Protein AF-A0AAE0G9I7-F1 (afdb_monomer)

pLDDT: mean 70.05, std 19.97, range [25.06, 97.81]

Mean predicted aligned error: 23.36 Å

Nearest PDB structures (foldseek):
  3e9t-assembly2_B  TM=9.248E-01  e=4.878E-11  Drosophila melanogaster
  3rb7-assembly2_E  TM=9.234E-01  e=4.659E-10  Drosophila melanogaster
  3rb7-assembly2_B  TM=8.519E-01  e=8.976E-11  Drosophila melanogaster
  3rb5-assembly3_B  TM=8.856E-01  e=1.029E-09  Drosophila melanogaster
  3rb7-assembly1_A  TM=9.196E-01  e=3.706E-09  Drosophila melanogaster

Secondary structure (DSSP, 8-state):
---TTSHHHHHHHHHHHHHHHHHTSHHHHHHHHSTTS-HHHHHHHHHHHHHHHHHHHHHH--GGGGTTTTTTT--SS-TTGGG---TT-S--------------------------SSSSSSSGGGSSS------------------PPPPTT----SSPPPTTT--GGGTT-EEEEEETTTEEEEEEEEEE--TT-SS-EEEEEETT-----S---PEEEEES-SEEEEETTSS-EEEEEEEES--SS-EEEEEEEEESS--TTT----EEEEEE-TT--EEEEEE-----SS----EEEEEEEE---TTEEE-S-SEEEEEEE-GGGS-TT--TT--HHHHHHHHHHHHHHHS-HHHHHHHHHHHHHHHHHHHHHHHHHHHHHHHTT---HHHHHHHHHHHHHHHHHHHHHHHH--

Radius of gyration: 38.15 Å; Cα contacts (8 Å, |Δi|>4): 434; chains: 1; bounding box: 79×88×118 Å

Structure (mmCIF, N/CA/C/O backbone):
data_AF-A0AAE0G9I7-F1
#
_entry.id   AF-A0AAE0G9I7-F1
#
loop_
_atom_site.group_PDB
_atom_site.id
_atom_site.type_symbol
_atom_site.label_atom_id
_atom_site.label_alt_id
_atom_site.label_comp_id
_atom_site.label_asym_id
_atom_site.label_entity_id
_atom_site.label_seq_id
_atom_site.pdbx_PDB_ins_code
_atom_site.Cartn_x
_atom_site.Cartn_y
_atom_site.Cartn_z
_atom_site.occupancy
_atom_site.B_iso_or_equiv
_atom_site.auth_seq_id
_atom_site.auth_comp_id
_atom_site.auth_asym_id
_atom_site.auth_atom_id
_atom_site.pdbx_PDB_model_num
ATOM 1 N N . MET A 1 1 ? 9.407 -17.536 -6.113 1.00 40.25 1 MET A N 1
ATOM 2 C CA . MET A 1 1 ? 8.188 -17.862 -6.890 1.00 40.25 1 MET A CA 1
ATOM 3 C C . MET A 1 1 ? 8.581 -18.862 -7.964 1.00 40.25 1 MET A C 1
ATOM 5 O O . MET A 1 1 ? 9.705 -18.725 -8.446 1.00 40.25 1 MET A O 1
ATOM 9 N N . PRO A 1 2 ? 7.756 -19.874 -8.293 1.00 49.81 2 PRO A N 1
ATOM 10 C CA . PRO A 1 2 ? 8.087 -20.808 -9.364 1.00 49.81 2 PRO A CA 1
ATOM 11 C C . PRO A 1 2 ? 8.438 -20.001 -10.613 1.00 49.81 2 PRO A C 1
ATOM 13 O O . PRO A 1 2 ? 7.688 -19.119 -11.026 1.00 49.81 2 PRO A O 1
ATOM 16 N N . VAL A 1 3 ? 9.647 -20.234 -11.118 1.00 51.22 3 VAL A N 1
ATOM 17 C CA . VAL A 1 3 ? 10.217 -19.511 -12.252 1.00 51.22 3 VAL A CA 1
ATOM 18 C C . VAL A 1 3 ? 9.235 -19.614 -13.418 1.00 51.22 3 VAL A C 1
ATOM 20 O O . VAL A 1 3 ? 8.723 -20.696 -13.708 1.00 51.22 3 VAL A O 1
ATOM 23 N N . ASP A 1 4 ? 8.998 -18.490 -14.088 1.00 52.22 4 ASP A N 1
ATOM 24 C CA . ASP A 1 4 ? 8.015 -18.255 -15.163 1.00 52.22 4 ASP A CA 1
ATOM 25 C C . ASP A 1 4 ? 8.166 -19.183 -16.400 1.00 52.22 4 ASP A C 1
ATOM 27 O O . ASP A 1 4 ? 7.468 -19.070 -17.404 1.00 52.22 4 ASP A O 1
ATOM 31 N N . GLN A 1 5 ? 9.088 -20.146 -16.340 1.00 51.28 5 GLN A N 1
ATOM 32 C CA . GLN A 1 5 ? 9.254 -21.229 -17.308 1.00 51.28 5 GLN A CA 1
ATOM 33 C C . GLN A 1 5 ? 8.350 -22.450 -17.040 1.00 51.28 5 GLN A C 1
ATOM 35 O O . GLN A 1 5 ? 8.377 -23.394 -17.829 1.00 51.28 5 GLN A O 1
ATOM 40 N N . GLY A 1 6 ? 7.571 -22.457 -15.951 1.00 68.56 6 GLY A N 1
ATOM 41 C CA . GLY A 1 6 ? 6.700 -23.568 -15.552 1.00 68.56 6 GLY A CA 1
ATOM 42 C C . GLY A 1 6 ? 5.212 -23.388 -15.886 1.00 68.56 6 GLY A C 1
ATOM 43 O O . GLY A 1 6 ? 4.844 -22.973 -16.984 1.00 68.56 6 GLY A O 1
ATOM 44 N N . ALA A 1 7 ? 4.350 -23.709 -14.917 1.00 71.31 7 ALA A N 1
ATOM 45 C CA . ALA A 1 7 ? 2.892 -23.755 -15.066 1.00 71.31 7 ALA A CA 1
ATOM 46 C C . ALA A 1 7 ? 2.255 -22.476 -15.645 1.00 71.31 7 ALA A C 1
ATOM 48 O O . ALA A 1 7 ? 1.300 -22.567 -16.410 1.00 71.31 7 ALA A O 1
ATOM 49 N N . GLY A 1 8 ? 2.800 -21.292 -15.339 1.00 79.19 8 GLY A N 1
ATOM 50 C CA . GLY A 1 8 ? 2.294 -20.016 -15.864 1.00 79.19 8 GLY A CA 1
ATOM 51 C C . GLY A 1 8 ? 2.344 -19.928 -17.394 1.00 79.19 8 GLY A C 1
ATOM 52 O O . GLY A 1 8 ? 1.386 -19.476 -18.021 1.00 79.19 8 GLY A O 1
ATOM 53 N N . ARG A 1 9 ? 3.412 -20.447 -18.015 1.00 83.25 9 ARG A N 1
ATOM 54 C CA . ARG A 1 9 ? 3.541 -20.514 -19.478 1.00 83.25 9 ARG A CA 1
ATOM 55 C C . ARG A 1 9 ? 2.499 -21.440 -20.102 1.00 83.25 9 ARG A C 1
ATOM 57 O O . ARG A 1 9 ? 1.962 -21.118 -21.159 1.00 83.25 9 ARG A O 1
ATOM 64 N N . GLU A 1 10 ? 2.235 -22.583 -19.471 1.00 83.94 10 GLU A N 1
ATOM 65 C CA . GLU A 1 10 ? 1.237 -23.549 -19.948 1.00 83.94 10 GLU A CA 1
ATOM 66 C C . GLU A 1 10 ? -0.176 -22.965 -19.879 1.00 83.94 10 GLU A C 1
ATOM 68 O O . GLU A 1 10 ? -0.897 -23.037 -20.872 1.00 83.94 10 GLU A O 1
ATOM 73 N N . VAL A 1 11 ? -0.523 -22.305 -18.765 1.00 88.69 11 VAL A N 1
ATOM 74 C CA . VAL A 1 11 ? -1.800 -21.588 -18.622 1.00 88.69 11 VAL A CA 1
ATOM 75 C C . VAL A 1 11 ? -1.927 -20.515 -19.695 1.00 88.69 11 VAL A C 1
ATOM 77 O O . VAL A 1 11 ? -2.933 -20.468 -20.392 1.00 88.69 11 VAL A O 1
ATOM 80 N N . LYS A 1 12 ? -0.896 -19.685 -19.887 1.00 90.12 12 LYS A N 1
ATOM 81 C CA . LYS A 1 12 ? -0.923 -18.628 -20.902 1.00 90.12 12 LYS A CA 1
ATOM 82 C C . LYS A 1 12 ? -1.139 -19.184 -22.310 1.00 90.12 12 LYS A C 1
ATOM 84 O O . LYS A 1 12 ? -1.979 -18.668 -23.034 1.00 90.12 12 LYS A O 1
ATOM 89 N N . ARG A 1 13 ? -0.439 -20.263 -22.674 1.00 90.88 13 ARG A N 1
ATOM 90 C CA . ARG A 1 13 ? -0.608 -20.907 -23.984 1.00 90.88 13 ARG A CA 1
ATOM 91 C C . ARG A 1 13 ? -2.037 -21.415 -24.189 1.00 90.88 13 ARG A C 1
ATOM 93 O O . ARG A 1 13 ? -2.576 -21.265 -25.279 1.00 90.88 13 ARG A O 1
ATOM 100 N N . ASP A 1 14 ? -2.632 -22.033 -23.172 1.00 93.19 14 ASP A N 1
ATOM 101 C CA . ASP A 1 14 ? -3.991 -22.565 -23.281 1.00 93.19 14 ASP A CA 1
ATOM 102 C C . ASP A 1 14 ? -5.035 -21.428 -23.319 1.00 93.19 14 ASP A C 1
ATOM 104 O O . ASP A 1 14 ? -6.026 -21.549 -24.029 1.00 93.19 14 ASP A O 1
ATOM 108 N N . ILE A 1 15 ? -4.795 -20.294 -22.645 1.00 94.81 15 ILE A N 1
ATOM 109 C CA . ILE A 1 15 ? -5.624 -19.080 -22.780 1.00 94.81 15 ILE A CA 1
ATOM 110 C C . ILE A 1 15 ? -5.519 -18.497 -24.194 1.00 94.81 15 ILE A C 1
ATOM 112 O O . ILE A 1 15 ? -6.542 -18.186 -24.801 1.00 94.81 15 ILE A O 1
ATOM 116 N N . ASP A 1 16 ? -4.300 -18.383 -24.730 1.00 93.25 16 ASP A N 1
ATOM 117 C CA . ASP A 1 16 ? -4.068 -17.904 -26.097 1.00 93.25 16 ASP A CA 1
ATOM 118 C C . ASP A 1 16 ? -4.783 -18.813 -27.118 1.00 93.25 16 ASP A C 1
ATOM 120 O O . ASP A 1 16 ? -5.314 -18.336 -28.119 1.00 93.25 16 ASP A O 1
ATOM 124 N N . TYR A 1 17 ? -4.849 -20.124 -26.852 1.00 94.44 17 TYR A N 1
ATOM 125 C CA . TYR A 1 17 ? -5.599 -21.076 -27.672 1.00 94.44 17 TYR A CA 1
ATOM 126 C C . TYR A 1 17 ? -7.114 -20.821 -27.638 1.00 94.44 17 TYR A C 1
ATOM 128 O O . TYR A 1 17 ? -7.722 -20.756 -28.701 1.00 94.44 17 TYR A O 1
ATOM 136 N N . GLU A 1 18 ? -7.719 -20.621 -26.460 1.00 94.31 18 GLU A N 1
ATOM 137 C CA . GLU A 1 18 ? -9.154 -20.282 -26.331 1.00 94.31 18 GLU A CA 1
ATOM 138 C C . GLU A 1 18 ? -9.514 -18.986 -27.056 1.00 94.31 18 GLU A C 1
ATOM 140 O O . GLU A 1 18 ? -10.551 -18.885 -27.714 1.00 94.31 18 GLU A O 1
ATOM 145 N N . GLN A 1 19 ? -8.646 -17.983 -26.923 1.00 94.75 19 GLN A N 1
ATOM 146 C CA . GLN A 1 19 ? -8.820 -16.707 -27.594 1.00 94.75 19 GLN A CA 1
ATOM 147 C C . GLN A 1 19 ? -8.779 -16.887 -29.114 1.00 94.75 19 GLN A C 1
ATOM 149 O O . GLN A 1 19 ? -9.659 -16.383 -29.810 1.00 94.75 19 GLN A O 1
ATOM 154 N N . ASN A 1 20 ? -7.784 -17.615 -29.628 1.00 93.94 20 ASN A N 1
ATOM 155 C CA . ASN A 1 20 ? -7.662 -17.873 -31.060 1.00 93.94 20 ASN A CA 1
ATOM 156 C C . ASN A 1 20 ? -8.845 -18.693 -31.589 1.00 93.94 20 ASN A C 1
ATOM 158 O O . ASN A 1 20 ? -9.432 -18.300 -32.588 1.00 93.94 20 ASN A O 1
ATOM 162 N N . GLU A 1 21 ? -9.256 -19.756 -30.893 1.00 94.50 21 GLU A N 1
ATOM 163 C CA . GLU A 1 21 ? -10.410 -20.591 -31.265 1.00 94.50 21 GLU A CA 1
ATOM 164 C C . GLU A 1 21 ? -11.695 -19.750 -31.387 1.00 94.50 21 GLU A C 1
ATOM 166 O O . GLU A 1 21 ? -12.480 -19.920 -32.320 1.00 94.50 21 GLU A O 1
ATOM 171 N N . TRP A 1 22 ? -11.894 -18.783 -30.485 1.00 93.88 22 TRP A N 1
ATOM 172 C CA . TRP A 1 22 ? -13.041 -17.878 -30.551 1.00 93.88 22 TRP A CA 1
ATOM 173 C C . TRP A 1 22 ? -12.933 -16.852 -31.693 1.00 93.88 22 TRP A C 1
ATOM 175 O O . TRP A 1 22 ? -13.945 -16.559 -32.337 1.00 93.88 22 TRP A O 1
ATOM 185 N N . LEU A 1 23 ? -11.729 -16.321 -31.947 1.00 92.94 23 LEU A N 1
ATOM 186 C CA . LEU A 1 23 ? -11.445 -15.326 -32.992 1.00 92.94 23 LEU A CA 1
ATOM 187 C C . LEU A 1 23 ? -11.349 -15.917 -34.408 1.00 92.94 23 LEU A C 1
ATOM 189 O O . LEU A 1 23 ? -11.460 -15.173 -35.377 1.00 92.94 23 LEU A O 1
ATOM 193 N N . GLU A 1 24 ? -11.177 -17.231 -34.558 1.00 92.94 24 GLU A N 1
ATOM 194 C CA . GLU A 1 24 ? -11.200 -17.909 -35.864 1.00 92.94 24 GLU A CA 1
ATOM 195 C C . GLU A 1 24 ? -12.584 -17.851 -36.537 1.00 92.94 24 GLU A C 1
ATOM 197 O O . GLU A 1 24 ? -12.701 -17.975 -37.759 1.00 92.94 24 GLU A O 1
ATOM 202 N N . VAL A 1 25 ? -13.646 -17.615 -35.761 1.00 93.75 25 VAL A N 1
ATOM 203 C CA . VAL A 1 25 ? -14.993 -17.383 -36.287 1.00 93.75 25 VAL A CA 1
ATOM 204 C C . VAL A 1 25 ? -15.108 -15.929 -36.757 1.00 93.75 25 VAL A C 1
ATOM 206 O O . VAL A 1 25 ? -15.097 -15.010 -35.942 1.00 93.75 25 VAL A O 1
ATOM 209 N N . LEU A 1 26 ? -15.285 -15.716 -38.066 1.00 88.75 26 LEU A N 1
ATOM 210 C CA . LEU A 1 26 ? -15.336 -14.376 -38.683 1.00 88.75 26 LEU A CA 1
ATOM 211 C C . LEU A 1 26 ? -16.320 -13.415 -37.993 1.00 88.75 26 LEU A C 1
ATOM 213 O O . LEU A 1 26 ? -15.963 -12.276 -37.712 1.00 88.75 26 LEU A O 1
ATOM 217 N N . GLU A 1 27 ? -17.523 -13.878 -37.641 1.00 90.88 27 GLU A N 1
ATOM 218 C CA . GLU A 1 27 ? -18.516 -13.050 -36.935 1.00 90.88 27 GLU A CA 1
ATOM 219 C C . GLU A 1 27 ? -18.031 -12.572 -35.556 1.00 90.88 27 GLU A C 1
ATOM 221 O O . GLU A 1 27 ? -18.397 -11.494 -35.092 1.00 90.88 27 GLU A O 1
ATOM 226 N N . ASN A 1 28 ? -17.230 -13.385 -34.869 1.00 91.44 28 ASN A N 1
ATOM 227 C CA . ASN A 1 28 ? -16.676 -13.055 -33.561 1.00 91.44 28 ASN A CA 1
ATOM 228 C C . ASN A 1 28 ? -15.491 -12.094 -33.689 1.00 91.44 28 ASN A C 1
ATOM 230 O O . ASN A 1 28 ? -15.367 -11.168 -32.887 1.00 91.44 28 ASN A O 1
ATOM 234 N N . LEU A 1 29 ? -14.659 -12.280 -34.718 1.00 90.00 29 LEU A N 1
ATOM 235 C CA . LEU A 1 29 ? -13.569 -11.365 -35.045 1.00 90.00 29 LEU A CA 1
ATOM 236 C C . LEU A 1 29 ? -14.103 -9.962 -35.354 1.00 90.00 29 LEU A C 1
ATOM 238 O O . LEU A 1 29 ? -13.634 -8.987 -34.769 1.00 90.00 29 LEU A O 1
ATOM 242 N N . GLU A 1 30 ? -15.143 -9.866 -36.185 1.00 90.00 30 GLU A N 1
ATOM 243 C CA . GLU A 1 30 ? -15.803 -8.594 -36.492 1.00 90.00 30 GLU A CA 1
ATOM 244 C C . GLU A 1 30 ? -16.364 -7.933 -35.223 1.00 90.00 30 GLU A C 1
ATOM 246 O O . GLU A 1 30 ? -16.127 -6.748 -34.990 1.00 90.00 30 GLU A O 1
ATOM 251 N N . LYS A 1 31 ? -17.027 -8.693 -34.338 1.00 88.19 31 LYS A N 1
ATOM 252 C CA . LYS A 1 31 ? -17.513 -8.184 -33.037 1.00 88.19 31 LYS A CA 1
ATOM 253 C C . LYS A 1 31 ? -16.391 -7.698 -32.117 1.00 88.19 31 LYS A C 1
ATOM 255 O O . LYS A 1 31 ? -16.615 -6.807 -31.296 1.00 88.19 31 LYS A O 1
ATOM 260 N N . TRP A 1 32 ? -15.208 -8.301 -32.204 1.00 88.31 32 TRP A N 1
ATOM 261 C CA . TRP A 1 32 ? -14.046 -7.949 -31.389 1.00 88.31 32 TRP A CA 1
ATOM 262 C C . TRP A 1 32 ? -13.354 -6.670 -31.860 1.00 88.31 32 TRP A C 1
ATOM 264 O O . TRP A 1 32 ? -12.997 -5.816 -31.037 1.00 88.31 32 TRP A O 1
ATOM 274 N N . GLU A 1 33 ? -13.190 -6.526 -33.174 1.00 86.94 33 GLU A N 1
ATOM 275 C CA . GLU A 1 33 ? -12.611 -5.336 -33.798 1.00 86.94 33 GLU A CA 1
ATOM 276 C C . GLU A 1 33 ? -13.573 -4.144 -33.741 1.00 86.94 33 GLU A C 1
ATOM 278 O O . GLU A 1 33 ? -13.152 -3.013 -33.478 1.00 86.94 33 GLU A O 1
ATOM 283 N N . ASN A 1 34 ? -14.874 -4.397 -33.886 1.00 83.25 34 ASN A N 1
ATOM 284 C CA . ASN A 1 34 ? -15.899 -3.369 -33.789 1.00 83.25 34 ASN A CA 1
ATOM 285 C C . ASN A 1 34 ? -16.196 -2.996 -32.321 1.00 83.25 34 ASN A C 1
ATOM 287 O O . ASN A 1 34 ? -15.974 -3.747 -31.368 1.00 83.25 34 ASN A O 1
ATOM 291 N N . THR A 1 35 ? -16.749 -1.801 -32.106 1.00 78.62 35 THR A N 1
ATOM 292 C CA . THR A 1 35 ? -17.177 -1.314 -30.775 1.00 78.62 35 THR A CA 1
ATOM 293 C C . THR A 1 35 ? -18.503 -1.926 -30.300 1.00 78.62 35 THR A C 1
ATOM 295 O O . THR A 1 35 ? -19.109 -1.433 -29.352 1.00 78.62 35 THR A O 1
ATOM 298 N N . GLU A 1 36 ? -18.950 -3.015 -30.931 1.00 83.94 36 GLU A N 1
ATOM 299 C CA . GLU A 1 36 ? -20.190 -3.723 -30.593 1.00 83.94 36 GLU A CA 1
ATOM 300 C C . GLU A 1 36 ? -20.107 -4.436 -29.240 1.00 83.94 36 GLU A C 1
ATOM 302 O O . GLU A 1 36 ? -21.097 -4.500 -28.514 1.00 83.94 36 GLU A O 1
ATOM 307 N N . LEU A 1 37 ? -18.921 -4.928 -28.865 1.00 87.12 37 LEU A N 1
ATOM 308 C CA . LEU A 1 37 ? -18.685 -5.462 -27.527 1.00 87.12 37 LEU A CA 1
ATOM 309 C C . LEU A 1 37 ? -18.398 -4.330 -26.542 1.00 87.12 37 LEU A C 1
ATOM 311 O O . LEU A 1 37 ? -17.359 -3.661 -26.631 1.00 87.12 37 LEU A O 1
ATOM 315 N N . SER A 1 38 ? -19.277 -4.177 -25.550 1.00 89.19 38 SER A N 1
ATOM 316 C CA . SER A 1 38 ? -19.051 -3.249 -24.446 1.00 89.19 38 SER A CA 1
ATOM 317 C C . SER A 1 38 ? -17.805 -3.642 -23.642 1.00 89.19 38 SER A C 1
ATOM 319 O O . SER A 1 38 ? -17.351 -4.791 -23.650 1.00 89.19 38 SER A O 1
ATOM 321 N N . ALA A 1 39 ? -17.253 -2.700 -22.874 1.00 85.50 39 ALA A N 1
ATOM 322 C CA . ALA A 1 39 ? -16.126 -2.990 -21.985 1.00 85.50 39 ALA A CA 1
ATOM 323 C C . ALA A 1 39 ? -16.452 -4.090 -20.952 1.00 85.50 39 ALA A C 1
ATOM 325 O O . ALA A 1 39 ? -15.549 -4.803 -20.518 1.00 85.50 39 ALA A O 1
ATOM 326 N N . SER A 1 40 ? -17.727 -4.234 -20.571 1.00 89.62 40 SER A N 1
ATOM 327 C CA . SER A 1 40 ? -18.179 -5.284 -19.655 1.00 89.62 40 SER A CA 1
ATOM 328 C C . SER A 1 40 ? -18.163 -6.654 -20.333 1.00 89.62 40 SER A C 1
ATOM 330 O O . SER A 1 40 ? -17.579 -7.595 -19.801 1.00 89.62 40 SER A O 1
ATOM 332 N N . ASP A 1 41 ? -18.701 -6.743 -21.552 1.00 89.50 41 ASP A N 1
ATOM 333 C CA . ASP A 1 41 ? -18.750 -7.995 -22.316 1.00 89.50 41 ASP A CA 1
ATOM 334 C C . ASP A 1 41 ? -17.345 -8.507 -22.633 1.00 89.50 41 ASP A C 1
ATOM 336 O O . ASP A 1 41 ? -17.060 -9.692 -22.464 1.00 89.50 41 ASP A O 1
ATOM 340 N N . ARG A 1 42 ? -16.423 -7.599 -22.985 1.00 91.56 42 ARG A N 1
ATOM 341 C CA . ARG A 1 42 ? -15.007 -7.939 -23.189 1.00 91.56 42 ARG A CA 1
ATOM 342 C C . ARG A 1 42 ? -14.383 -8.538 -21.926 1.00 91.56 42 ARG A C 1
ATOM 344 O O . ARG A 1 42 ? -13.672 -9.530 -22.016 1.00 91.56 42 ARG A O 1
ATOM 351 N N . ARG A 1 43 ? -14.662 -7.988 -20.737 1.00 92.75 43 ARG A N 1
ATOM 352 C CA . ARG A 1 43 ? -14.147 -8.536 -19.464 1.00 92.75 43 ARG A CA 1
ATOM 353 C C . ARG A 1 43 ? -14.718 -9.918 -19.158 1.00 92.75 43 ARG A C 1
ATOM 355 O O . ARG A 1 43 ? -13.964 -10.783 -18.716 1.00 92.75 43 ARG A O 1
ATOM 362 N N . ILE A 1 44 ? -16.011 -10.130 -19.408 1.00 92.50 44 ILE A N 1
ATOM 363 C CA . ILE A 1 44 ? -16.662 -11.435 -19.227 1.00 92.50 44 ILE A CA 1
ATOM 364 C C . ILE A 1 44 ? -16.020 -12.462 -20.165 1.00 92.50 44 ILE A C 1
ATOM 366 O O . ILE A 1 44 ? -15.639 -13.541 -19.718 1.00 92.50 44 ILE A O 1
ATOM 370 N N . LEU A 1 45 ? -15.823 -12.102 -21.434 1.00 92.94 45 LEU A N 1
ATOM 371 C CA . LEU A 1 45 ? -15.223 -12.970 -22.444 1.00 92.94 45 LEU A CA 1
ATOM 372 C C . LEU A 1 45 ? -13.762 -13.326 -22.122 1.00 92.94 45 LEU A C 1
ATOM 374 O O . LEU A 1 45 ? -13.411 -14.502 -22.117 1.00 92.94 45 LEU A O 1
ATOM 378 N N . MET A 1 46 ? -12.934 -12.344 -21.750 1.00 92.44 46 MET A N 1
ATOM 379 C CA . MET A 1 46 ? -11.549 -12.590 -21.315 1.00 92.44 46 MET A CA 1
ATOM 380 C C . MET A 1 46 ? -11.492 -13.496 -20.077 1.00 92.44 46 MET A C 1
ATOM 382 O O . MET A 1 46 ? -10.645 -14.381 -19.991 1.00 92.44 46 MET A O 1
ATOM 386 N N . THR A 1 47 ? -12.406 -13.296 -19.121 1.00 93.88 47 THR A N 1
ATOM 387 C CA . THR A 1 47 ? -12.520 -14.160 -17.933 1.00 93.88 47 THR A CA 1
ATOM 388 C C . THR A 1 47 ? -12.900 -15.585 -18.321 1.00 93.88 47 THR A C 1
ATOM 390 O O . THR A 1 47 ? -12.396 -16.542 -17.737 1.00 93.88 47 THR A O 1
ATOM 393 N N . TRP A 1 48 ? -13.762 -15.738 -19.326 1.00 94.19 48 TRP A N 1
ATOM 394 C CA . TRP A 1 48 ? -14.166 -17.039 -19.842 1.00 94.19 48 TRP A CA 1
ATOM 395 C C . TRP A 1 48 ? -12.999 -17.772 -20.524 1.00 94.19 48 TRP A C 1
ATOM 397 O O . TRP A 1 48 ? -12.754 -18.935 -20.201 1.00 94.19 48 TRP A O 1
ATOM 407 N N . TRP A 1 49 ? -12.211 -17.086 -21.364 1.00 95.44 49 TRP A N 1
ATOM 408 C CA . TRP A 1 49 ? -10.975 -17.641 -21.941 1.00 95.44 49 TRP A CA 1
ATOM 409 C C . TRP A 1 49 ? -9.965 -18.031 -20.862 1.00 95.44 49 TRP A C 1
ATOM 411 O O . TRP A 1 49 ? -9.413 -19.129 -20.901 1.00 95.44 49 TRP A O 1
ATOM 421 N N . ALA A 1 50 ? -9.777 -17.177 -19.852 1.00 94.25 50 ALA A N 1
ATOM 422 C CA . ALA A 1 50 ? -8.908 -17.470 -18.717 1.00 94.25 50 ALA A CA 1
ATOM 423 C C . ALA A 1 50 ? -9.350 -18.733 -17.959 1.00 94.25 50 ALA A C 1
ATOM 425 O O . ALA A 1 50 ? -8.533 -19.612 -17.683 1.00 94.25 50 ALA A O 1
ATOM 426 N N . GLY A 1 51 ? -10.647 -18.847 -17.655 1.00 93.88 51 GLY A N 1
ATOM 427 C CA . GLY A 1 51 ? -11.212 -19.983 -16.931 1.00 93.88 51 GLY A CA 1
ATOM 428 C C . GLY A 1 51 ? -11.118 -21.299 -17.704 1.00 93.88 51 GLY A C 1
ATOM 429 O O . GLY A 1 51 ? -10.719 -22.319 -17.137 1.00 93.88 51 GLY A O 1
ATOM 430 N N . ASN A 1 52 ? -11.436 -21.288 -19.000 1.00 93.94 52 ASN A N 1
ATOM 431 C CA . ASN A 1 52 ? -11.348 -22.493 -19.824 1.00 93.94 52 ASN A CA 1
ATOM 432 C C . ASN A 1 52 ? -9.899 -22.908 -20.091 1.00 93.94 52 ASN A C 1
ATOM 434 O O . ASN A 1 52 ? -9.581 -24.091 -19.946 1.00 93.94 52 ASN A O 1
ATOM 438 N N . GLY A 1 53 ? -9.014 -21.947 -20.379 1.00 93.50 53 GLY A N 1
ATOM 439 C CA . GLY A 1 53 ? -7.582 -22.197 -20.532 1.00 93.50 53 GLY A CA 1
ATOM 440 C C . GLY A 1 53 ? -7.002 -22.838 -19.272 1.00 93.50 53 GLY A C 1
ATOM 441 O O . GLY A 1 53 ? -6.391 -23.903 -19.343 1.00 93.50 53 GLY A O 1
ATOM 442 N N . TYR A 1 54 ? -7.313 -22.280 -18.097 1.00 91.06 54 TYR A N 1
ATOM 443 C CA . TYR A 1 54 ? -6.906 -22.852 -16.812 1.00 91.06 54 TYR A CA 1
ATOM 444 C C . TYR A 1 54 ? -7.439 -24.279 -16.611 1.00 91.06 54 TYR A C 1
ATOM 446 O O . TYR A 1 54 ? -6.675 -25.179 -16.264 1.00 91.06 54 TYR A O 1
ATOM 454 N N . LYS A 1 55 ? -8.723 -24.529 -16.904 1.00 92.19 55 LYS A N 1
ATOM 455 C CA . LYS A 1 55 ? -9.327 -25.869 -16.813 1.00 92.19 55 LYS A CA 1
ATOM 456 C C . LYS A 1 55 ? -8.632 -26.885 -17.728 1.00 92.19 55 LYS A C 1
ATOM 458 O O . LYS A 1 55 ? -8.400 -28.018 -17.300 1.00 92.19 55 LYS A O 1
ATOM 463 N N . ARG A 1 56 ? -8.280 -26.505 -18.964 1.00 89.81 56 ARG A N 1
ATOM 464 C CA . ARG A 1 56 ? -7.513 -27.369 -19.883 1.00 89.81 56 ARG A CA 1
ATOM 465 C C . ARG A 1 56 ? -6.112 -27.647 -19.351 1.00 89.81 56 ARG A C 1
ATOM 467 O O . ARG A 1 56 ? -5.652 -28.787 -19.438 1.00 89.81 56 ARG A O 1
ATOM 474 N N . THR A 1 57 ? -5.461 -26.653 -18.751 1.00 89.62 57 THR A N 1
ATOM 475 C CA . THR A 1 57 ? -4.147 -26.844 -18.132 1.00 89.62 57 THR A CA 1
ATOM 476 C C . THR A 1 57 ? -4.227 -27.793 -16.936 1.00 89.62 57 THR A C 1
ATOM 478 O O . THR A 1 57 ? -3.443 -28.736 -16.880 1.00 89.62 57 THR A O 1
ATOM 481 N N . CYS A 1 58 ? -5.209 -27.639 -16.039 1.00 86.69 58 CYS A N 1
ATOM 482 C CA . CYS A 1 58 ? -5.416 -28.539 -14.894 1.00 86.69 58 CYS A CA 1
ATOM 483 C C . CYS A 1 58 ? -5.655 -30.000 -15.299 1.00 86.69 58 CYS A C 1
ATOM 485 O O . CYS A 1 58 ? -5.303 -30.905 -14.552 1.00 86.69 58 CYS A O 1
ATOM 487 N N . GLY A 1 59 ? -6.232 -30.252 -16.479 1.00 86.00 59 GLY A N 1
ATOM 488 C CA . GLY A 1 59 ? -6.416 -31.613 -16.991 1.00 86.00 59 GLY A CA 1
ATOM 489 C C . GLY A 1 59 ? -5.123 -32.296 -17.459 1.00 86.00 59 GLY A C 1
ATOM 490 O O . GLY A 1 59 ? -5.101 -33.516 -17.595 1.00 86.00 59 GLY A O 1
ATOM 491 N N . ARG A 1 60 ? -4.054 -31.532 -17.727 1.00 84.94 60 ARG A N 1
ATOM 492 C CA . ARG A 1 60 ? -2.776 -32.043 -18.263 1.00 84.94 60 ARG A CA 1
ATOM 493 C C . ARG A 1 60 ? -1.608 -31.890 -17.294 1.00 84.94 60 ARG A C 1
ATOM 495 O O . ARG A 1 60 ? -0.643 -32.646 -17.381 1.00 84.94 60 ARG A O 1
ATOM 502 N N . VAL A 1 61 ? -1.658 -30.880 -16.432 1.00 81.81 61 VAL A N 1
ATOM 503 C CA . VAL A 1 61 ? -0.544 -30.442 -15.597 1.00 81.81 61 VAL A CA 1
ATOM 504 C C . VAL A 1 61 ? -0.942 -30.538 -14.134 1.00 81.81 61 VAL A C 1
ATOM 506 O O . VAL A 1 61 ? -1.903 -29.910 -13.697 1.00 81.81 61 VAL A O 1
ATOM 509 N N . ASP A 1 62 ? -0.147 -31.281 -13.370 1.00 82.44 62 ASP A N 1
ATOM 510 C CA . ASP A 1 62 ? -0.209 -31.239 -11.917 1.00 82.44 62 ASP A CA 1
ATOM 511 C C . ASP A 1 62 ? 0.546 -30.003 -11.412 1.00 82.44 62 ASP A C 1
ATOM 513 O O . ASP A 1 62 ? 1.779 -29.935 -11.455 1.00 82.44 62 ASP A O 1
ATOM 517 N N . PHE A 1 63 ? -0.211 -29.002 -10.964 1.00 79.88 63 PHE A N 1
ATOM 518 C CA . PHE A 1 63 ? 0.344 -27.753 -10.452 1.00 79.88 63 PHE A CA 1
ATOM 519 C C . PHE A 1 63 ? 1.180 -27.969 -9.188 1.00 79.88 63 PHE A C 1
ATOM 521 O O . PHE A 1 63 ? 2.171 -27.258 -9.014 1.00 79.88 63 PHE A O 1
ATOM 528 N N . ASN A 1 64 ? 0.850 -28.963 -8.354 1.00 78.81 64 ASN A N 1
ATOM 529 C CA . ASN A 1 64 ? 1.541 -29.207 -7.084 1.00 78.81 64 ASN A CA 1
ATOM 530 C C . ASN A 1 64 ? 3.026 -29.502 -7.304 1.00 78.81 64 ASN A C 1
ATOM 532 O O . ASN A 1 64 ? 3.877 -29.013 -6.561 1.00 78.81 64 ASN A O 1
ATOM 536 N N . ARG A 1 65 ? 3.359 -30.180 -8.407 1.00 76.94 65 ARG A N 1
ATOM 537 C CA . ARG A 1 65 ? 4.736 -30.505 -8.795 1.00 76.94 65 ARG A CA 1
ATOM 538 C C . ARG A 1 65 ? 5.660 -29.284 -8.905 1.00 76.94 65 ARG A C 1
ATOM 540 O O . ARG A 1 65 ? 6.860 -29.397 -8.668 1.00 76.94 65 ARG A O 1
ATOM 547 N N . TYR A 1 66 ? 5.133 -28.108 -9.257 1.00 76.44 66 TYR A N 1
ATOM 548 C CA . TYR A 1 66 ? 5.939 -26.881 -9.352 1.00 76.44 66 TYR A CA 1
ATOM 549 C C . TYR A 1 66 ? 6.275 -26.266 -7.988 1.00 76.44 66 TYR A C 1
ATOM 551 O O . TYR A 1 66 ? 7.182 -25.436 -7.909 1.00 76.44 66 TYR A O 1
ATOM 559 N N . PHE A 1 67 ? 5.573 -26.676 -6.932 1.00 78.12 67 PHE A N 1
ATOM 560 C CA . PHE A 1 67 ? 5.717 -26.156 -5.574 1.00 78.12 67 PHE A CA 1
ATOM 561 C C . PHE A 1 67 ? 6.461 -27.116 -4.633 1.00 78.12 67 PHE A C 1
ATOM 563 O O . PHE A 1 67 ? 6.960 -26.674 -3.599 1.00 78.12 67 PHE A O 1
ATOM 570 N N . GLU A 1 68 ? 6.610 -28.396 -5.007 1.00 78.00 68 GLU A N 1
ATOM 571 C CA . GLU A 1 68 ? 7.303 -29.424 -4.204 1.00 78.00 68 GLU A CA 1
ATOM 572 C C . GLU A 1 68 ? 8.722 -29.003 -3.788 1.00 78.00 68 GLU A C 1
ATOM 574 O O . GLU A 1 68 ? 9.143 -29.253 -2.665 1.00 78.00 68 GLU A O 1
ATOM 579 N N . LYS A 1 69 ? 9.460 -28.316 -4.669 1.00 75.50 69 LYS A N 1
ATOM 580 C CA . LYS A 1 69 ? 10.857 -27.929 -4.406 1.00 75.50 69 LYS A CA 1
ATOM 581 C C . LYS A 1 69 ? 11.025 -26.585 -3.703 1.00 75.50 69 LYS A C 1
ATOM 583 O O . LYS A 1 69 ? 12.132 -26.264 -3.281 1.00 75.50 69 LYS A O 1
ATOM 588 N N . THR A 1 70 ? 9.967 -25.776 -3.620 1.00 74.88 70 THR A N 1
ATOM 589 C CA . THR A 1 70 ? 10.047 -24.387 -3.137 1.00 74.88 70 THR A CA 1
ATOM 590 C C . THR A 1 70 ? 9.692 -24.240 -1.660 1.00 74.88 70 THR A C 1
ATOM 592 O O . THR A 1 70 ? 9.763 -23.131 -1.140 1.00 74.88 70 THR A O 1
ATOM 595 N N . GLY A 1 71 ? 9.273 -25.324 -0.997 1.00 74.69 71 GLY A N 1
ATOM 596 C CA . GLY A 1 71 ? 8.775 -25.294 0.382 1.00 74.69 71 GLY A CA 1
ATOM 597 C C . GLY A 1 71 ? 7.374 -24.695 0.532 1.00 74.69 71 GLY A C 1
ATOM 598 O O . GLY A 1 71 ? 6.904 -24.503 1.645 1.00 74.69 71 GLY A O 1
ATOM 599 N N . CYS A 1 72 ? 6.672 -24.419 -0.572 1.00 79.00 72 CYS A N 1
ATOM 600 C CA . CYS A 1 72 ? 5.303 -23.891 -0.528 1.00 79.00 72 CYS A CA 1
ATOM 601 C C . CYS A 1 72 ? 4.257 -24.950 -0.133 1.00 79.00 72 CYS A C 1
ATOM 603 O O . CYS A 1 72 ? 3.105 -24.590 0.082 1.00 79.00 72 CYS A O 1
ATOM 605 N N . LEU A 1 73 ? 4.651 -26.226 -0.061 1.00 77.62 73 LEU A N 1
ATOM 606 C CA . LEU A 1 73 ? 3.814 -27.361 0.347 1.00 77.62 73 LEU A CA 1
ATOM 607 C C . LEU A 1 73 ? 4.187 -27.909 1.738 1.00 77.62 73 LEU A C 1
ATOM 609 O O . LEU A 1 73 ? 3.839 -29.039 2.050 1.00 77.62 73 LEU A O 1
ATOM 613 N N . LEU A 1 74 ? 4.916 -27.139 2.556 1.00 80.94 74 LEU A N 1
ATOM 614 C CA . LEU A 1 74 ? 5.267 -27.544 3.920 1.00 80.94 74 LEU A CA 1
ATOM 615 C C . LEU A 1 74 ? 4.007 -27.755 4.770 1.00 80.94 74 LEU A C 1
ATOM 617 O O . LEU A 1 74 ? 3.171 -26.856 4.876 1.00 80.94 74 LEU A O 1
ATOM 621 N N . ASP A 1 75 ? 3.910 -28.912 5.422 1.00 77.44 75 ASP A N 1
ATOM 622 C CA . ASP A 1 75 ? 2.827 -29.249 6.343 1.00 77.44 75 ASP A CA 1
ATOM 623 C C . ASP A 1 75 ? 3.345 -29.572 7.759 1.00 77.44 75 ASP A C 1
ATOM 625 O O . ASP A 1 75 ? 4.550 -29.642 8.016 1.00 77.44 75 ASP A O 1
ATOM 629 N N . VAL A 1 76 ? 2.436 -29.761 8.720 1.00 75.19 76 VAL A N 1
ATOM 630 C CA . VAL A 1 76 ? 2.790 -30.096 10.117 1.00 75.19 76 VAL A CA 1
ATOM 631 C C . VAL A 1 76 ? 3.293 -31.542 10.256 1.00 75.19 76 VAL A C 1
ATOM 633 O O . VAL A 1 76 ? 4.021 -31.847 11.201 1.00 75.19 76 VAL A O 1
ATOM 636 N N . ASN A 1 77 ? 2.999 -32.414 9.289 1.00 76.19 77 ASN A N 1
ATOM 637 C CA . ASN A 1 77 ? 3.312 -33.842 9.352 1.00 76.19 77 ASN A CA 1
ATOM 638 C C . ASN A 1 77 ? 4.708 -34.196 8.811 1.00 76.19 77 ASN A C 1
ATOM 640 O O . ASN A 1 77 ? 5.251 -35.234 9.181 1.00 76.19 77 ASN A O 1
ATOM 644 N N . GLY A 1 78 ? 5.313 -33.344 7.985 1.00 72.88 78 GLY A N 1
ATOM 645 C CA . GLY A 1 78 ? 6.611 -33.604 7.353 1.00 72.88 78 GLY A CA 1
ATOM 646 C C . GLY A 1 78 ? 6.512 -34.248 5.991 1.00 72.88 78 GLY A C 1
ATOM 647 O O . GLY A 1 78 ? 7.524 -34.723 5.477 1.00 72.88 78 GLY A O 1
ATOM 648 N N . GLU A 1 79 ? 5.320 -34.290 5.405 1.00 77.62 79 GLU A N 1
ATOM 649 C CA . GLU A 1 79 ? 5.131 -34.945 4.125 1.00 77.62 79 GLU A CA 1
ATOM 650 C C . GLU A 1 79 ? 5.714 -34.082 2.998 1.00 77.62 79 GLU A C 1
ATOM 652 O O . GLU A 1 79 ? 5.300 -32.950 2.766 1.00 77.62 79 GLU A O 1
ATOM 657 N N . GLY A 1 80 ? 6.701 -34.624 2.279 1.00 73.75 80 GLY A N 1
ATOM 658 C CA . GLY A 1 80 ? 7.330 -33.944 1.145 1.00 73.75 80 GLY A CA 1
ATOM 659 C C . GLY A 1 80 ? 8.460 -32.975 1.503 1.00 73.75 80 GLY A C 1
ATOM 660 O O . GLY A 1 80 ? 9.017 -32.357 0.593 1.00 73.75 80 GLY A O 1
ATOM 661 N N . ASP A 1 81 ? 8.852 -32.873 2.779 1.00 80.31 81 ASP A N 1
ATOM 662 C CA . ASP A 1 81 ? 10.017 -32.089 3.222 1.00 80.31 81 ASP A CA 1
ATOM 663 C C . ASP A 1 81 ? 11.314 -32.516 2.507 1.00 80.31 81 ASP A C 1
ATOM 665 O O . ASP A 1 81 ? 12.176 -31.687 2.212 1.00 80.31 81 ASP A O 1
ATOM 669 N N . ASP A 1 82 ? 11.436 -33.808 2.188 1.00 78.75 82 ASP A N 1
ATOM 670 C CA . ASP A 1 82 ? 12.562 -34.425 1.477 1.00 78.75 82 ASP A CA 1
ATOM 671 C C . ASP A 1 82 ? 12.721 -33.923 0.033 1.00 78.75 82 ASP A C 1
ATOM 673 O O . ASP A 1 82 ? 13.811 -33.986 -0.542 1.00 78.75 82 ASP A O 1
ATOM 677 N N . LYS A 1 83 ? 11.642 -33.401 -0.560 1.00 77.31 83 LYS A N 1
ATOM 678 C CA . LYS A 1 83 ? 11.633 -32.878 -1.932 1.00 77.31 83 LYS A CA 1
ATOM 679 C C . LYS A 1 83 ? 12.108 -31.428 -2.017 1.00 77.31 83 LYS A C 1
ATOM 681 O O . LYS A 1 83 ? 12.358 -30.941 -3.124 1.00 77.31 83 LYS A O 1
ATOM 686 N N . ILE A 1 84 ? 12.237 -30.733 -0.887 1.00 81.31 84 ILE A N 1
ATOM 687 C CA . ILE A 1 84 ? 12.626 -29.324 -0.844 1.00 81.31 84 ILE A CA 1
ATOM 688 C C . ILE A 1 84 ? 14.135 -29.218 -1.066 1.00 81.31 84 ILE A C 1
ATOM 690 O O . ILE A 1 84 ? 14.942 -29.697 -0.275 1.00 81.31 84 ILE A O 1
ATOM 694 N N . THR A 1 85 ? 14.529 -28.555 -2.154 1.00 75.00 85 THR A N 1
ATOM 695 C CA . THR A 1 85 ? 15.939 -28.414 -2.542 1.00 75.00 85 THR A CA 1
ATOM 696 C C . THR A 1 85 ? 16.298 -26.937 -2.694 1.00 75.00 85 THR A C 1
ATOM 698 O O . THR A 1 85 ? 16.175 -26.399 -3.801 1.00 75.00 85 THR A O 1
ATOM 701 N N . PRO A 1 86 ? 16.725 -26.254 -1.615 1.00 73.31 86 PRO A N 1
ATOM 702 C CA . PRO A 1 86 ? 17.219 -24.886 -1.702 1.00 73.31 86 PRO A CA 1
ATOM 703 C C . PRO A 1 86 ? 18.471 -24.830 -2.587 1.00 73.31 86 PRO A C 1
ATOM 705 O O . PRO A 1 86 ? 19.390 -25.637 -2.443 1.00 73.31 86 PRO A O 1
ATOM 708 N N . GLU A 1 87 ? 18.520 -23.877 -3.515 1.00 73.38 87 GLU A N 1
ATOM 709 C CA . GLU A 1 87 ? 19.663 -23.721 -4.415 1.00 73.38 87 GLU A CA 1
ATOM 710 C C . GLU A 1 87 ? 20.939 -23.388 -3.617 1.00 73.38 87 GLU A C 1
ATOM 712 O O . GLU A 1 87 ? 20.946 -22.488 -2.779 1.00 73.38 87 GLU A O 1
ATOM 717 N N . GLY A 1 88 ? 22.022 -24.135 -3.858 1.00 72.62 88 GLY A N 1
ATOM 718 C CA . GLY A 1 88 ? 23.308 -23.946 -3.173 1.00 72.62 88 GLY A CA 1
ATOM 719 C C . GLY A 1 88 ? 23.510 -24.759 -1.887 1.00 72.62 88 GLY A C 1
ATOM 720 O O . GLY A 1 88 ? 24.581 -24.661 -1.290 1.00 72.62 88 GLY A O 1
ATOM 721 N N . LEU A 1 89 ? 22.545 -25.593 -1.477 1.00 72.94 89 LEU A N 1
ATOM 722 C CA . LEU A 1 89 ? 22.667 -26.491 -0.320 1.00 72.94 89 LEU A CA 1
ATOM 723 C C . LEU A 1 89 ? 22.451 -27.952 -0.747 1.00 72.94 89 LEU A C 1
ATOM 725 O O . LEU A 1 89 ? 21.387 -28.319 -1.232 1.00 72.94 89 LEU A O 1
ATOM 729 N N . SER A 1 90 ? 23.466 -28.804 -0.572 1.00 63.75 90 SER A N 1
ATOM 730 C CA . SER A 1 90 ? 23.437 -30.213 -1.010 1.00 63.75 90 SER A CA 1
ATOM 731 C C . SER A 1 90 ? 22.717 -31.167 -0.049 1.00 63.75 90 SER A C 1
ATOM 733 O O . SER A 1 90 ? 22.507 -32.329 -0.383 1.00 63.75 90 SER A O 1
ATOM 735 N N . SER A 1 91 ? 22.385 -30.704 1.155 1.00 64.69 91 SER A N 1
ATOM 736 C CA . SER A 1 91 ? 21.832 -31.526 2.234 1.00 64.69 91 SER A CA 1
ATOM 737 C C . SER A 1 91 ? 21.191 -30.611 3.275 1.00 64.69 91 SER A C 1
ATOM 739 O O . SER A 1 91 ? 21.845 -30.190 4.229 1.00 64.69 91 SER A O 1
ATOM 741 N N . PHE A 1 92 ? 19.937 -30.240 3.028 1.00 69.44 92 PHE A N 1
ATOM 742 C CA . PHE A 1 92 ? 19.111 -29.456 3.941 1.00 69.44 92 PHE A CA 1
ATOM 743 C C . PHE A 1 92 ? 18.045 -30.377 4.544 1.00 69.44 92 PHE A C 1
ATOM 745 O O . PHE A 1 92 ? 17.378 -31.100 3.810 1.00 69.44 92 PHE A O 1
ATOM 752 N N . THR A 1 93 ? 17.909 -30.372 5.867 1.00 68.38 93 THR A N 1
ATOM 753 C CA . THR A 1 93 ? 16.912 -31.156 6.608 1.00 68.38 93 THR A CA 1
ATOM 754 C C . THR A 1 93 ? 16.202 -30.241 7.592 1.00 68.38 93 THR A C 1
ATOM 756 O O . THR A 1 93 ? 16.845 -29.408 8.230 1.00 68.38 93 THR A O 1
ATOM 759 N N . PHE A 1 94 ? 14.885 -30.384 7.718 1.00 71.06 94 PHE A N 1
ATOM 760 C CA . PHE A 1 94 ? 14.101 -29.612 8.676 1.00 71.06 94 PHE A CA 1
ATOM 761 C C . PHE A 1 94 ? 14.213 -30.240 10.069 1.00 71.06 94 PHE A C 1
ATOM 763 O O . PHE A 1 94 ? 13.821 -31.390 10.268 1.00 71.06 94 PHE A O 1
ATOM 770 N N . ASP A 1 95 ? 14.713 -29.477 11.042 1.00 66.50 95 ASP A N 1
ATOM 771 C CA . ASP A 1 95 ? 14.654 -29.863 12.452 1.00 66.50 95 ASP A CA 1
ATOM 772 C C . ASP A 1 95 ? 13.223 -29.656 12.959 1.00 66.50 95 ASP A C 1
ATOM 774 O O . ASP A 1 95 ? 12.808 -28.539 13.277 1.00 66.50 95 ASP A O 1
ATOM 778 N N . ARG A 1 96 ? 12.437 -30.735 13.006 1.00 62.31 96 ARG A N 1
ATOM 779 C CA . ARG A 1 96 ? 11.092 -30.701 13.589 1.00 62.31 96 ARG A CA 1
ATOM 780 C C . ARG A 1 96 ? 11.174 -30.995 15.090 1.00 62.31 96 ARG A C 1
ATOM 782 O O . ARG A 1 96 ? 11.764 -32.009 15.471 1.00 62.31 96 ARG A O 1
ATOM 789 N N . PRO A 1 97 ? 10.586 -30.159 15.965 1.00 55.19 97 PRO A N 1
ATOM 790 C CA . PRO A 1 97 ? 10.471 -30.499 17.374 1.00 55.19 97 PRO A CA 1
ATOM 791 C C . PRO A 1 97 ? 9.597 -31.748 17.509 1.00 55.19 97 PRO A C 1
ATOM 793 O O . PRO A 1 97 ? 8.488 -31.805 16.978 1.00 55.19 97 PRO A O 1
ATOM 796 N N . ILE A 1 98 ? 10.103 -32.761 18.215 1.00 50.78 98 ILE A N 1
ATOM 797 C CA . ILE A 1 98 ? 9.341 -33.965 18.543 1.00 50.78 98 ILE A CA 1
ATOM 798 C C . ILE A 1 98 ? 8.175 -33.524 19.429 1.00 50.78 98 ILE A C 1
ATOM 800 O O . ILE A 1 98 ? 8.360 -33.259 20.616 1.00 50.78 98 ILE A O 1
ATOM 804 N N . ILE A 1 99 ? 6.966 -33.451 18.875 1.00 48.88 99 ILE A N 1
ATOM 805 C CA . ILE A 1 99 ? 5.761 -33.458 19.699 1.00 48.88 99 ILE A CA 1
ATOM 806 C C . ILE A 1 99 ? 5.663 -34.889 20.218 1.00 48.88 99 ILE A C 1
ATOM 808 O O . ILE A 1 99 ? 5.163 -35.780 19.534 1.00 48.88 99 ILE A O 1
ATOM 812 N N . SER A 1 100 ? 6.213 -35.138 21.408 1.00 43.25 100 SER A N 1
ATOM 813 C CA . SER A 1 100 ? 5.953 -36.375 22.130 1.00 43.25 100 SER A CA 1
ATOM 814 C C . SER A 1 100 ? 4.477 -36.359 22.504 1.00 43.25 100 SER A C 1
ATOM 816 O O . SER A 1 100 ? 4.087 -35.850 23.555 1.00 43.25 100 SER A O 1
ATOM 818 N N . ALA A 1 101 ? 3.637 -36.867 21.610 1.00 40.72 101 ALA A N 1
ATOM 819 C CA . ALA A 1 101 ? 2.296 -37.259 21.963 1.00 40.72 101 ALA A CA 1
ATOM 820 C C . ALA A 1 101 ? 2.432 -38.333 23.048 1.00 40.72 101 ALA A C 1
ATOM 822 O O . ALA A 1 101 ? 2.711 -39.498 22.768 1.00 40.72 101 ALA A O 1
ATOM 823 N N . VAL A 1 102 ? 2.271 -37.924 24.306 1.00 37.34 102 VAL A N 1
ATOM 824 C CA . VAL A 1 102 ? 1.901 -38.820 25.398 1.00 37.34 102 VAL A CA 1
ATOM 825 C C . VAL A 1 102 ? 0.459 -39.234 25.117 1.00 37.34 102 VAL A C 1
ATOM 827 O O . VAL A 1 102 ? -0.489 -38.716 25.691 1.00 37.34 102 VAL A O 1
ATOM 830 N N . LEU A 1 103 ? 0.293 -40.130 24.151 1.00 36.47 103 LEU A N 1
ATOM 831 C CA . LEU A 1 103 ? -0.877 -40.981 24.038 1.00 36.47 103 LEU A CA 1
ATOM 832 C C . LEU A 1 103 ? -0.445 -42.320 24.624 1.00 36.47 103 LEU A C 1
ATOM 834 O O . LEU A 1 103 ? 0.178 -43.149 23.964 1.00 36.47 103 LEU A O 1
ATOM 838 N N . SER A 1 104 ? -0.714 -42.488 25.916 1.00 33.06 104 SER A N 1
ATOM 839 C CA . SER A 1 104 ? -0.644 -43.772 26.600 1.00 33.06 104 SER A CA 1
ATOM 840 C C . SER A 1 104 ? -1.667 -44.722 25.975 1.00 33.06 104 SER A C 1
ATOM 842 O O . SER A 1 104 ? -2.822 -44.787 26.379 1.00 33.06 104 SER A O 1
ATOM 844 N N . THR A 1 105 ? -1.243 -45.475 24.964 1.00 32.94 105 THR A N 1
ATOM 845 C CA . THR A 1 105 ? -1.995 -46.618 24.449 1.00 32.94 105 THR A CA 1
ATOM 846 C C . THR A 1 105 ? -1.732 -47.827 25.344 1.00 32.94 105 THR A C 1
ATOM 848 O O . THR A 1 105 ? -0.695 -48.483 25.225 1.00 32.94 105 THR A O 1
ATOM 851 N N . THR A 1 106 ? -2.664 -48.157 26.235 1.00 31.22 106 THR A N 1
ATOM 852 C CA . THR A 1 106 ? -2.838 -49.550 26.669 1.00 31.22 106 THR A CA 1
ATOM 853 C C . THR A 1 106 ? -3.518 -50.327 25.532 1.00 31.22 106 THR A C 1
ATOM 855 O O . THR A 1 106 ? -4.475 -49.825 24.942 1.00 31.22 106 THR A O 1
ATOM 858 N N . PRO A 1 107 ? -3.031 -51.526 25.166 1.00 33.84 107 PRO A N 1
ATOM 859 C CA . PRO A 1 107 ? -3.490 -52.221 23.971 1.00 33.84 107 PRO A CA 1
ATOM 860 C C . PRO A 1 107 ? -4.757 -53.026 24.270 1.00 33.84 107 PRO A C 1
ATOM 862 O O . PRO A 1 107 ? -4.750 -53.900 25.136 1.00 33.84 107 PRO A O 1
ATOM 865 N N . VAL A 1 108 ? -5.826 -52.787 23.513 1.00 27.84 108 VAL A N 1
ATOM 866 C CA . VAL A 1 108 ? -6.940 -53.735 23.404 1.00 27.84 108 VAL A CA 1
ATOM 867 C C . VAL A 1 108 ? -6.734 -54.520 22.114 1.00 27.84 108 VAL A C 1
ATOM 869 O O . VAL A 1 108 ? -6.740 -53.956 21.023 1.00 27.84 108 VAL A O 1
ATOM 872 N N . GLN A 1 109 ? -6.494 -55.825 22.251 1.00 32.12 109 GLN A N 1
ATOM 873 C CA . GLN A 1 109 ? -6.533 -56.764 21.135 1.00 32.12 109 GLN A CA 1
ATOM 874 C C . GLN A 1 109 ? -7.946 -56.778 20.545 1.00 32.12 109 GLN A C 1
ATOM 876 O O . GLN A 1 109 ? -8.903 -57.133 21.233 1.00 32.12 109 GLN A O 1
ATOM 881 N N . GLU A 1 110 ? -8.061 -56.449 19.260 1.00 30.20 110 GLU A N 1
ATOM 882 C CA . GLU A 1 110 ? -9.220 -56.823 18.457 1.00 30.20 110 GLU A CA 1
ATOM 883 C C . GLU A 1 110 ? -9.336 -58.349 18.435 1.00 30.20 110 GLU A C 1
ATOM 885 O O . GLU A 1 110 ? -8.484 -59.052 17.888 1.00 30.20 110 GLU A O 1
ATOM 890 N N . ASN A 1 111 ? -10.423 -58.863 19.002 1.00 28.09 111 ASN A N 1
ATOM 891 C CA . ASN A 1 111 ? -10.971 -60.140 18.586 1.00 28.09 111 ASN A CA 1
ATOM 892 C C . ASN A 1 111 ? -12.376 -59.869 18.048 1.00 28.09 111 ASN A C 1
ATOM 894 O O . ASN A 1 111 ? -13.261 -59.442 18.789 1.00 28.09 111 ASN A O 1
ATOM 898 N N . LEU A 1 112 ? -12.550 -60.057 16.739 1.00 37.00 112 LEU A N 1
ATOM 899 C CA . LEU A 1 112 ? -13.827 -59.900 16.054 1.00 37.00 112 LEU A CA 1
ATOM 900 C C . LEU A 1 112 ? -14.881 -60.827 16.672 1.00 37.00 112 LEU A C 1
ATOM 902 O O . LEU A 1 112 ? -14.742 -62.047 16.592 1.00 37.00 112 LEU A O 1
ATOM 906 N N . GLN A 1 113 ? -15.995 -60.259 17.135 1.00 31.30 113 GLN A N 1
ATOM 907 C CA . GLN A 1 113 ? -17.309 -60.882 16.984 1.00 31.30 113 GLN A CA 1
ATOM 908 C C . GLN A 1 113 ? -18.415 -59.819 16.965 1.00 31.30 113 GLN A C 1
ATOM 910 O O . GLN A 1 113 ? -18.494 -58.926 17.799 1.00 31.30 113 GLN A O 1
ATOM 915 N N . SER A 1 114 ? -19.226 -59.915 15.918 1.00 41.69 114 SER A N 1
ATOM 916 C CA . SER A 1 114 ? -20.318 -59.036 15.514 1.00 41.69 114 SER A CA 1
ATOM 917 C C . SER A 1 114 ? -21.438 -58.919 16.547 1.00 41.69 114 SER A C 1
ATOM 919 O O . SER A 1 114 ? -22.014 -59.947 16.897 1.00 41.69 114 SER A O 1
ATOM 921 N N . THR A 1 115 ? -21.864 -57.696 16.880 1.00 27.16 115 THR A N 1
ATOM 922 C CA . THR A 1 115 ? -23.251 -57.434 17.315 1.00 27.16 115 THR A CA 1
ATOM 923 C C . THR A 1 115 ? -23.629 -55.961 17.125 1.00 27.16 115 THR A C 1
ATOM 925 O O . THR A 1 115 ? -22.789 -55.074 17.215 1.00 27.16 115 THR A O 1
ATOM 928 N N . SER A 1 116 ? -24.885 -55.729 16.755 1.00 30.31 116 SER A N 1
ATOM 929 C CA . SER A 1 116 ? -25.450 -54.507 16.171 1.00 30.31 116 SER A CA 1
ATOM 930 C C . SER A 1 116 ? -25.618 -53.315 17.125 1.00 30.31 116 SER A C 1
ATOM 932 O O . SER A 1 116 ? -25.941 -53.483 18.295 1.00 30.31 116 SER A O 1
ATOM 934 N N . HIS A 1 117 ? -25.507 -52.111 16.550 1.00 36.72 117 HIS A N 1
ATOM 935 C CA . HIS A 1 117 ? -25.998 -50.819 17.051 1.00 36.72 117 HIS A CA 1
ATOM 936 C C . HIS A 1 117 ? -27.427 -50.929 17.623 1.00 36.72 117 HIS A C 1
ATOM 938 O O . HIS A 1 117 ? -28.357 -51.108 16.838 1.00 36.72 117 HIS A O 1
ATOM 944 N N . ALA A 1 118 ? -27.598 -50.820 18.947 1.00 38.56 118 ALA A N 1
ATOM 945 C CA . ALA A 1 118 ? -28.864 -50.417 19.589 1.00 38.56 118 ALA A CA 1
ATOM 946 C C . ALA A 1 118 ? -28.792 -50.230 21.123 1.00 38.56 118 ALA A C 1
ATOM 948 O O . ALA A 1 118 ? -29.672 -49.576 21.660 1.00 38.56 118 ALA A O 1
ATOM 949 N N . GLU A 1 119 ? -27.798 -50.765 21.849 1.00 39.56 119 GLU A N 1
ATOM 950 C CA . GLU A 1 119 ? -27.923 -50.910 23.324 1.00 39.56 119 GLU A CA 1
ATOM 951 C C . GLU A 1 119 ? -26.896 -50.145 24.193 1.00 39.56 119 GLU A C 1
ATOM 953 O O . GLU A 1 119 ? -26.818 -50.390 25.391 1.00 39.56 119 GLU A O 1
ATOM 958 N N . LEU A 1 120 ? -26.120 -49.194 23.653 1.00 33.16 120 LEU A N 1
ATOM 959 C CA . LEU A 1 120 ? -25.094 -48.465 24.436 1.00 33.16 120 LEU A CA 1
ATOM 960 C C . LEU A 1 120 ? -25.479 -47.038 24.871 1.00 33.16 120 LEU A C 1
ATOM 962 O O . LEU A 1 120 ? -24.725 -46.411 25.609 1.00 33.16 120 LEU A O 1
ATOM 966 N N . GLU A 1 121 ? -26.642 -46.521 24.467 1.00 38.59 121 GLU A N 1
ATOM 967 C CA . GLU A 1 121 ? -27.046 -45.140 24.793 1.00 38.59 121 GLU A CA 1
ATOM 968 C C . GLU A 1 121 ? -27.751 -44.989 26.156 1.00 38.59 121 GLU A C 1
ATOM 970 O O . GLU A 1 121 ? -27.954 -43.868 26.613 1.00 38.59 121 GLU A O 1
ATOM 975 N N . GLU A 1 122 ? -28.078 -46.079 26.861 1.00 39.56 122 GLU A N 1
ATOM 976 C CA . GLU A 1 122 ? -28.925 -46.003 28.067 1.00 39.56 122 GLU A CA 1
ATOM 977 C C . GLU A 1 122 ? -28.165 -46.134 29.406 1.00 39.56 122 GLU A C 1
ATOM 979 O O . GLU A 1 122 ? -28.733 -45.870 30.466 1.00 39.56 122 GLU A O 1
ATOM 984 N N . SER A 1 123 ? -26.868 -46.472 29.400 1.00 35.09 123 SER A N 1
ATOM 985 C CA . SER A 1 123 ? -26.093 -46.680 30.640 1.00 35.09 123 SER A CA 1
ATOM 986 C C . SER A 1 123 ? -25.247 -45.485 31.089 1.00 35.09 123 SER A C 1
ATOM 988 O O . SER A 1 123 ? -24.880 -45.423 32.256 1.00 35.09 123 SER A O 1
ATOM 990 N N . VAL A 1 124 ? -24.946 -44.527 30.206 1.00 35.62 124 VAL A N 1
ATOM 991 C CA . VAL A 1 124 ? -24.098 -43.360 30.541 1.00 35.62 124 VAL A CA 1
ATOM 992 C C . VAL A 1 124 ? -24.912 -42.228 31.190 1.00 35.62 124 VAL A C 1
ATOM 994 O O . VAL A 1 124 ? -24.378 -41.389 31.903 1.00 35.62 124 VAL A O 1
ATOM 997 N N . LEU A 1 125 ? -26.239 -42.251 31.037 1.00 32.50 125 LEU A N 1
ATOM 998 C CA . LEU A 1 125 ? -27.167 -41.227 31.533 1.00 32.50 125 LEU A CA 1
ATOM 999 C C . LEU A 1 125 ? -27.518 -41.325 33.034 1.00 32.50 125 LEU A C 1
ATOM 1001 O O . LEU A 1 125 ? -28.414 -40.614 33.487 1.00 32.50 125 LEU A O 1
ATOM 1005 N N . ARG A 1 126 ? -26.874 -42.202 33.820 1.00 32.59 126 ARG A N 1
ATOM 1006 C CA . ARG A 1 126 ? -27.293 -42.481 35.212 1.00 32.59 126 ARG A CA 1
ATOM 1007 C C . ARG A 1 126 ? -26.263 -42.269 36.322 1.00 32.59 126 ARG A C 1
ATOM 1009 O O . ARG A 1 126 ? -26.641 -42.456 37.474 1.00 32.59 126 ARG A O 1
ATOM 1016 N N . GLU A 1 127 ? -25.038 -41.837 36.030 1.00 36.66 127 GLU A N 1
ATOM 1017 C CA . GLU A 1 127 ? -24.001 -41.658 37.069 1.00 36.66 127 GLU A CA 1
ATOM 1018 C C . GLU A 1 127 ? -23.677 -40.201 37.448 1.00 36.66 127 GLU A C 1
ATOM 1020 O O . GLU A 1 127 ? -23.059 -39.988 38.480 1.00 36.66 127 GLU A O 1
ATOM 1025 N N . GLU A 1 128 ? -24.157 -39.184 36.724 1.00 34.69 128 GLU A N 1
ATOM 1026 C CA . GLU A 1 128 ? -23.809 -37.772 37.015 1.00 34.69 128 GLU A CA 1
ATOM 1027 C C . GLU A 1 128 ? -24.859 -36.985 37.832 1.00 34.69 128 GLU A C 1
ATOM 1029 O O . GLU A 1 128 ? -24.776 -35.765 37.939 1.00 34.69 128 GLU A O 1
ATOM 1034 N N . LEU A 1 129 ? -25.858 -37.653 38.426 1.00 32.31 129 LEU A N 1
ATOM 1035 C CA . LEU A 1 129 ? -26.979 -37.001 39.135 1.00 32.31 129 LEU A CA 1
ATOM 1036 C C . LEU A 1 129 ? -26.972 -37.130 40.668 1.00 32.31 129 LEU A C 1
ATOM 1038 O O . LEU A 1 129 ? -28.010 -36.929 41.298 1.00 32.31 129 LEU A O 1
ATOM 1042 N N . ALA A 1 130 ? -25.845 -37.440 41.302 1.00 35.88 130 ALA A N 1
ATOM 1043 C CA . ALA A 1 130 ? -25.794 -37.477 42.761 1.00 35.88 130 ALA A CA 1
ATOM 1044 C C . ALA A 1 130 ? -24.416 -37.080 43.283 1.00 35.88 130 ALA A C 1
ATOM 1046 O O . ALA A 1 130 ? -23.532 -37.923 43.304 1.00 35.88 130 ALA A O 1
ATOM 1047 N N . GLU A 1 131 ? -24.264 -35.815 43.691 1.00 33.22 131 GLU A N 1
ATOM 1048 C CA . GLU A 1 131 ? -23.473 -35.381 44.858 1.00 33.22 131 GLU A CA 1
ATOM 1049 C C . GLU A 1 131 ? -23.535 -33.841 44.989 1.00 33.22 131 GLU A C 1
ATOM 1051 O O . GLU A 1 131 ? -22.698 -33.105 44.474 1.00 33.22 131 GLU A O 1
ATOM 1056 N N . GLU A 1 132 ? -24.564 -33.350 45.689 1.00 32.50 132 GLU A N 1
ATOM 1057 C CA . GLU A 1 132 ? -24.515 -32.093 46.450 1.00 32.50 132 GLU A CA 1
ATOM 1058 C C . GLU A 1 132 ? -24.472 -32.471 47.943 1.00 32.50 132 GLU A C 1
ATOM 1060 O O . GLU A 1 132 ? -25.302 -33.270 48.372 1.00 32.50 132 GLU A O 1
ATOM 1065 N N . GLU A 1 133 ? -23.509 -31.947 48.716 1.00 34.25 133 GLU A N 1
ATOM 1066 C CA . GLU A 1 133 ? -23.753 -31.114 49.918 1.00 34.25 133 GLU A CA 1
ATOM 1067 C C . GLU A 1 133 ? -22.459 -30.777 50.712 1.00 34.25 133 GLU A C 1
ATOM 1069 O O . GLU A 1 133 ? -21.692 -31.653 51.100 1.00 34.25 133 GLU A O 1
ATOM 1074 N N . GLU A 1 134 ? -22.286 -29.459 50.919 1.00 32.66 134 GLU A N 1
ATOM 1075 C CA . GLU A 1 134 ? -21.724 -28.659 52.038 1.00 32.66 134 GLU A CA 1
ATOM 1076 C C . GLU A 1 134 ? -20.428 -29.034 52.806 1.00 32.66 134 GLU A C 1
ATOM 1078 O O . GLU A 1 134 ? -20.315 -30.121 53.366 1.00 32.66 134 GLU A O 1
ATOM 1083 N N . LEU A 1 135 ? -19.523 -28.040 53.008 1.00 25.06 135 LEU A N 1
ATOM 1084 C CA . LEU A 1 135 ? -19.240 -27.411 54.332 1.00 25.06 135 LEU A CA 1
ATOM 1085 C C . LEU A 1 135 ? -18.038 -26.404 54.367 1.00 25.06 135 LEU A C 1
ATOM 1087 O O . LEU A 1 135 ? -16.939 -26.705 53.911 1.00 25.06 135 LEU A O 1
ATOM 1091 N N . SER A 1 136 ? -18.310 -25.266 55.040 1.00 28.30 136 SER A N 1
ATOM 1092 C CA . SER A 1 136 ? -17.517 -24.259 55.811 1.00 28.30 136 SER A CA 1
ATOM 1093 C C . SER A 1 136 ? -16.563 -23.210 55.208 1.00 28.30 136 SER A C 1
ATOM 1095 O O . SER A 1 136 ? -15.599 -23.522 54.514 1.00 28.30 136 SER A O 1
ATOM 1097 N N . ASP A 1 137 ? -16.801 -21.981 55.690 1.00 34.34 137 ASP A N 1
ATOM 1098 C CA . ASP A 1 137 ? -16.061 -20.714 55.596 1.00 34.34 137 ASP A CA 1
ATOM 1099 C C . ASP A 1 137 ? -14.692 -20.687 56.320 1.00 34.34 137 ASP A C 1
ATOM 1101 O O . ASP A 1 137 ? -14.565 -21.270 57.394 1.00 34.34 137 ASP A O 1
ATOM 1105 N N . GLU A 1 138 ? -13.710 -19.945 55.775 1.00 33.12 138 GLU A N 1
ATOM 1106 C CA . GLU A 1 138 ? -12.979 -18.828 56.433 1.00 33.12 138 GLU A CA 1
ATOM 1107 C C . GLU A 1 138 ? -11.808 -18.283 55.560 1.00 33.12 138 GLU A C 1
ATOM 1109 O O . GLU A 1 138 ? -10.795 -18.942 55.350 1.00 33.12 138 GLU A O 1
ATOM 1114 N N . ASP A 1 139 ? -12.014 -17.048 55.089 1.00 31.02 139 ASP A N 1
ATOM 1115 C CA . ASP A 1 139 ? -11.134 -15.862 55.006 1.00 31.02 139 ASP A CA 1
ATOM 1116 C C . ASP A 1 139 ? -9.870 -15.695 54.109 1.00 31.02 139 ASP A C 1
ATOM 1118 O O . ASP A 1 139 ? -8.947 -16.502 54.061 1.00 31.02 139 ASP A O 1
ATOM 1122 N N . GLU A 1 140 ? -9.853 -14.483 53.524 1.00 32.66 140 GLU A N 1
ATOM 1123 C CA . GLU A 1 140 ? -8.769 -13.602 53.042 1.00 32.66 140 GLU A CA 1
ATOM 1124 C C . GLU A 1 140 ? -7.869 -13.939 51.820 1.00 32.66 140 GLU A C 1
ATOM 1126 O O . GLU A 1 140 ? -6.913 -14.707 51.892 1.00 32.66 140 GLU A O 1
ATOM 1131 N N . GLY A 1 141 ? -8.031 -13.135 50.746 1.00 27.86 141 GLY A N 1
ATOM 1132 C CA . GLY A 1 141 ? -6.870 -12.458 50.133 1.00 27.86 141 GLY A CA 1
ATOM 1133 C C . GLY A 1 141 ? -6.662 -12.492 48.607 1.00 27.86 141 GLY A C 1
ATOM 1134 O O . GLY A 1 141 ? -5.723 -13.122 48.140 1.00 27.86 141 GLY A O 1
ATOM 1135 N N . THR A 1 142 ? -7.410 -11.644 47.888 1.00 35.72 142 THR A N 1
ATOM 1136 C CA . THR A 1 142 ? -7.032 -10.867 46.673 1.00 35.72 142 THR A CA 1
ATOM 1137 C C . THR A 1 142 ? -6.835 -11.534 45.295 1.00 35.72 142 THR A C 1
ATOM 1139 O O . THR A 1 142 ? -5.993 -12.402 45.099 1.00 35.72 142 THR A O 1
ATOM 1142 N N . ASP A 1 143 ? -7.547 -10.929 44.331 1.00 36.44 143 ASP A N 1
ATOM 1143 C CA . ASP A 1 143 ? -7.315 -10.852 42.880 1.00 36.44 143 ASP A CA 1
ATOM 1144 C C . ASP A 1 143 ? -7.647 -12.073 42.009 1.00 36.44 143 ASP A C 1
ATOM 1146 O O . ASP A 1 143 ? -6.798 -12.590 41.289 1.00 36.44 143 ASP A O 1
ATOM 1150 N N . GLU A 1 144 ? -8.933 -12.433 41.939 1.00 33.44 144 GLU A N 1
ATOM 1151 C CA . GLU A 1 144 ? -9.464 -13.148 40.774 1.00 33.44 144 GLU A CA 1
ATOM 1152 C C . GLU A 1 144 ? -10.651 -12.413 40.151 1.00 33.44 144 GLU A C 1
ATOM 1154 O O . GLU A 1 144 ? -11.543 -11.905 40.830 1.00 33.44 144 GLU A O 1
ATOM 1159 N N . ALA A 1 145 ? -10.606 -12.338 38.820 1.00 36.06 145 ALA A N 1
ATOM 1160 C CA . ALA A 1 145 ? -11.601 -11.741 37.951 1.00 36.06 145 ALA A CA 1
ATOM 1161 C C . ALA A 1 145 ? -13.026 -12.117 38.374 1.00 36.06 145 ALA A C 1
ATOM 1163 O O . ALA A 1 145 ? -13.324 -13.292 38.586 1.00 36.06 145 ALA A O 1
ATOM 1164 N N . GLU A 1 146 ? -13.902 -11.112 38.445 1.00 34.81 146 GLU A N 1
ATOM 1165 C CA . GLU A 1 146 ? -15.335 -11.264 38.686 1.00 34.81 146 GLU A CA 1
ATOM 1166 C C . GLU A 1 146 ? -15.896 -12.422 37.848 1.00 34.81 146 GLU A C 1
ATOM 1168 O O . GLU A 1 146 ? -16.082 -12.329 36.631 1.00 34.81 146 GLU A O 1
ATOM 1173 N N . LYS A 1 147 ? -16.138 -13.554 38.508 1.00 38.28 147 LYS A N 1
ATOM 1174 C CA . LYS A 1 147 ? -16.785 -14.719 37.920 1.00 38.28 147 LYS A CA 1
ATOM 1175 C C . LYS A 1 147 ? -18.282 -14.434 37.921 1.00 38.28 147 LYS A C 1
ATOM 1177 O O . LYS A 1 147 ? -18.994 -14.744 38.870 1.00 38.28 147 LYS A O 1
ATOM 1182 N N . TRP A 1 148 ? -18.736 -13.747 36.877 1.00 44.06 148 TRP A N 1
ATOM 1183 C CA . TRP A 1 148 ? -20.136 -13.374 36.695 1.00 44.06 148 TRP A CA 1
ATOM 1184 C C . TRP A 1 148 ? -21.036 -14.616 36.685 1.00 44.06 148 TRP A C 1
ATOM 1186 O O . TRP A 1 148 ? -20.804 -15.566 35.935 1.00 44.06 148 TRP A O 1
ATOM 1196 N N . PHE A 1 149 ? -22.067 -14.601 37.528 1.00 39.94 149 PHE A N 1
ATOM 1197 C CA . PHE A 1 149 ? -23.047 -15.675 37.654 1.00 39.94 149 PHE A CA 1
ATOM 1198 C C . PHE A 1 149 ? -24.045 -15.606 36.490 1.00 39.94 149 PHE A C 1
ATOM 1200 O O . PHE A 1 149 ? -24.764 -14.618 36.346 1.00 39.94 149 PHE A O 1
ATOM 1207 N N . ILE A 1 150 ? -24.093 -16.645 35.654 1.00 48.38 150 ILE A N 1
ATOM 1208 C CA . ILE A 1 150 ? -25.134 -16.803 34.631 1.00 48.38 150 ILE A CA 1
ATOM 1209 C C . ILE A 1 150 ? -26.341 -17.448 35.326 1.00 48.38 150 ILE A C 1
ATOM 1211 O O . ILE A 1 150 ? -26.192 -18.553 35.852 1.00 48.38 150 ILE A O 1
ATOM 1215 N N . PRO A 1 151 ? -27.522 -16.803 35.365 1.00 42.06 151 PRO A N 1
ATOM 1216 C CA . PRO A 1 151 ? -28.698 -17.398 35.986 1.00 42.06 151 PRO A CA 1
ATOM 1217 C C . PRO A 1 151 ? -29.061 -18.737 35.334 1.00 42.06 151 PRO A C 1
ATOM 1219 O O . PRO A 1 151 ? -28.875 -18.942 34.131 1.00 42.06 151 PRO A O 1
ATOM 1222 N N . THR A 1 152 ? -29.620 -19.651 36.120 1.00 37.53 152 THR A N 1
ATOM 1223 C CA . THR A 1 152 ? -30.056 -20.968 35.649 1.00 37.53 152 THR A CA 1
ATOM 1224 C C . THR A 1 152 ? -31.073 -20.836 34.509 1.00 37.53 152 THR A C 1
ATOM 1226 O O . THR A 1 152 ? -32.079 -20.140 34.630 1.00 37.53 152 THR A O 1
ATOM 1229 N N . GLY A 1 153 ? -30.797 -21.503 33.383 1.00 48.78 153 GLY A N 1
ATOM 1230 C CA . GLY A 1 153 ? -31.641 -21.487 32.178 1.00 48.78 153 GLY A CA 1
ATOM 1231 C C . GLY A 1 153 ? -31.171 -20.565 31.046 1.00 48.78 153 GLY A C 1
ATOM 1232 O O . GLY A 1 153 ? -31.822 -20.528 30.004 1.00 48.78 153 GLY A O 1
ATOM 1233 N N . TYR A 1 154 ? -30.048 -19.859 31.210 1.00 46.50 154 TYR A N 1
ATOM 1234 C CA . TYR A 1 154 ? -29.481 -18.977 30.187 1.00 46.50 154 TYR A CA 1
ATOM 1235 C C . TYR A 1 154 ? -28.177 -19.552 29.611 1.00 46.50 154 TYR A C 1
ATOM 1237 O O . TYR A 1 154 ? -27.322 -20.043 30.344 1.00 46.50 154 TYR A O 1
ATOM 1245 N N . LEU A 1 155 ? -28.017 -19.477 28.286 1.00 49.47 155 LEU A N 1
ATOM 1246 C CA . LEU A 1 155 ? -26.774 -19.801 27.579 1.00 49.47 155 LEU A CA 1
ATOM 1247 C C . LEU A 1 155 ? -25.995 -18.504 27.337 1.00 49.47 155 LEU A C 1
ATOM 1249 O O . LEU A 1 155 ? -26.514 -17.586 26.704 1.00 49.47 155 LEU A O 1
ATOM 1253 N N . ALA A 1 156 ? -24.762 -18.427 27.836 1.00 47.59 156 ALA A N 1
ATOM 1254 C CA . ALA A 1 156 ? -23.867 -17.316 27.535 1.00 47.59 156 ALA A CA 1
ATOM 1255 C C . ALA A 1 156 ? -23.032 -17.641 26.295 1.00 47.59 156 ALA A C 1
ATOM 1257 O O . ALA A 1 156 ? -22.215 -18.560 26.304 1.00 47.59 156 ALA A O 1
ATOM 1258 N N . GLU A 1 157 ? -23.218 -16.859 25.237 1.00 49.94 157 GLU A N 1
ATOM 1259 C CA . GLU A 1 157 ? -22.336 -16.872 24.076 1.00 49.94 157 GLU A CA 1
ATOM 1260 C C . GLU A 1 157 ? -21.269 -15.783 24.284 1.00 49.94 157 GLU A C 1
ATOM 1262 O O . GLU A 1 157 ? -21.581 -14.597 24.382 1.00 49.94 157 GLU A O 1
ATOM 1267 N N . LEU A 1 158 ? -20.001 -16.186 24.443 1.00 42.84 158 LEU A N 1
ATOM 1268 C CA . LEU A 1 158 ? -18.897 -15.294 24.851 1.00 42.84 158 LEU A CA 1
ATOM 1269 C C . LEU A 1 158 ? -18.506 -14.246 23.799 1.00 42.84 158 LEU A C 1
ATOM 1271 O O . LEU A 1 158 ? -17.801 -13.286 24.113 1.00 42.84 158 LEU A O 1
ATOM 1275 N N . THR A 1 159 ? -18.962 -14.418 22.564 1.00 46.06 159 THR A N 1
ATOM 1276 C CA . THR A 1 159 ? -18.691 -13.525 21.440 1.00 46.06 159 THR A CA 1
ATOM 1277 C C . THR A 1 159 ? -19.998 -13.194 20.745 1.00 46.06 159 THR A C 1
ATOM 1279 O O . THR A 1 159 ? -20.646 -14.086 20.203 1.00 46.06 159 THR A O 1
ATOM 1282 N N . ALA A 1 160 ? -20.377 -11.915 20.747 1.00 45.78 160 ALA A N 1
ATOM 1283 C CA . ALA A 1 160 ? -21.564 -11.459 20.041 1.00 45.78 160 ALA A CA 1
ATOM 1284 C C . ALA A 1 160 ? -21.361 -11.626 18.520 1.00 45.78 160 ALA A C 1
ATOM 1286 O O . ALA A 1 160 ? -20.432 -11.027 17.968 1.00 45.78 160 ALA A O 1
ATOM 1287 N N . PRO A 1 161 ? -22.194 -12.416 17.819 1.00 48.31 161 PRO A N 1
ATOM 1288 C CA . PRO A 1 161 ? -22.126 -12.491 16.368 1.00 48.31 161 PRO A CA 1
ATOM 1289 C C . PRO A 1 161 ? -22.504 -11.127 15.765 1.00 48.31 161 PRO A C 1
ATOM 1291 O O . PRO A 1 161 ? -23.383 -10.436 16.294 1.00 48.31 161 PRO A O 1
ATOM 1294 N N . PRO A 1 162 ? -21.879 -10.708 14.651 1.00 50.72 162 PRO A N 1
ATOM 1295 C CA . PRO A 1 162 ? -22.252 -9.465 13.990 1.00 50.72 162 PRO A CA 1
ATOM 1296 C C . PRO A 1 162 ? -23.732 -9.521 13.571 1.00 50.72 162 PRO A C 1
ATOM 1298 O O . PRO A 1 162 ? -24.251 -10.575 13.204 1.00 50.72 162 PRO A O 1
ATOM 1301 N N . ALA A 1 163 ? -24.439 -8.385 13.623 1.00 50.44 163 ALA A N 1
ATOM 1302 C CA . ALA A 1 163 ? -25.905 -8.329 13.484 1.00 50.44 163 ALA A CA 1
ATOM 1303 C C . ALA A 1 163 ? -26.458 -8.926 12.168 1.00 50.44 163 ALA A C 1
ATOM 1305 O O . ALA A 1 163 ? -27.637 -9.263 12.070 1.00 50.44 163 ALA A O 1
ATOM 1306 N N . ASN A 1 164 ? -25.607 -9.066 11.150 1.00 49.97 164 ASN A N 1
ATOM 1307 C CA . ASN A 1 164 ? -25.901 -9.691 9.859 1.00 49.97 164 ASN A CA 1
ATOM 1308 C C . ASN A 1 164 ? -25.771 -11.231 9.849 1.00 49.97 164 ASN A C 1
ATOM 1310 O O . ASN A 1 164 ? -26.145 -11.847 8.853 1.00 49.97 164 ASN A O 1
ATOM 1314 N N . GLN A 1 165 ? -25.248 -11.841 10.914 1.00 51.56 165 GLN A N 1
ATOM 1315 C CA . GLN A 1 165 ? -25.041 -13.287 11.077 1.00 51.56 165 GLN A CA 1
ATOM 1316 C C . GLN A 1 165 ? -25.911 -13.908 12.180 1.00 51.56 165 GLN A C 1
ATOM 1318 O O . GLN A 1 165 ? -25.846 -15.115 12.401 1.00 51.56 165 GLN A O 1
ATOM 1323 N N . LEU A 1 166 ? -26.743 -13.111 12.859 1.00 58.59 166 LEU A N 1
ATOM 1324 C CA . LEU A 1 166 ? -27.689 -13.624 13.849 1.00 58.59 166 LEU A CA 1
ATOM 1325 C C . LEU A 1 166 ? -28.621 -14.659 13.202 1.00 58.59 166 LEU A C 1
ATOM 1327 O O . LEU A 1 166 ? -29.224 -14.421 12.154 1.00 58.59 166 LEU A O 1
ATOM 1331 N N . ASN A 1 167 ? -28.725 -15.832 13.823 1.00 59.84 167 ASN A N 1
ATOM 1332 C CA . ASN A 1 167 ? -29.590 -16.893 13.331 1.00 59.84 167 ASN A CA 1
ATOM 1333 C C . ASN A 1 167 ? -31.066 -16.493 13.514 1.00 59.84 167 ASN A C 1
ATOM 1335 O O . ASN A 1 167 ? -31.454 -15.941 14.543 1.00 59.84 167 ASN A O 1
ATOM 1339 N N . HIS A 1 168 ? -31.919 -16.819 12.539 1.00 62.25 168 HIS A N 1
ATOM 1340 C CA . HIS A 1 168 ? -33.362 -16.569 12.610 1.00 62.25 168 HIS A CA 1
ATOM 1341 C C . HIS A 1 168 ? -34.031 -17.256 13.807 1.00 62.25 168 HIS A C 1
ATOM 1343 O O . HIS A 1 168 ? -35.101 -16.823 14.233 1.00 62.25 168 HIS A O 1
ATOM 1349 N N . SER A 1 169 ? -33.407 -18.305 14.349 1.00 63.72 169 SER A N 1
ATOM 1350 C CA . SER A 1 169 ? -33.849 -19.001 15.558 1.00 63.72 169 SER A CA 1
ATOM 1351 C C . SER A 1 169 ? -33.825 -18.124 16.811 1.00 63.72 169 SER A C 1
ATOM 1353 O O . SER A 1 169 ? -34.539 -18.433 17.757 1.00 63.72 169 SER A O 1
ATOM 1355 N N . LEU A 1 170 ? -33.035 -17.045 16.818 1.00 63.81 170 LEU A N 1
ATOM 1356 C CA . LEU A 1 170 ? -32.872 -16.149 17.966 1.00 63.81 170 LEU A CA 1
ATOM 1357 C C . LEU A 1 170 ? -33.960 -15.068 18.044 1.00 63.81 170 LEU A C 1
ATOM 1359 O O . LEU A 1 170 ? -34.040 -14.353 19.036 1.00 63.81 170 LEU A O 1
ATOM 1363 N N . VAL A 1 171 ? -34.822 -14.931 17.029 1.00 67.12 171 VAL A N 1
ATOM 1364 C CA . VAL A 1 171 ? -35.933 -13.964 17.071 1.00 67.12 171 VAL A CA 1
ATOM 1365 C C . VAL A 1 171 ? -36.887 -14.304 18.211 1.00 67.12 171 VAL A C 1
ATOM 1367 O O . VAL A 1 171 ? -37.399 -15.418 18.286 1.00 67.12 171 VAL A O 1
ATOM 1370 N N . GLY A 1 172 ? -37.173 -13.317 19.057 1.00 66.19 172 GLY A N 1
ATOM 1371 C CA . GLY A 1 172 ? -38.035 -13.447 20.229 1.00 66.19 172 GLY A CA 1
ATOM 1372 C C . GLY A 1 172 ? -37.311 -13.918 21.490 1.00 66.19 172 GLY A C 1
ATOM 1373 O O . GLY A 1 172 ? -37.948 -14.008 22.535 1.00 66.19 172 GLY A O 1
ATOM 1374 N N . TRP A 1 173 ? -36.006 -14.196 21.417 1.00 65.31 173 TRP A N 1
ATOM 1375 C CA . TRP A 1 173 ? -35.210 -14.553 22.588 1.00 65.31 173 TRP A CA 1
ATOM 1376 C C . TRP A 1 173 ? -34.780 -13.305 23.362 1.00 65.31 173 TRP A C 1
ATOM 1378 O O . TRP A 1 173 ? -34.524 -12.245 22.779 1.00 65.31 173 TRP A O 1
ATOM 1388 N N . HIS A 1 174 ? -34.687 -13.465 24.681 1.00 67.25 174 HIS A N 1
ATOM 1389 C CA . HIS A 1 174 ? -34.099 -12.496 25.597 1.00 67.25 174 HIS A CA 1
ATOM 1390 C C . HIS A 1 174 ? -32.651 -12.912 25.867 1.00 67.25 174 HIS A C 1
ATOM 1392 O O . HIS A 1 174 ? -32.404 -14.004 26.379 1.00 67.25 174 HIS A O 1
ATOM 1398 N N . LEU A 1 175 ? -31.700 -12.078 25.454 1.00 69.06 175 LEU A N 1
ATOM 1399 C CA . LEU A 1 175 ? -30.276 -12.405 25.435 1.00 69.06 175 LEU A CA 1
ATOM 1400 C C . LEU A 1 175 ? -29.473 -11.370 26.221 1.00 69.06 175 LEU A C 1
ATOM 1402 O O . LEU A 1 175 ? -29.857 -10.202 26.314 1.00 69.06 175 LEU A O 1
ATOM 1406 N N . MET A 1 176 ? -28.332 -11.810 26.752 1.00 60.53 176 MET A N 1
ATOM 1407 C CA . MET A 1 176 ? -27.336 -10.953 27.387 1.00 60.53 176 MET A CA 1
ATOM 1408 C C . MET A 1 176 ? -26.160 -10.756 26.424 1.00 60.53 176 MET A C 1
ATOM 1410 O O . MET A 1 176 ? -25.581 -11.720 25.932 1.00 60.53 176 MET A O 1
ATOM 1414 N N . PHE A 1 177 ? -25.822 -9.505 26.141 1.00 62.31 177 PHE A N 1
ATOM 1415 C CA . PHE A 1 177 ? -24.802 -9.075 25.192 1.00 62.31 177 PHE A CA 1
ATOM 1416 C C . PHE A 1 177 ? -23.661 -8.401 25.946 1.00 62.31 177 PHE A C 1
ATOM 1418 O O . PHE A 1 177 ? -23.907 -7.544 26.794 1.00 62.31 177 PHE A O 1
ATOM 1425 N N . LYS A 1 178 ? -22.413 -8.749 25.626 1.00 53.84 178 LYS A N 1
ATOM 1426 C CA . LYS A 1 178 ? -21.237 -8.028 26.122 1.00 53.84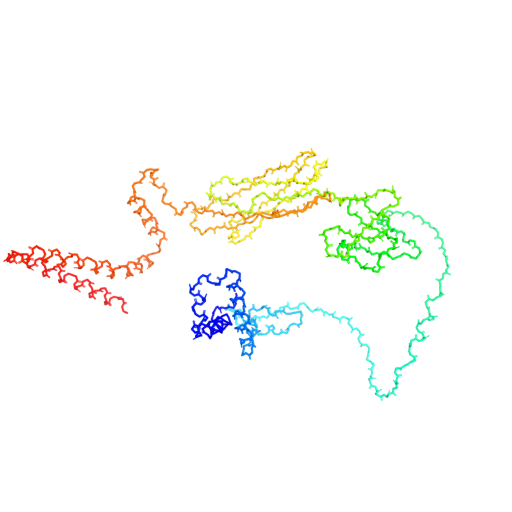 178 LYS A CA 1
ATOM 1427 C C . LYS A 1 178 ? -20.792 -7.013 25.078 1.00 53.84 178 LYS A C 1
ATOM 1429 O O . LYS A 1 178 ? -20.379 -7.400 23.987 1.00 53.84 178 LYS A O 1
ATOM 1434 N N . TRP A 1 179 ? -20.842 -5.734 25.425 1.00 51.69 179 TRP A N 1
ATOM 1435 C CA . TRP A 1 179 ? -20.331 -4.654 24.586 1.00 51.69 179 TRP A CA 1
ATOM 1436 C C . TRP A 1 179 ? -18.969 -4.200 25.097 1.00 51.69 179 TRP A C 1
ATOM 1438 O O . TRP A 1 179 ? -18.810 -3.894 26.283 1.00 51.69 179 TRP A O 1
ATOM 1448 N N . ASN A 1 180 ? -17.990 -4.127 24.196 1.00 43.50 180 ASN A N 1
ATOM 1449 C CA . ASN A 1 180 ? -16.689 -3.544 24.516 1.00 43.50 180 ASN A CA 1
ATOM 1450 C C . ASN A 1 180 ? -16.890 -2.082 24.960 1.00 43.50 180 ASN A C 1
ATOM 1452 O O . ASN A 1 180 ? -17.581 -1.320 24.286 1.00 43.50 180 ASN A O 1
ATOM 1456 N N . GLY A 1 181 ? -16.350 -1.721 26.126 1.00 42.44 181 GLY A N 1
ATOM 1457 C CA . GLY A 1 181 ? -16.446 -0.378 26.713 1.00 42.44 181 GLY A CA 1
ATOM 1458 C C . GLY A 1 181 ? -17.714 -0.053 27.522 1.00 42.44 181 GLY A C 1
ATOM 1459 O O . GLY A 1 181 ? -17.701 0.924 28.266 1.00 42.44 181 GLY A O 1
ATOM 1460 N N . VAL A 1 182 ? -18.794 -0.844 27.432 1.00 43.25 182 VAL A N 1
ATOM 1461 C CA . VAL A 1 182 ? -20.054 -0.602 28.188 1.00 43.25 182 VAL A CA 1
ATOM 1462 C C . VAL A 1 182 ? -20.359 -1.721 29.193 1.00 43.25 182 VAL A C 1
ATOM 1464 O O . VAL A 1 182 ? -20.996 -1.474 30.213 1.00 43.25 182 VAL A O 1
ATOM 1467 N N . GLY A 1 183 ? -19.862 -2.938 28.955 1.00 49.66 183 GLY A N 1
ATOM 1468 C CA . GLY A 1 183 ? -20.113 -4.098 29.813 1.00 49.66 183 GLY A CA 1
ATOM 1469 C C . GLY A 1 183 ? -21.285 -4.954 29.327 1.00 49.66 183 GLY A C 1
ATOM 1470 O O . GLY A 1 183 ? -21.606 -4.972 28.137 1.00 49.66 183 GLY A O 1
ATOM 1471 N N . TRP A 1 184 ? -21.881 -5.729 30.234 1.00 55.00 184 TRP A N 1
ATOM 1472 C CA . TRP A 1 184 ? -22.997 -6.622 29.915 1.00 55.00 184 TRP A CA 1
ATOM 1473 C C . TRP A 1 184 ? -24.331 -5.869 29.904 1.00 55.00 184 TRP A C 1
ATOM 1475 O O . TRP A 1 184 ? -24.655 -5.138 30.836 1.00 55.00 184 TRP A O 1
ATOM 1485 N N . CYS A 1 185 ? -25.125 -6.081 28.859 1.00 55.84 185 CYS A N 1
ATOM 1486 C CA . CYS A 1 185 ? -26.467 -5.528 28.695 1.00 55.84 185 CYS A CA 1
ATOM 1487 C C . CYS A 1 185 ? -27.439 -6.652 28.315 1.00 55.84 185 CYS A C 1
ATOM 1489 O O . CYS A 1 185 ? -27.036 -7.620 27.684 1.00 55.84 185 CYS A O 1
ATOM 1491 N N . HIS A 1 186 ? -28.721 -6.538 28.652 1.00 63.75 186 HIS A N 1
ATOM 1492 C CA . HIS A 1 186 ? -29.743 -7.550 28.349 1.00 63.75 186 HIS A CA 1
ATOM 1493 C C . HIS A 1 186 ? -30.874 -6.951 27.509 1.00 63.75 186 HIS A C 1
ATOM 1495 O O . HIS A 1 186 ? -31.242 -5.789 27.696 1.00 63.75 186 HIS A O 1
ATOM 1501 N N . GLY A 1 187 ? -31.387 -7.712 26.542 1.00 68.38 187 GLY A N 1
ATOM 1502 C CA . GLY A 1 187 ? -32.405 -7.214 25.621 1.00 68.38 187 GLY A CA 1
ATOM 1503 C C . GLY A 1 187 ? -33.050 -8.277 24.734 1.00 68.38 187 GLY A C 1
ATOM 1504 O O . GLY A 1 187 ? -32.643 -9.437 24.695 1.00 68.38 187 GLY A O 1
ATOM 1505 N N . TRP A 1 188 ? -34.091 -7.860 24.017 1.00 71.31 188 TRP A N 1
ATOM 1506 C CA . TRP A 1 188 ? -34.925 -8.690 23.148 1.00 71.31 188 TRP A CA 1
ATOM 1507 C C . TRP A 1 188 ? -34.476 -8.623 21.693 1.00 71.31 188 TRP A C 1
ATOM 1509 O O . TRP A 1 188 ? -34.302 -7.530 21.156 1.00 71.31 188 TRP A O 1
ATOM 1519 N N . VAL A 1 189 ? -34.381 -9.772 21.021 1.00 69.81 189 VAL A N 1
ATOM 1520 C CA . V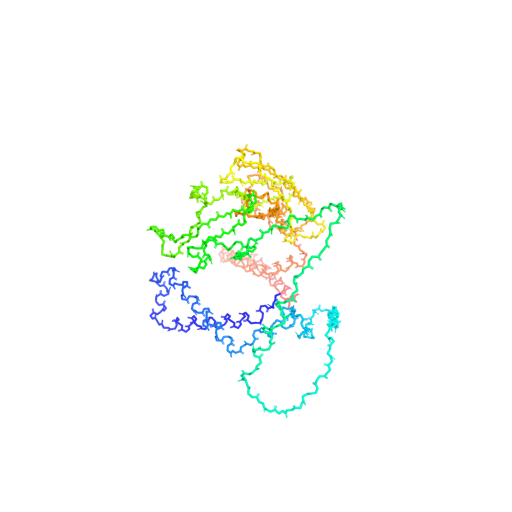AL A 1 189 ? -34.097 -9.834 19.578 1.00 69.81 189 VAL A CA 1
ATOM 1521 C C . VAL A 1 189 ? -35.392 -9.772 18.771 1.00 69.81 189 VAL A C 1
ATOM 1523 O O . VAL A 1 189 ? -36.202 -10.697 18.777 1.00 69.81 189 VAL A O 1
ATOM 1526 N N . ASN A 1 190 ? -35.563 -8.705 18.002 1.00 64.75 190 ASN A N 1
ATOM 1527 C CA . ASN A 1 190 ? -36.709 -8.467 17.138 1.00 64.75 190 ASN A CA 1
ATOM 1528 C C . ASN A 1 190 ? -36.358 -8.631 15.659 1.00 64.75 190 ASN A C 1
ATOM 1530 O O . ASN A 1 190 ? -35.239 -8.379 15.214 1.00 64.75 190 ASN A O 1
ATOM 1534 N N . LYS A 1 191 ? -37.354 -9.029 14.865 1.00 62.41 191 LYS A N 1
ATOM 1535 C CA . LYS A 1 191 ? -37.234 -9.106 13.407 1.00 62.41 191 LYS A CA 1
ATOM 1536 C C . LYS A 1 191 ? -37.497 -7.734 12.790 1.00 62.41 191 LYS A C 1
ATOM 1538 O O . LYS A 1 191 ? -38.596 -7.200 12.921 1.00 62.41 191 LYS A O 1
ATOM 1543 N N . PHE A 1 192 ? -36.521 -7.204 12.061 1.00 57.06 192 PHE A N 1
ATOM 1544 C CA . PHE A 1 192 ? -36.600 -5.908 11.398 1.00 57.06 192 PHE A CA 1
ATOM 1545 C C . PHE A 1 192 ? -36.661 -6.054 9.870 1.00 57.06 192 PHE A C 1
ATOM 1547 O O . PHE A 1 192 ? -35.907 -6.814 9.259 1.00 57.06 192 PHE A O 1
ATOM 1554 N N . TYR A 1 193 ? -37.547 -5.283 9.233 1.00 56.06 193 TYR A N 1
ATOM 1555 C CA . TYR A 1 193 ? -37.664 -5.201 7.774 1.00 56.06 193 TYR A CA 1
ATOM 1556 C C . TYR A 1 193 ? -37.272 -3.793 7.301 1.00 56.06 193 TYR A C 1
ATOM 1558 O O . TYR A 1 193 ? -38.090 -2.870 7.384 1.00 56.06 193 TYR A O 1
ATOM 1566 N N . PRO A 1 194 ? -36.051 -3.587 6.775 1.00 53.97 194 PRO A N 1
ATOM 1567 C CA . PRO A 1 194 ? -35.681 -2.300 6.206 1.00 53.97 194 PRO A CA 1
ATOM 1568 C C . PRO A 1 194 ? -36.518 -2.032 4.953 1.00 53.97 194 PRO A C 1
ATOM 1570 O O . PRO A 1 194 ? -36.564 -2.862 4.045 1.00 53.97 194 PRO A O 1
ATOM 1573 N N . LYS A 1 195 ? -37.108 -0.834 4.843 1.00 45.38 195 LYS A N 1
ATOM 1574 C CA . LYS A 1 195 ? -37.940 -0.431 3.690 1.00 45.38 195 LYS A CA 1
ATOM 1575 C C . LYS A 1 195 ? -37.231 -0.516 2.322 1.00 45.38 195 LYS A C 1
ATOM 1577 O O . LYS A 1 195 ? -37.914 -0.480 1.303 1.00 45.38 195 LYS A O 1
ATOM 1582 N N . HIS A 1 196 ? -35.900 -0.664 2.277 1.00 47.44 196 HIS A N 1
ATOM 1583 C CA . HIS A 1 196 ? -35.105 -0.645 1.040 1.00 47.44 196 HIS A CA 1
ATOM 1584 C C . HIS A 1 196 ? -33.990 -1.709 0.942 1.00 47.44 196 HIS A C 1
ATOM 1586 O O . HIS A 1 196 ? -33.062 -1.539 0.156 1.00 47.44 196 HIS A O 1
ATOM 1592 N N . ARG A 1 197 ? -34.051 -2.822 1.689 1.00 45.34 197 ARG A N 1
ATOM 1593 C CA . ARG A 1 197 ? -33.119 -3.954 1.493 1.00 45.34 197 ARG A CA 1
ATOM 1594 C C . ARG A 1 197 ? -33.867 -5.286 1.466 1.00 45.34 197 ARG A C 1
ATOM 1596 O O . ARG A 1 197 ? -34.715 -5.539 2.313 1.00 45.34 197 ARG A O 1
ATOM 1603 N N . ARG A 1 198 ? -33.543 -6.147 0.494 1.00 39.81 198 ARG A N 1
ATOM 1604 C CA . ARG A 1 198 ? -33.972 -7.555 0.487 1.00 39.81 198 ARG A CA 1
ATOM 1605 C C . ARG A 1 198 ? -33.059 -8.334 1.436 1.00 39.81 198 ARG A C 1
ATOM 1607 O O . ARG A 1 198 ? -31.902 -8.561 1.108 1.00 39.81 198 ARG A O 1
ATOM 1614 N N . GLY A 1 199 ? -33.581 -8.701 2.601 1.00 48.00 199 GLY A N 1
ATOM 1615 C CA . GLY A 1 199 ? -32.889 -9.498 3.616 1.00 48.00 199 GLY A CA 1
ATOM 1616 C C . GLY A 1 199 ? -33.622 -9.430 4.956 1.00 48.00 199 GLY A C 1
ATOM 1617 O O . GLY A 1 199 ? -34.258 -8.418 5.252 1.00 48.00 199 GLY A O 1
ATOM 1618 N N . TYR A 1 200 ? -33.578 -10.511 5.737 1.00 46.34 200 TYR A N 1
ATOM 1619 C CA . TYR A 1 200 ? -34.016 -10.477 7.133 1.00 46.34 200 TYR A CA 1
ATOM 1620 C C . TYR A 1 200 ? -32.905 -9.831 7.959 1.00 46.34 200 TYR A C 1
ATOM 1622 O O . TYR A 1 200 ? -31.793 -10.348 7.972 1.00 46.34 200 TYR A O 1
ATOM 1630 N N . ASN A 1 201 ? -33.207 -8.718 8.624 1.00 57.38 201 ASN A N 1
ATOM 1631 C CA . ASN A 1 201 ? -32.309 -8.101 9.594 1.00 57.38 201 ASN A CA 1
ATOM 1632 C C . ASN A 1 201 ? -32.909 -8.263 10.996 1.00 57.38 201 ASN A C 1
ATOM 1634 O O . ASN A 1 201 ? -34.128 -8.378 11.145 1.00 57.38 201 ASN A O 1
ATOM 1638 N N . PHE A 1 202 ? -32.061 -8.254 12.018 1.00 59.59 202 PHE A N 1
ATOM 1639 C CA . PHE A 1 202 ? -32.466 -8.360 13.418 1.00 59.59 202 PHE A CA 1
ATOM 1640 C C . PHE A 1 202 ? -32.109 -7.066 14.162 1.00 59.59 202 PHE A C 1
ATOM 1642 O O . PHE A 1 202 ? -31.154 -6.386 13.793 1.00 59.59 202 PHE A O 1
ATOM 1649 N N . GLU A 1 203 ? -32.901 -6.707 15.169 1.00 59.25 203 GLU A N 1
ATOM 1650 C CA . GLU A 1 203 ? -32.714 -5.532 16.033 1.00 59.25 203 GLU A CA 1
ATOM 1651 C C . GLU A 1 203 ? -32.753 -5.982 17.497 1.00 59.25 203 GLU A C 1
ATOM 1653 O O . GLU A 1 203 ? -33.579 -6.820 17.846 1.00 59.25 203 GLU A O 1
ATOM 1658 N N . VAL A 1 204 ? -31.886 -5.436 18.353 1.00 58.97 204 VAL A N 1
ATOM 1659 C CA . VAL A 1 204 ? -31.896 -5.708 19.800 1.00 58.97 204 VAL A CA 1
ATOM 1660 C C . VAL A 1 204 ? -32.528 -4.524 20.529 1.00 58.97 204 VAL A C 1
ATOM 1662 O O . VAL A 1 204 ? -32.134 -3.381 20.306 1.00 58.97 204 VAL A O 1
ATOM 1665 N N . VAL A 1 205 ? -33.510 -4.789 21.392 1.00 60.69 205 VAL A N 1
ATOM 1666 C CA . VAL A 1 205 ? -34.194 -3.780 22.217 1.00 60.69 205 VAL A CA 1
ATOM 1667 C C . VAL A 1 205 ? -33.887 -4.036 23.688 1.00 60.69 205 VAL A C 1
ATOM 1669 O O . VAL A 1 205 ? -34.264 -5.079 24.217 1.00 60.69 205 VAL A O 1
ATOM 1672 N N . TYR A 1 206 ? -33.220 -3.090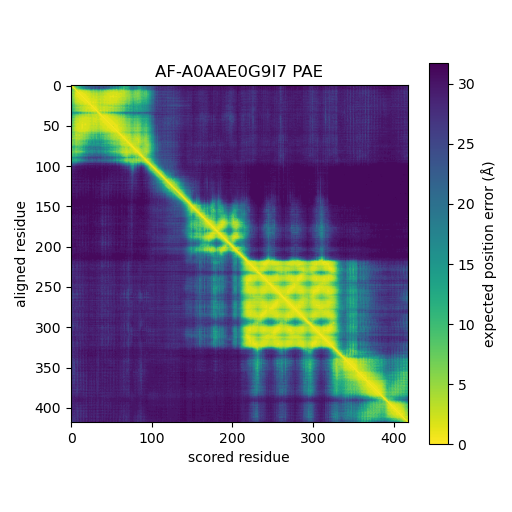 24.344 1.00 60.94 206 TYR A N 1
ATOM 1673 C CA . TYR A 1 206 ? -32.852 -3.182 25.760 1.00 60.94 206 TYR A CA 1
ATOM 1674 C C . TYR A 1 206 ? -34.032 -2.836 26.686 1.00 60.94 206 TYR A C 1
ATOM 1676 O O . TYR A 1 206 ? -34.949 -2.105 26.295 1.00 60.94 206 TYR A O 1
ATOM 1684 N N . GLU A 1 207 ? -34.033 -3.382 27.909 1.00 57.19 207 GLU A N 1
ATOM 1685 C CA . GLU A 1 207 ? -35.127 -3.199 28.885 1.00 57.19 207 GLU A CA 1
ATOM 1686 C C . GLU A 1 207 ? -35.284 -1.757 29.396 1.00 57.19 207 GLU A C 1
ATOM 1688 O O . GLU A 1 207 ? -36.377 -1.364 29.804 1.00 57.19 207 GLU A O 1
ATOM 1693 N N . ASP A 1 208 ? -34.239 -0.934 29.317 1.00 52.72 208 ASP A N 1
ATOM 1694 C CA . ASP A 1 208 ? -34.265 0.480 29.714 1.00 52.72 208 ASP A CA 1
ATOM 1695 C C . ASP A 1 208 ? -35.082 1.381 28.761 1.00 52.72 208 ASP A C 1
ATOM 1697 O O . ASP A 1 208 ? -35.200 2.590 28.971 1.00 52.72 208 ASP A O 1
ATOM 1701 N N . GLY A 1 209 ? -35.681 0.805 27.713 1.00 45.03 209 GLY A N 1
ATOM 1702 C CA . GLY A 1 209 ? -36.470 1.536 26.726 1.00 45.03 209 GLY A CA 1
ATOM 1703 C C . GLY A 1 209 ? -35.619 2.378 25.775 1.00 45.03 209 GLY A C 1
ATOM 1704 O O . GLY A 1 209 ? -36.175 3.077 24.918 1.00 45.03 209 GLY A O 1
ATOM 1705 N N . ALA A 1 210 ? -34.286 2.292 25.861 1.00 43.72 210 ALA A N 1
ATOM 1706 C CA . ALA A 1 210 ? -33.402 2.843 24.857 1.00 43.72 210 ALA A CA 1
ATOM 1707 C C . ALA A 1 210 ? -33.515 1.979 23.596 1.00 43.72 210 ALA A C 1
ATOM 1709 O O . ALA A 1 210 ? -32.860 0.951 23.427 1.00 43.72 210 ALA A O 1
ATOM 1710 N N . GLN A 1 211 ? -34.348 2.421 22.650 1.00 42.81 211 GLN A N 1
ATOM 1711 C CA . GLN A 1 211 ? -34.152 2.026 21.262 1.00 42.81 211 GLN A CA 1
ATOM 1712 C C . GLN A 1 211 ? -32.797 2.594 20.844 1.00 42.81 211 GLN A C 1
ATOM 1714 O O . GLN A 1 211 ? -32.713 3.764 20.461 1.00 42.81 211 GLN A O 1
ATOM 1719 N N . GLN A 1 212 ? -31.724 1.808 20.936 1.00 44.19 212 GLN A N 1
ATOM 1720 C CA . GLN A 1 212 ? -30.453 2.177 20.326 1.00 44.19 212 GLN A CA 1
ATOM 1721 C C . GLN A 1 212 ? -30.642 2.093 18.804 1.00 44.19 212 GLN A C 1
ATOM 1723 O O . GLN A 1 212 ? -30.323 1.114 18.142 1.00 44.19 212 GLN A O 1
ATOM 1728 N N . ARG A 1 213 ? -31.237 3.150 18.237 1.00 40.03 213 ARG A N 1
ATOM 1729 C CA . ARG A 1 213 ? -31.472 3.315 16.796 1.00 40.03 213 ARG A CA 1
ATOM 1730 C C . ARG A 1 213 ? -30.197 3.623 16.018 1.00 40.03 213 ARG A C 1
ATOM 1732 O O . ARG A 1 213 ? -30.270 3.855 14.813 1.00 40.03 213 ARG A O 1
ATOM 1739 N N . GLN A 1 214 ? -29.047 3.678 16.677 1.00 35.84 214 GLN A N 1
ATOM 1740 C CA . GLN A 1 214 ? -27.764 3.853 16.020 1.00 35.84 214 GLN A CA 1
ATOM 1741 C C . GLN A 1 214 ? -26.747 2.932 16.693 1.00 35.84 214 GLN A C 1
ATOM 1743 O O . GLN A 1 214 ? -26.751 2.859 17.924 1.00 35.84 214 GLN A O 1
ATOM 1748 N N . PRO A 1 215 ? -25.908 2.222 15.914 1.00 40.84 215 PRO A N 1
ATOM 1749 C CA . PRO A 1 215 ? -24.750 1.542 16.480 1.00 40.84 215 PRO A CA 1
ATOM 1750 C C . PRO A 1 215 ? -23.952 2.547 17.320 1.00 40.84 215 PRO A C 1
ATOM 1752 O O . PRO A 1 215 ? -23.924 3.733 16.974 1.00 40.84 215 PRO A O 1
ATOM 1755 N N . LEU A 1 216 ? -23.338 2.087 18.418 1.00 45.03 216 LEU A N 1
ATOM 1756 C CA . LEU A 1 216 ? -22.337 2.868 19.149 1.00 45.03 216 LEU A CA 1
ATOM 1757 C C . LEU A 1 216 ? -21.399 3.484 18.112 1.00 45.03 216 LEU A C 1
ATOM 1759 O O . LEU A 1 216 ? -20.783 2.781 17.312 1.00 45.03 216 LEU A O 1
ATOM 1763 N N . LYS A 1 217 ? -21.415 4.811 18.042 1.00 50.81 217 LYS A N 1
ATOM 1764 C CA . LYS A 1 217 ? -20.688 5.556 17.032 1.00 50.81 217 LYS A CA 1
ATOM 1765 C C . LYS A 1 217 ? -19.228 5.575 17.475 1.00 50.81 217 LYS A C 1
ATOM 1767 O O . LYS A 1 217 ? -18.831 6.481 18.194 1.00 50.81 217 LYS A O 1
ATOM 1772 N N . PHE A 1 218 ? -18.471 4.533 17.146 1.00 64.00 218 PHE A N 1
ATOM 1773 C CA . PHE A 1 218 ? -17.038 4.501 17.419 1.00 64.00 218 PHE A CA 1
ATOM 1774 C C . PHE A 1 218 ? -16.366 5.623 16.637 1.00 64.00 218 PHE A C 1
ATOM 1776 O O . PHE A 1 218 ? -16.744 5.919 15.501 1.00 64.00 218 PHE A O 1
ATOM 1783 N N . ALA A 1 219 ? -15.394 6.287 17.255 1.00 79.44 219 ALA A N 1
ATOM 1784 C CA . ALA A 1 219 ? -14.558 7.208 16.510 1.00 79.44 219 ALA A CA 1
ATOM 1785 C C . ALA A 1 219 ? -13.739 6.404 15.494 1.00 79.44 219 ALA A C 1
ATOM 1787 O O . ALA A 1 219 ? -13.046 5.465 15.872 1.00 79.44 219 ALA A O 1
ATOM 1788 N N . VAL A 1 220 ? -13.796 6.768 14.217 1.00 86.75 220 VAL A N 1
ATOM 1789 C CA . VAL A 1 220 ? -13.022 6.075 13.179 1.00 86.75 220 VAL A CA 1
ATOM 1790 C C . VAL A 1 220 ? -11.768 6.881 12.896 1.00 86.75 220 VAL A C 1
ATOM 1792 O O . VAL A 1 220 ? -11.869 8.034 12.464 1.00 86.75 220 VAL A O 1
ATOM 1795 N N . VAL A 1 221 ? -10.599 6.288 13.137 1.00 93.19 221 VAL A N 1
ATOM 1796 C CA . VAL A 1 221 ? -9.298 6.906 12.855 1.00 93.19 221 VAL A CA 1
ATOM 1797 C C . VAL A 1 221 ? -8.655 6.295 11.617 1.00 93.19 221 VAL A C 1
ATOM 1799 O O . VAL A 1 221 ? -8.587 5.080 11.486 1.00 93.19 221 VAL A O 1
ATOM 1802 N N . ALA A 1 222 ? -8.172 7.125 10.699 1.00 93.38 222 ALA A N 1
ATOM 1803 C CA . ALA A 1 222 ? -7.531 6.668 9.467 1.00 93.38 222 ALA A CA 1
ATOM 1804 C C . ALA A 1 222 ? -6.453 7.651 9.007 1.00 93.38 222 ALA A C 1
ATOM 1806 O O . ALA A 1 222 ? -6.525 8.854 9.290 1.00 93.38 222 ALA A O 1
ATOM 1807 N N . LEU A 1 223 ? -5.459 7.152 8.274 1.00 95.88 223 LEU A N 1
ATOM 1808 C CA . LEU A 1 223 ? -4.512 8.014 7.572 1.00 95.88 223 LEU A CA 1
ATOM 1809 C C . LEU A 1 223 ? -5.230 8.764 6.446 1.00 95.88 223 LEU A C 1
ATOM 1811 O O . LEU A 1 223 ? -6.226 8.305 5.898 1.00 95.88 223 LEU A O 1
ATOM 1815 N N . THR A 1 224 ? -4.744 9.955 6.111 1.00 94.69 224 THR A N 1
ATOM 1816 C CA . THR A 1 224 ? -5.309 10.724 4.990 1.00 94.69 224 THR A CA 1
ATOM 1817 C C . THR A 1 224 ? -4.693 10.275 3.670 1.00 94.69 224 THR A C 1
ATOM 1819 O O . THR A 1 224 ? -5.373 10.174 2.650 1.00 94.69 224 THR A O 1
ATOM 1822 N N . GLU A 1 225 ? -3.391 10.008 3.690 1.00 90.31 225 GLU A N 1
ATOM 1823 C CA . GLU A 1 225 ? -2.607 9.603 2.536 1.00 90.31 225 GLU A CA 1
ATOM 1824 C C . GLU A 1 225 ? -2.400 8.081 2.520 1.00 90.31 225 GLU A C 1
ATOM 1826 O O . GLU A 1 225 ? -2.066 7.486 3.539 1.00 90.31 225 GLU A O 1
ATOM 1831 N N . VAL A 1 226 ? -2.553 7.453 1.350 1.00 90.50 226 VAL A N 1
ATOM 1832 C CA . VAL A 1 226 ? -2.202 6.033 1.132 1.00 90.50 226 VAL A CA 1
ATOM 1833 C C . VAL A 1 226 ? -0.735 5.889 0.725 1.00 90.50 226 VAL A C 1
ATOM 1835 O O . VAL A 1 226 ? -0.078 4.907 1.059 1.00 90.50 226 VAL A O 1
ATOM 1838 N N . GLU A 1 227 ? -0.208 6.875 0.001 1.00 90.12 227 GLU A N 1
ATOM 1839 C C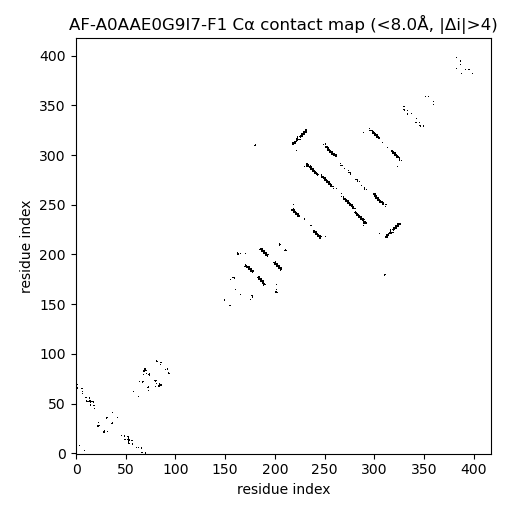A . GLU A 1 227 ? 1.143 6.862 -0.549 1.00 90.12 227 GLU A CA 1
ATOM 1840 C C . GLU A 1 227 ? 1.737 8.271 -0.523 1.00 90.12 227 GLU A C 1
ATOM 1842 O O . GLU A 1 227 ? 1.062 9.250 -0.856 1.00 90.12 227 GLU A O 1
ATOM 1847 N N . VAL A 1 228 ? 3.008 8.375 -0.130 1.00 89.81 228 VAL A N 1
ATOM 1848 C CA . VAL A 1 228 ? 3.741 9.639 -0.069 1.00 89.81 228 VAL A CA 1
ATOM 1849 C C . VAL 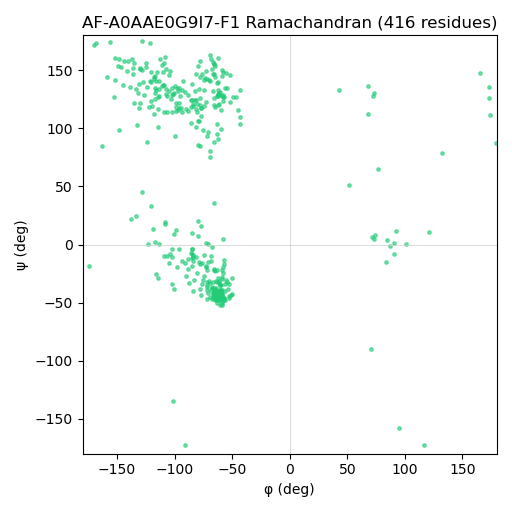A 1 228 ? 5.130 9.472 -0.673 1.00 89.81 228 VAL A C 1
ATOM 1851 O O . VAL A 1 228 ? 5.951 8.693 -0.189 1.00 89.81 228 VAL A O 1
ATOM 1854 N N . LEU A 1 229 ? 5.410 10.270 -1.703 1.00 88.62 229 LEU A N 1
ATOM 1855 C CA . LEU A 1 229 ? 6.726 10.359 -2.331 1.00 88.62 229 LEU A CA 1
ATOM 1856 C C . LEU A 1 229 ? 7.597 11.359 -1.572 1.00 88.62 229 LEU A C 1
ATOM 1858 O O . LEU A 1 229 ? 7.236 12.532 -1.432 1.00 88.62 229 LEU A O 1
ATOM 1862 N N . VAL A 1 230 ? 8.766 10.921 -1.115 1.00 87.81 230 VAL A N 1
ATOM 1863 C CA . VAL A 1 230 ? 9.680 11.748 -0.328 1.00 87.81 230 VAL A CA 1
ATOM 1864 C C . VAL A 1 230 ? 11.089 11.678 -0.914 1.00 87.81 230 VAL A C 1
ATOM 1866 O O . VAL A 1 230 ? 11.664 10.597 -0.990 1.00 87.81 230 VAL A O 1
ATOM 1869 N N . PRO A 1 231 ? 11.701 12.808 -1.304 1.00 81.88 231 PRO A N 1
ATOM 1870 C CA . PRO A 1 231 ? 13.100 12.812 -1.714 1.00 81.88 231 PRO A CA 1
ATOM 1871 C C . PRO A 1 231 ? 14.029 12.409 -0.560 1.00 81.88 231 PRO A C 1
ATOM 1873 O O . PRO A 1 231 ? 13.858 12.881 0.573 1.00 81.88 231 PRO A O 1
ATOM 1876 N N . GLU A 1 232 ? 15.048 11.600 -0.856 1.00 79.88 232 GLU A N 1
ATOM 1877 C CA . GLU A 1 232 ? 16.135 11.323 0.091 1.00 79.88 232 GLU A CA 1
ATOM 1878 C C . GLU A 1 232 ? 16.809 12.627 0.568 1.00 79.88 232 GLU A C 1
ATOM 1880 O O . GLU A 1 232 ? 16.870 13.631 -0.156 1.00 79.88 232 GLU A O 1
ATOM 1885 N N . GLY A 1 233 ? 17.293 12.639 1.812 1.00 71.31 233 GLY A N 1
ATOM 1886 C CA . GLY A 1 233 ? 17.924 13.826 2.409 1.00 71.31 233 GLY A CA 1
ATOM 1887 C C . GLY A 1 233 ? 16.962 14.970 2.742 1.00 71.31 233 GLY A C 1
ATOM 1888 O O . GLY A 1 233 ? 17.384 16.052 3.159 1.00 71.31 233 GLY A O 1
ATOM 1889 N N . SER A 1 234 ? 15.653 14.758 2.590 1.00 78.19 234 SER A N 1
ATOM 1890 C CA . SER A 1 234 ? 14.659 15.607 3.244 1.00 78.19 234 SER A CA 1
ATOM 1891 C C . SER A 1 234 ? 14.695 15.392 4.764 1.0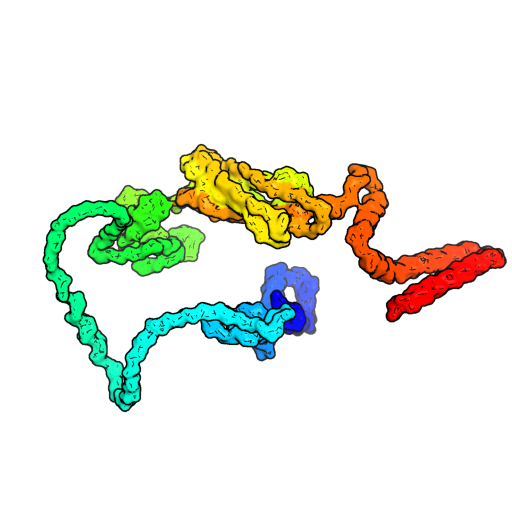0 78.19 234 SER A C 1
ATOM 1893 O O . SER A 1 234 ? 15.141 14.363 5.263 1.00 78.19 234 SER A O 1
ATOM 1895 N N . LYS A 1 235 ? 14.183 16.354 5.542 1.00 82.62 235 LYS A N 1
ATOM 1896 C CA . LYS A 1 235 ? 14.058 16.197 7.006 1.00 82.62 235 LYS A CA 1
ATOM 1897 C C . LYS A 1 235 ? 13.027 15.125 7.414 1.00 82.62 235 LYS A C 1
ATOM 1899 O O . LYS A 1 235 ? 12.848 14.892 8.608 1.00 82.62 235 LYS A O 1
ATOM 1904 N N . GLY A 1 236 ? 12.351 14.503 6.446 1.00 86.38 236 GLY A N 1
ATOM 1905 C CA . GLY A 1 236 ? 11.199 13.633 6.631 1.00 86.38 236 GLY A CA 1
ATOM 1906 C C . GLY A 1 236 ? 9.938 14.180 5.972 1.00 86.38 236 GLY A C 1
ATOM 1907 O O . GLY A 1 236 ? 9.968 15.203 5.285 1.00 86.38 236 GLY A O 1
ATOM 1908 N N . THR A 1 237 ? 8.825 13.505 6.232 1.00 92.88 237 THR A N 1
ATOM 1909 C CA . THR A 1 237 ? 7.488 13.900 5.792 1.00 92.88 237 THR A CA 1
ATOM 1910 C C . THR A 1 237 ? 6.534 14.011 6.975 1.00 92.88 237 THR A C 1
ATOM 1912 O O . THR A 1 237 ? 6.755 13.410 8.031 1.00 92.88 237 THR A O 1
ATOM 1915 N N . LYS A 1 238 ? 5.476 14.802 6.801 1.00 94.94 238 LYS A N 1
ATOM 1916 C CA . LYS A 1 238 ? 4.353 14.856 7.733 1.00 94.94 238 LYS A CA 1
ATOM 1917 C C . LYS A 1 238 ? 3.236 13.969 7.215 1.00 94.94 238 LYS A C 1
ATOM 1919 O O . LYS A 1 238 ? 2.855 14.102 6.057 1.00 94.94 238 LYS A O 1
ATOM 1924 N N . LEU A 1 239 ? 2.691 13.139 8.091 1.00 96.00 239 LEU A N 1
ATOM 1925 C CA . LEU A 1 239 ? 1.485 12.362 7.834 1.00 96.00 239 LEU A CA 1
ATOM 1926 C C . LEU A 1 239 ? 0.337 12.898 8.677 1.00 96.00 239 LEU A C 1
ATOM 1928 O O . LEU A 1 239 ? 0.553 13.398 9.788 1.00 96.00 239 LEU A O 1
ATOM 1932 N N . ARG A 1 240 ? -0.881 12.789 8.146 1.00 96.88 240 ARG A N 1
ATOM 1933 C CA . ARG A 1 240 ? -2.098 13.229 8.823 1.00 96.88 240 ARG A CA 1
ATOM 1934 C C . ARG A 1 240 ? -2.977 12.035 9.163 1.00 96.88 240 ARG A C 1
ATOM 1936 O O . ARG A 1 240 ? -3.361 11.269 8.282 1.00 96.88 240 ARG A O 1
ATOM 1943 N N . VAL A 1 241 ? -3.366 11.940 10.430 1.00 97.31 241 VAL A N 1
ATOM 1944 C CA . VAL A 1 241 ? -4.433 11.041 10.883 1.00 97.31 241 VAL A CA 1
ATOM 1945 C C . VAL A 1 241 ? -5.699 11.861 11.056 1.00 97.31 241 VAL A C 1
ATOM 1947 O O . VAL A 1 241 ? -5.688 12.920 11.688 1.00 97.31 241 VAL A O 1
ATOM 1950 N N . THR A 1 242 ? -6.790 11.376 10.487 1.00 96.38 242 THR A N 1
ATOM 1951 C CA . THR A 1 242 ? -8.123 11.947 10.660 1.00 96.38 242 THR A CA 1
ATOM 1952 C C . THR A 1 242 ? -8.932 11.080 11.596 1.00 96.38 242 THR A C 1
ATOM 1954 O O . THR A 1 242 ? -8.779 9.863 11.611 1.00 96.38 242 THR A O 1
ATOM 1957 N N . ARG A 1 243 ? -9.784 11.732 12.379 1.00 93.94 243 ARG A N 1
ATOM 1958 C CA . ARG A 1 243 ? -10.778 11.115 13.240 1.00 93.94 243 ARG A CA 1
ATOM 1959 C C . ARG A 1 243 ? -12.153 11.551 12.754 1.00 93.94 243 ARG A C 1
ATOM 1961 O O . ARG A 1 243 ? -12.397 12.741 12.555 1.00 93.94 243 ARG A O 1
ATOM 1968 N N . SER A 1 244 ? -13.045 10.592 12.568 1.00 88.06 244 SER A N 1
ATOM 1969 C CA . SER A 1 244 ? -14.415 10.817 12.117 1.00 88.06 244 SER A CA 1
ATOM 1970 C C . SER A 1 244 ? -15.419 10.130 13.041 1.00 88.06 244 SER A C 1
ATOM 1972 O O . SER A 1 244 ? -15.048 9.445 13.991 1.00 88.06 244 SER A O 1
ATOM 1974 N N . GLU A 1 245 ? -16.700 10.352 12.770 1.00 83.75 245 GLU A N 1
ATOM 1975 C CA . GLU A 1 245 ? -17.827 9.815 13.526 1.00 83.75 245 GLU A CA 1
ATOM 1976 C C . GLU A 1 245 ? -18.024 10.405 14.934 1.00 83.75 245 GLU A C 1
ATOM 1978 O O . GLU A 1 245 ? -18.767 11.388 15.035 1.00 83.75 245 GLU A O 1
ATOM 1983 N N . ASP A 1 246 ? -17.433 9.847 15.996 1.00 81.75 246 ASP A N 1
ATOM 1984 C CA . ASP A 1 246 ? -17.472 10.435 17.346 1.00 81.75 246 ASP A CA 1
ATOM 1985 C C . ASP A 1 246 ? -16.227 11.280 17.632 1.00 81.75 246 ASP A C 1
ATOM 1987 O O . ASP A 1 246 ? -15.097 10.810 17.514 1.00 81.75 246 ASP A O 1
ATOM 1991 N N . LEU A 1 247 ? -16.441 12.524 18.063 1.00 88.06 247 LEU A N 1
ATOM 1992 C CA . LEU A 1 247 ? -15.396 13.471 18.463 1.00 88.06 247 LEU A CA 1
ATOM 1993 C C . LEU A 1 247 ? -15.496 13.861 19.945 1.00 88.06 247 LEU A C 1
ATOM 1995 O O . LEU A 1 247 ? -14.743 14.712 20.402 1.00 88.06 247 LEU A O 1
ATOM 1999 N N . THR A 1 248 ? -16.443 13.309 20.703 1.00 81.94 248 THR A N 1
ATOM 2000 C CA . THR A 1 248 ? -16.779 13.809 22.048 1.00 81.94 248 THR A CA 1
ATOM 2001 C C . THR A 1 248 ? -15.830 13.326 23.142 1.00 81.94 248 THR A C 1
ATOM 2003 O O . THR A 1 248 ? -15.680 13.984 24.169 1.00 81.94 248 THR A O 1
ATOM 2006 N N . THR A 1 249 ? -15.171 12.194 22.918 1.00 82.31 249 THR A N 1
ATOM 2007 C CA . THR A 1 249 ? -14.286 11.519 23.878 1.00 82.31 249 THR A CA 1
ATOM 2008 C C . THR A 1 249 ? -12.815 11.651 23.477 1.00 82.31 249 THR A C 1
ATOM 2010 O O . THR A 1 249 ? -12.523 11.960 22.326 1.00 82.31 249 THR A O 1
ATOM 2013 N N . GLN A 1 250 ? -11.864 11.439 24.389 1.00 89.69 250 GLN A N 1
ATOM 2014 C CA . GLN A 1 250 ? -10.447 11.341 24.009 1.00 89.69 250 GLN A CA 1
ATOM 2015 C C . GLN A 1 250 ? -10.193 10.013 23.276 1.00 89.69 250 GLN A C 1
ATOM 2017 O O . GLN A 1 250 ? -10.787 8.998 23.640 1.00 89.69 250 GLN A O 1
ATOM 2022 N N . VAL A 1 251 ? -9.333 10.019 22.254 1.00 92.50 251 VAL A N 1
ATOM 2023 C CA . VAL A 1 251 ? -8.919 8.809 21.521 1.00 92.50 251 VAL A CA 1
ATOM 2024 C C . VAL A 1 251 ? -7.408 8.786 21.391 1.00 92.50 251 VAL A C 1
ATOM 2026 O O . VAL A 1 251 ? -6.816 9.763 20.939 1.00 92.50 251 VAL A O 1
ATOM 2029 N N . ASP A 1 252 ? -6.802 7.660 21.742 1.00 94.50 252 ASP A N 1
ATOM 2030 C CA . ASP A 1 252 ? -5.367 7.443 21.605 1.00 94.50 252 ASP A CA 1
ATOM 2031 C C . ASP A 1 252 ? -5.111 6.296 20.627 1.00 94.50 252 ASP A C 1
ATOM 2033 O O . ASP A 1 252 ? -5.880 5.337 20.575 1.00 94.50 252 ASP A O 1
ATOM 2037 N N . LEU A 1 253 ? -4.030 6.395 19.859 1.00 96.06 253 LEU A N 1
ATOM 2038 C CA . LEU A 1 253 ? -3.535 5.324 19.002 1.00 96.06 253 LEU A CA 1
ATOM 2039 C C . LEU A 1 253 ? -2.014 5.386 18.886 1.00 96.06 253 LEU A C 1
ATOM 2041 O O . LEU A 1 253 ? -1.409 6.447 19.070 1.00 96.06 253 LEU A O 1
ATOM 2045 N N . ASP A 1 254 ? -1.410 4.273 18.497 1.00 97.62 254 ASP A N 1
ATOM 2046 C CA . ASP A 1 254 ? 0.016 4.180 18.225 1.00 97.62 254 ASP A CA 1
ATOM 2047 C C . ASP A 1 254 ? 0.282 4.024 16.722 1.00 97.62 254 ASP A C 1
ATOM 2049 O O . ASP A 1 254 ? -0.567 3.587 15.939 1.00 97.62 254 ASP A O 1
ATOM 2053 N N . TRP A 1 255 ? 1.485 4.406 16.303 1.00 97.81 255 TRP A N 1
ATOM 2054 C CA . TRP A 1 255 ? 1.972 4.190 14.947 1.00 97.81 255 TRP A CA 1
ATOM 2055 C C . TRP A 1 255 ? 3.410 3.693 14.952 1.00 97.81 255 TRP A C 1
ATOM 2057 O O . TRP A 1 255 ? 4.203 4.010 15.843 1.00 97.81 255 TRP A O 1
ATOM 2067 N N . GLU A 1 256 ? 3.768 2.942 13.916 1.00 97.62 256 GLU A N 1
ATOM 2068 C CA . GLU A 1 256 ? 5.136 2.489 13.692 1.00 97.62 256 GLU A CA 1
ATOM 2069 C C . GLU A 1 256 ? 5.473 2.386 12.209 1.00 97.62 256 GLU A C 1
ATOM 2071 O O . GLU A 1 256 ? 4.609 2.161 11.364 1.00 97.62 256 GLU A O 1
ATOM 2076 N N . THR A 1 257 ? 6.756 2.535 11.884 1.00 96.81 257 THR A N 1
ATOM 2077 C CA . THR A 1 257 ? 7.264 2.234 10.544 1.00 96.81 257 THR A CA 1
ATOM 2078 C C . THR A 1 257 ? 7.597 0.752 10.414 1.00 96.81 257 THR A C 1
ATOM 2080 O O . THR A 1 257 ? 8.295 0.213 11.281 1.00 96.81 257 THR A O 1
ATOM 2083 N N . GLN A 1 258 ? 7.246 0.135 9.289 1.00 95.12 258 GLN A N 1
ATOM 2084 C CA . GLN A 1 258 ? 7.642 -1.228 8.937 1.00 95.12 258 GLN A CA 1
ATOM 2085 C C . GLN A 1 258 ? 8.492 -1.249 7.666 1.00 95.12 258 GLN A C 1
ATOM 2087 O O . GLN A 1 258 ? 8.305 -0.455 6.746 1.00 95.12 258 GLN A O 1
ATOM 2092 N N . ASN A 1 259 ? 9.468 -2.156 7.630 1.00 91.88 259 ASN A N 1
ATOM 2093 C CA . ASN A 1 259 ? 10.370 -2.289 6.494 1.00 91.88 259 ASN A CA 1
ATOM 2094 C C . ASN A 1 259 ? 9.681 -3.046 5.346 1.00 91.88 259 ASN A C 1
ATOM 2096 O O . ASN A 1 259 ? 9.236 -4.173 5.548 1.00 91.88 259 ASN A O 1
ATOM 2100 N N . VAL A 1 260 ? 9.657 -2.460 4.144 1.00 88.50 260 VAL A N 1
ATOM 2101 C CA . VAL A 1 260 ? 9.022 -3.030 2.937 1.00 88.50 260 VAL A CA 1
ATOM 2102 C C . VAL A 1 260 ? 10.055 -3.223 1.812 1.00 88.50 260 VAL A C 1
ATOM 2104 O O . VAL A 1 260 ? 9.763 -3.094 0.629 1.00 88.50 260 VAL A O 1
ATOM 2107 N N . GLY A 1 261 ? 11.303 -3.542 2.168 1.00 80.69 261 GLY A N 1
ATOM 2108 C CA . GLY A 1 261 ? 12.354 -3.882 1.196 1.00 80.69 261 GLY A CA 1
ATOM 2109 C C . GLY A 1 261 ? 13.589 -2.984 1.231 1.00 80.69 261 GLY A C 1
ATOM 2110 O O . GLY A 1 261 ? 14.452 -3.093 0.361 1.00 80.69 261 GLY A O 1
ATOM 2111 N N . ILE A 1 262 ? 13.719 -2.135 2.249 1.00 84.06 262 ILE A N 1
ATOM 2112 C CA . ILE A 1 262 ? 14.944 -1.389 2.538 1.00 84.06 262 ILE A CA 1
ATOM 2113 C C . ILE A 1 262 ? 15.985 -2.335 3.136 1.00 84.06 262 ILE A C 1
ATOM 2115 O O . ILE A 1 262 ? 15.679 -3.210 3.955 1.00 84.06 262 ILE A O 1
ATOM 2119 N N . ARG A 1 263 ? 17.255 -2.152 2.755 1.00 83.19 263 ARG A N 1
ATOM 2120 C CA . ARG A 1 263 ? 18.367 -2.888 3.374 1.00 83.19 263 ARG A CA 1
ATOM 2121 C C . ARG A 1 263 ? 18.361 -2.658 4.894 1.00 83.19 263 ARG A C 1
ATOM 2123 O O . ARG A 1 263 ? 18.294 -1.503 5.308 1.00 83.19 263 ARG A O 1
ATOM 2130 N N . PRO A 1 264 ? 18.518 -3.693 5.742 1.00 82.94 264 PRO A N 1
ATOM 2131 C CA . PRO A 1 264 ? 18.419 -3.533 7.198 1.00 82.94 264 PRO A CA 1
ATOM 2132 C C . PRO A 1 264 ? 19.333 -2.456 7.801 1.00 82.94 264 PRO A C 1
ATOM 2134 O O . PRO A 1 264 ? 18.943 -1.787 8.747 1.00 82.94 264 PRO A O 1
ATOM 2137 N N . SER A 1 265 ? 20.522 -2.229 7.232 1.00 81.44 265 SER A N 1
ATOM 2138 C CA . SER A 1 265 ? 21.450 -1.178 7.679 1.00 81.44 265 SER A CA 1
ATOM 2139 C C . SER A 1 265 ? 20.995 0.256 7.371 1.00 81.44 265 SER A C 1
ATOM 2141 O O . SER A 1 265 ? 21.565 1.201 7.908 1.00 81.44 265 SER A O 1
ATOM 2143 N N . ARG A 1 266 ? 20.002 0.423 6.492 1.00 80.19 266 ARG A N 1
ATOM 2144 C CA . ARG A 1 266 ? 19.475 1.704 5.996 1.00 80.19 266 ARG A CA 1
ATOM 2145 C C . ARG A 1 266 ? 18.078 2.031 6.519 1.00 80.19 266 ARG A C 1
ATOM 2147 O O . ARG A 1 266 ? 17.609 3.151 6.325 1.00 80.19 266 ARG A O 1
ATOM 2154 N N . PHE A 1 267 ? 17.418 1.076 7.172 1.00 88.00 267 PHE A N 1
ATOM 2155 C CA . PHE A 1 267 ? 16.105 1.268 7.769 1.00 88.00 267 PHE A CA 1
ATOM 2156 C C . PHE A 1 267 ? 16.237 1.541 9.265 1.00 88.00 267 PHE A C 1
ATOM 2158 O O . PHE A 1 267 ? 16.749 0.713 10.017 1.00 88.00 267 PHE A O 1
ATOM 2165 N N . GLN A 1 268 ? 15.729 2.689 9.708 1.00 89.19 268 GLN A N 1
ATOM 2166 C CA . GLN A 1 268 ? 15.600 2.998 11.125 1.00 89.19 268 GLN A CA 1
ATOM 2167 C C . GLN A 1 268 ? 14.126 2.969 11.513 1.00 89.19 268 GLN A C 1
ATOM 2169 O O . GLN A 1 268 ? 13.346 3.817 11.078 1.00 89.19 268 GLN A O 1
ATOM 2174 N N . ARG A 1 269 ? 13.763 2.007 12.367 1.00 93.94 269 ARG A N 1
ATOM 2175 C CA . ARG A 1 269 ? 12.407 1.900 12.903 1.00 93.94 269 ARG A CA 1
ATOM 2176 C C . ARG A 1 269 ? 12.065 3.143 13.726 1.00 93.94 269 ARG A C 1
ATOM 2178 O O . ARG A 1 269 ? 12.812 3.527 14.624 1.00 93.94 269 ARG A O 1
ATOM 2185 N N . GLN A 1 270 ? 10.919 3.736 13.431 1.00 95.69 270 GLN A N 1
ATOM 2186 C CA . GLN A 1 270 ? 10.316 4.847 14.154 1.00 95.69 270 GLN A CA 1
ATOM 2187 C C . GLN A 1 270 ? 8.943 4.417 14.667 1.00 95.69 270 GLN A C 1
ATOM 2189 O O . GLN A 1 270 ? 8.278 3.588 14.048 1.00 95.69 270 GLN A O 1
ATOM 2194 N N . ALA A 1 271 ? 8.542 4.959 15.810 1.00 97.06 271 ALA A N 1
ATOM 2195 C CA . ALA A 1 271 ? 7.225 4.747 16.389 1.00 97.06 271 ALA A CA 1
ATOM 2196 C C . ALA A 1 271 ? 6.833 5.958 17.240 1.00 97.06 271 ALA A C 1
ATOM 2198 O O . ALA A 1 271 ? 7.701 6.728 17.667 1.00 97.06 271 ALA A O 1
ATOM 2199 N N . GLY A 1 272 ? 5.541 6.110 17.501 1.00 97.06 272 GLY A N 1
ATOM 2200 C CA . GLY A 1 272 ? 5.020 7.163 18.358 1.00 97.06 272 GLY A CA 1
ATOM 2201 C C . GLY A 1 272 ? 3.557 6.949 18.715 1.00 97.06 272 GLY A C 1
ATOM 2202 O O . GLY A 1 272 ? 2.906 6.051 18.192 1.00 97.06 272 GLY A O 1
ATOM 2203 N N . ARG A 1 273 ? 3.055 7.808 19.601 1.00 97.12 273 ARG A N 1
ATOM 2204 C CA . ARG A 1 273 ? 1.658 7.831 20.041 1.00 97.12 273 ARG A CA 1
ATOM 2205 C C . ARG A 1 273 ? 0.986 9.111 19.565 1.00 97.12 273 ARG A C 1
ATOM 2207 O O . ARG A 1 273 ? 1.603 10.178 19.592 1.00 97.12 273 ARG A O 1
ATOM 2214 N N . ILE A 1 274 ? -0.261 8.998 19.135 1.00 97.44 274 ILE A N 1
ATOM 2215 C CA . ILE A 1 274 ? -1.125 10.101 18.717 1.00 97.44 274 ILE A CA 1
ATOM 2216 C C . ILE A 1 274 ? -2.304 10.141 19.683 1.00 97.44 274 ILE A C 1
ATOM 2218 O O . ILE A 1 274 ? -2.883 9.107 20.005 1.00 97.44 274 ILE A O 1
ATOM 2222 N N . SER A 1 275 ? -2.642 11.338 20.152 1.00 95.81 275 SER A N 1
ATOM 2223 C CA . SER A 1 275 ? -3.765 11.566 21.055 1.00 95.81 275 SER A CA 1
ATOM 2224 C C . SER A 1 275 ? -4.661 12.644 20.470 1.00 95.81 275 SER A C 1
ATOM 2226 O O . SER A 1 275 ? -4.182 13.710 20.082 1.00 95.81 275 SER A O 1
ATOM 2228 N N . PHE A 1 276 ? -5.950 12.342 20.383 1.00 96.44 276 PHE A N 1
ATOM 2229 C CA . PHE A 1 276 ? -7.002 13.268 20.003 1.00 96.44 276 PHE A CA 1
ATOM 2230 C C . PHE A 1 276 ? -7.733 13.715 21.257 1.00 96.44 276 PHE A C 1
ATOM 2232 O O . PHE A 1 276 ? -8.444 12.922 21.883 1.00 96.44 276 PHE A O 1
ATOM 2239 N N . SER A 1 277 ? -7.616 14.996 21.587 1.00 94.25 277 SER A N 1
ATOM 2240 C CA . SER A 1 277 ? -8.458 15.601 22.617 1.00 94.25 277 SER A CA 1
ATOM 2241 C C . SER A 1 277 ? -9.925 15.635 22.157 1.00 94.25 277 SER A C 1
ATOM 2243 O O . SER A 1 277 ? -10.198 15.632 20.951 1.00 94.25 277 SER A O 1
ATOM 2245 N N . PRO A 1 278 ? -10.896 15.704 23.085 1.00 91.56 278 PRO A N 1
ATOM 2246 C CA . PRO A 1 278 ? -12.293 15.940 22.733 1.00 91.56 278 PRO A CA 1
ATOM 2247 C C . PRO A 1 278 ? -12.457 17.135 21.778 1.00 91.56 278 PRO A C 1
ATOM 2249 O O . PRO A 1 278 ? -11.985 18.237 22.052 1.00 91.56 278 PRO A O 1
ATOM 2252 N N . GLY A 1 279 ? -13.133 16.911 20.654 1.00 89.19 279 GLY A N 1
ATOM 2253 C CA . GLY A 1 279 ? -13.376 17.884 19.589 1.00 89.19 279 GLY A CA 1
ATOM 2254 C C . GLY A 1 279 ? -12.316 17.926 18.482 1.00 89.19 279 GLY A C 1
ATOM 2255 O O . GLY A 1 279 ? -12.545 18.584 17.467 1.00 89.19 279 GLY A O 1
ATOM 2256 N N . GLU A 1 280 ? -11.183 17.230 18.620 1.00 94.38 280 GLU A N 1
ATOM 2257 C CA . GLU A 1 280 ? -10.138 17.196 17.591 1.00 94.38 280 GLU A CA 1
ATOM 2258 C C . GLU A 1 280 ? -10.454 16.171 16.493 1.00 94.38 280 GLU A C 1
ATOM 2260 O O . GLU A 1 280 ? -10.617 14.982 16.758 1.00 94.38 280 GLU A O 1
ATOM 2265 N N . ALA A 1 281 ? -10.492 16.631 15.240 1.00 93.94 281 ALA A N 1
ATOM 2266 C CA . ALA A 1 281 ? -10.788 15.793 14.073 1.00 93.94 281 ALA A CA 1
ATOM 2267 C C . ALA A 1 281 ? -9.544 15.403 13.250 1.00 93.94 281 ALA A C 1
ATOM 2269 O O . ALA A 1 281 ? -9.629 14.567 12.353 1.00 93.94 281 ALA A O 1
ATOM 2270 N N . SER A 1 282 ? -8.378 16.005 13.508 1.00 96.12 282 SER A N 1
ATOM 2271 C CA . SER A 1 282 ? -7.140 15.676 12.790 1.00 96.12 282 SER A CA 1
ATOM 2272 C C . SER A 1 282 ? -5.900 15.933 13.634 1.00 96.12 282 SER A C 1
ATOM 2274 O O . SER A 1 282 ? -5.823 16.971 14.289 1.00 96.12 282 SER A O 1
ATOM 2276 N N . GLN A 1 283 ? -4.913 15.049 13.525 1.00 97.19 283 GLN A N 1
ATOM 2277 C CA . GLN A 1 283 ? -3.577 15.212 14.094 1.00 97.19 283 GLN A CA 1
ATOM 2278 C C . GLN A 1 283 ? -2.514 14.988 13.016 1.00 97.19 283 GLN A C 1
ATOM 2280 O O . GLN A 1 283 ? -2.718 14.235 12.062 1.00 97.19 283 GLN A O 1
ATOM 2285 N N . GLU A 1 284 ? -1.370 15.653 13.165 1.00 96.50 284 GLU A N 1
ATOM 2286 C CA . GLU A 1 284 ? -0.211 15.485 12.283 1.00 96.50 284 GLU A CA 1
ATOM 2287 C C . GLU A 1 284 ? 0.970 14.926 13.072 1.00 96.50 284 GLU A C 1
ATOM 2289 O O . GLU A 1 284 ? 1.245 15.356 14.192 1.00 96.50 284 GLU A O 1
ATOM 2294 N N . PHE A 1 285 ? 1.725 14.021 12.457 1.00 95.69 285 PHE A N 1
ATOM 2295 C CA . PHE A 1 285 ? 2.966 13.508 13.026 1.00 95.69 285 PHE A CA 1
ATOM 2296 C C . PHE A 1 285 ? 4.074 13.453 11.974 1.00 95.69 285 PHE A C 1
ATOM 2298 O O . PHE A 1 285 ? 3.826 13.438 10.768 1.00 95.69 285 PHE A O 1
ATOM 2305 N N . TRP A 1 286 ? 5.320 13.483 12.443 1.00 95.38 286 TRP A N 1
ATOM 2306 C CA . TRP A 1 286 ? 6.503 13.511 11.588 1.00 95.38 286 TRP A CA 1
ATOM 2307 C C . TRP A 1 286 ? 7.162 12.142 11.501 1.00 95.38 286 TRP A C 1
ATOM 2309 O O . TRP A 1 286 ? 7.432 11.514 12.523 1.00 95.38 286 TRP A O 1
ATOM 2319 N N . VAL A 1 287 ? 7.524 11.755 10.281 1.00 94.69 287 VAL A N 1
ATOM 2320 C CA . VAL A 1 287 ? 8.310 10.556 9.989 1.00 94.69 287 VAL A CA 1
ATOM 2321 C C . VAL A 1 287 ? 9.596 10.982 9.297 1.00 94.69 287 VAL A C 1
ATOM 2323 O O . VAL A 1 287 ? 9.568 11.602 8.234 1.00 94.69 287 VAL A O 1
ATOM 2326 N N . LYS A 1 288 ? 10.743 10.686 9.910 1.00 91.81 288 LYS A N 1
ATOM 2327 C CA . LYS A 1 288 ? 12.056 11.016 9.344 1.00 91.81 288 LYS A CA 1
ATOM 2328 C C . LYS A 1 288 ? 12.365 10.087 8.177 1.00 91.81 288 LYS A C 1
ATOM 2330 O O . LYS A 1 288 ? 12.065 8.898 8.243 1.00 91.81 288 LYS A O 1
ATOM 2335 N N . VAL A 1 289 ? 13.017 10.623 7.153 1.00 87.06 289 VAL A N 1
ATOM 2336 C CA . VAL A 1 289 ? 13.535 9.849 6.021 1.00 87.06 289 VAL A CA 1
ATOM 2337 C C . VAL A 1 289 ? 15.063 9.937 6.052 1.00 87.06 289 VAL A C 1
ATOM 2339 O O . VAL A 1 289 ? 15.581 11.051 6.164 1.00 87.06 289 VAL A O 1
ATOM 2342 N N . PRO A 1 290 ? 15.797 8.809 6.028 1.00 75.25 290 PRO A N 1
ATOM 2343 C CA . PRO A 1 290 ? 17.256 8.839 6.019 1.00 75.25 290 PRO A CA 1
ATOM 2344 C C . PRO A 1 290 ? 17.804 9.472 4.733 1.00 75.25 290 PRO A C 1
ATOM 2346 O O . PRO A 1 290 ? 17.175 9.427 3.676 1.00 75.25 290 PRO A O 1
ATOM 2349 N N . GLU A 1 291 ? 19.002 10.045 4.818 1.00 76.88 291 GLU A N 1
ATOM 2350 C CA . GLU A 1 291 ? 19.791 10.410 3.641 1.00 76.88 291 GLU A CA 1
ATOM 2351 C C . GLU A 1 291 ? 20.752 9.272 3.309 1.00 76.88 291 GLU A C 1
ATOM 2353 O O . GLU A 1 291 ? 21.448 8.764 4.194 1.00 76.88 291 GLU A O 1
ATOM 2358 N N . TYR A 1 292 ? 20.812 8.893 2.036 1.00 74.25 292 TYR A N 1
ATOM 2359 C CA . TYR A 1 292 ? 21.728 7.873 1.557 1.00 74.25 292 TYR A CA 1
ATOM 2360 C C . TYR A 1 292 ? 22.827 8.521 0.709 1.00 74.25 292 TYR A C 1
ATOM 2362 O O . TYR A 1 292 ? 22.592 9.423 -0.087 1.00 74.25 292 TYR A O 1
ATOM 2370 N N . THR A 1 293 ? 24.073 8.083 0.898 1.00 67.12 293 THR A N 1
ATOM 2371 C CA . THR A 1 293 ? 25.237 8.596 0.149 1.00 67.12 293 THR A CA 1
ATOM 2372 C C . THR A 1 293 ? 25.560 7.763 -1.093 1.00 67.12 293 THR A C 1
ATOM 2374 O O . THR A 1 293 ? 26.325 8.193 -1.958 1.00 67.12 293 THR A O 1
ATOM 2377 N N . GLU A 1 294 ? 24.988 6.564 -1.195 1.00 66.50 294 GLU A N 1
ATOM 2378 C CA . GLU A 1 294 ? 25.202 5.613 -2.284 1.00 66.50 294 GLU A CA 1
ATOM 2379 C C . GLU A 1 294 ? 24.010 5.609 -3.238 1.00 66.50 294 GLU A C 1
ATOM 2381 O O . GLU A 1 294 ? 22.872 5.767 -2.816 1.00 66.50 294 GLU A O 1
ATOM 2386 N N . PHE A 1 295 ? 24.249 5.339 -4.523 1.00 66.00 295 PHE A N 1
ATOM 2387 C CA . PHE A 1 295 ? 23.149 5.121 -5.460 1.00 66.00 295 PHE A CA 1
ATOM 2388 C C . PHE A 1 295 ? 22.310 3.905 -5.036 1.00 66.00 295 PHE A C 1
ATOM 2390 O O . PHE A 1 295 ? 22.848 2.818 -4.800 1.00 66.00 295 PHE A O 1
ATOM 2397 N N . HIS A 1 296 ? 20.993 4.082 -4.984 1.00 66.12 296 HIS A N 1
ATOM 2398 C CA . HIS A 1 296 ? 20.031 3.023 -4.708 1.00 66.12 296 HIS A CA 1
ATOM 2399 C C . HIS A 1 296 ? 18.783 3.171 -5.594 1.00 66.12 296 HIS A C 1
ATOM 2401 O O . HIS A 1 296 ? 18.496 4.248 -6.114 1.00 66.12 296 HIS A O 1
ATOM 2407 N N . ASN A 1 297 ? 18.046 2.080 -5.796 1.00 69.50 297 ASN A N 1
ATOM 2408 C CA . ASN A 1 297 ? 16.709 2.157 -6.395 1.00 69.50 297 ASN A CA 1
ATOM 2409 C C . ASN A 1 297 ? 15.748 2.826 -5.403 1.00 69.50 297 ASN A C 1
ATOM 2411 O O . ASN A 1 297 ? 16.073 2.859 -4.219 1.00 69.50 297 ASN A O 1
ATOM 2415 N N . SER A 1 298 ? 14.581 3.313 -5.841 1.00 75.00 298 SER A N 1
ATOM 2416 C CA . SER A 1 298 ? 13.547 3.774 -4.899 1.00 75.00 298 SER A CA 1
ATOM 2417 C C . SER A 1 298 ? 13.350 2.745 -3.781 1.00 75.00 298 SER A C 1
ATOM 2419 O O . SER A 1 298 ? 13.198 1.549 -4.044 1.00 75.00 298 SER A O 1
ATOM 2421 N N . GLU A 1 299 ? 13.435 3.208 -2.538 1.00 84.50 299 GLU A N 1
ATOM 2422 C CA . GLU A 1 299 ? 13.359 2.380 -1.335 1.00 84.50 299 GLU A CA 1
ATOM 242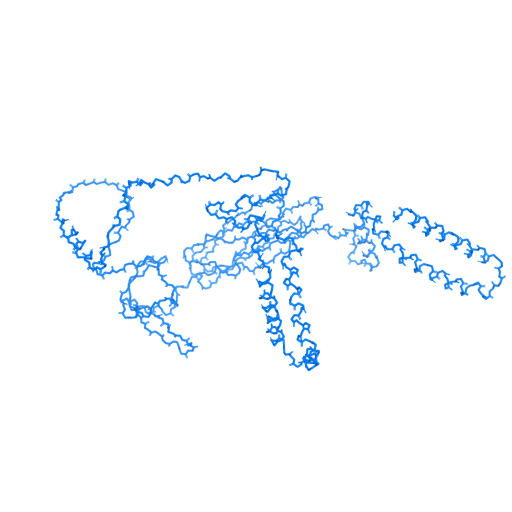3 C C . GLU A 1 299 ? 11.997 2.628 -0.661 1.00 84.50 299 GLU A C 1
ATOM 2425 O O . GLU A 1 299 ? 11.565 3.774 -0.545 1.00 84.50 299 GLU A O 1
ATOM 2430 N N . LEU A 1 300 ? 11.301 1.562 -0.250 1.00 89.56 300 LEU A N 1
ATOM 2431 C CA . LEU A 1 300 ? 9.930 1.627 0.271 1.00 89.56 300 LEU A CA 1
ATOM 2432 C C . LEU A 1 300 ? 9.874 1.189 1.734 1.00 89.56 300 LEU A C 1
ATOM 2434 O O . LEU A 1 300 ? 10.383 0.127 2.098 1.00 89.56 300 LEU A O 1
ATOM 2438 N N . PHE A 1 301 ? 9.183 1.960 2.563 1.00 93.19 301 PHE A N 1
ATOM 2439 C CA . PHE A 1 301 ? 8.761 1.523 3.891 1.00 93.19 301 PHE A CA 1
ATOM 2440 C C . PHE A 1 301 ? 7.321 1.963 4.145 1.00 93.19 301 PHE A C 1
ATOM 2442 O O . PHE A 1 301 ? 6.822 2.859 3.472 1.00 93.19 301 PHE A O 1
ATOM 2449 N N . SER A 1 302 ? 6.632 1.336 5.091 1.00 95.38 302 SER A N 1
ATOM 2450 C CA . SER A 1 302 ? 5.253 1.695 5.430 1.00 95.38 302 SER A CA 1
ATOM 2451 C C . SER A 1 302 ? 5.163 2.300 6.821 1.00 95.38 302 SER A C 1
ATOM 2453 O O . SER A 1 302 ? 6.048 2.108 7.654 1.00 95.38 302 SER A O 1
ATOM 2455 N N . VAL A 1 303 ? 4.084 3.033 7.067 1.00 97.44 303 VAL A N 1
ATOM 2456 C CA . VAL A 1 303 ? 3.648 3.493 8.383 1.00 97.44 303 VAL A CA 1
ATOM 2457 C C . VAL A 1 303 ? 2.297 2.862 8.661 1.00 97.44 303 VAL A C 1
ATOM 2459 O O . VAL A 1 303 ? 1.392 3.003 7.844 1.00 97.44 303 VAL A O 1
ATOM 2462 N N . VAL A 1 304 ? 2.166 2.168 9.786 1.00 96.94 304 VAL A N 1
ATOM 2463 C CA . VAL A 1 304 ? 0.940 1.462 10.179 1.00 96.94 304 VAL A CA 1
ATOM 2464 C C . VAL A 1 304 ? 0.388 2.038 11.478 1.00 96.94 304 VAL A C 1
ATOM 2466 O O . VAL A 1 304 ? 1.162 2.397 12.370 1.00 96.94 304 VAL A O 1
ATOM 2469 N N . LEU A 1 305 ? -0.938 2.129 11.574 1.00 96.25 305 LEU A N 1
ATOM 2470 C CA . LEU A 1 305 ? -1.653 2.485 12.800 1.00 96.25 305 LEU A CA 1
ATOM 2471 C C . LEU A 1 305 ? -2.037 1.217 13.572 1.00 96.25 305 LEU A C 1
ATOM 2473 O O . LEU A 1 305 ? -2.436 0.223 12.968 1.00 96.25 305 LEU A O 1
ATOM 2477 N N . PHE A 1 306 ? -1.934 1.243 14.900 1.00 94.06 306 PHE A N 1
ATOM 2478 C CA . PHE A 1 306 ? -2.318 0.123 15.764 1.00 94.06 306 PHE A CA 1
ATOM 2479 C C . PHE A 1 306 ? -2.662 0.593 17.187 1.00 94.06 306 PHE A C 1
ATOM 2481 O O . PHE A 1 306 ? -2.515 1.770 17.512 1.00 94.06 306 PHE A O 1
ATOM 2488 N N . ASN A 1 307 ? -3.133 -0.333 18.032 1.00 90.44 307 ASN A N 1
ATOM 2489 C CA . ASN A 1 307 ? -3.412 -0.097 19.457 1.00 90.44 307 ASN A CA 1
ATOM 2490 C C . ASN A 1 307 ? -4.301 1.139 19.720 1.00 90.44 307 ASN A C 1
ATOM 2492 O O . ASN A 1 307 ? -3.944 2.030 20.489 1.00 90.44 307 ASN A O 1
ATOM 2496 N N . VAL A 1 308 ? -5.440 1.215 19.025 1.00 91.38 308 VAL A N 1
ATOM 2497 C CA . VAL A 1 308 ? -6.425 2.287 19.214 1.00 91.38 308 VAL A CA 1
ATOM 2498 C C . VAL A 1 308 ? -7.238 2.063 20.498 1.00 91.38 308 VAL A C 1
ATOM 2500 O O . VAL A 1 308 ? -7.491 0.921 20.884 1.00 91.38 308 VAL A O 1
ATOM 2503 N N . SER A 1 309 ? -7.643 3.142 21.168 1.00 84.88 309 SER A N 1
ATOM 2504 C CA . SER A 1 309 ? -8.488 3.094 22.366 1.00 84.88 309 SER A CA 1
ATOM 2505 C C . SER A 1 309 ? -9.838 2.401 22.117 1.00 84.88 309 SER A C 1
ATOM 2507 O O . SER A 1 309 ? -10.387 2.470 21.024 1.00 84.88 309 SER A O 1
ATOM 2509 N N . GLU A 1 310 ? -10.409 1.766 23.147 1.00 76.00 310 GLU A N 1
ATOM 2510 C CA . GLU A 1 310 ? -11.612 0.911 23.033 1.00 76.00 310 GLU A CA 1
ATOM 2511 C C . GLU A 1 310 ? -12.858 1.613 22.460 1.00 76.00 310 GLU A C 1
ATOM 2513 O O . GLU A 1 310 ? -13.749 0.967 21.915 1.00 76.00 310 GLU A O 1
ATOM 2518 N N . ASN A 1 311 ? -12.930 2.939 22.584 1.00 76.62 311 ASN A N 1
ATOM 2519 C CA . ASN A 1 311 ? -13.989 3.801 22.051 1.00 76.62 311 ASN A CA 1
ATOM 2520 C C . ASN A 1 311 ? -13.771 4.217 20.582 1.00 76.62 311 ASN A C 1
ATOM 2522 O O . ASN A 1 311 ? -14.486 5.088 20.075 1.00 76.62 311 ASN A O 1
ATOM 2526 N N . ALA A 1 312 ? -12.795 3.625 19.898 1.00 82.81 312 ALA A N 1
ATOM 2527 C CA . ALA A 1 312 ? -12.433 3.953 18.532 1.00 82.81 312 ALA A CA 1
ATOM 2528 C C . ALA A 1 312 ? -12.008 2.712 17.732 1.00 82.81 312 ALA A C 1
ATOM 2530 O O . ALA A 1 312 ? -11.607 1.690 18.280 1.00 82.81 312 ALA A O 1
ATOM 2531 N N . GLU A 1 313 ? -12.095 2.816 16.410 1.00 87.31 313 GLU A N 1
ATOM 2532 C CA . GLU A 1 313 ? -11.671 1.782 15.468 1.00 87.31 313 GLU A CA 1
ATOM 2533 C C . GLU A 1 313 ? -10.765 2.373 14.382 1.00 87.31 313 GLU A C 1
ATOM 2535 O O . GLU A 1 313 ? -10.861 3.555 14.041 1.00 87.31 313 GLU A O 1
ATOM 2540 N N . ILE A 1 314 ? -9.862 1.553 13.840 1.00 88.81 314 ILE A N 1
ATOM 2541 C CA . ILE A 1 314 ? -8.988 1.955 12.734 1.00 88.81 314 ILE A CA 1
ATOM 2542 C C . ILE A 1 314 ? -9.736 1.711 11.422 1.00 88.81 314 ILE A C 1
ATOM 2544 O O . ILE A 1 314 ? -10.094 0.579 11.104 1.00 88.81 314 ILE A O 1
ATOM 2548 N N . GLY A 1 315 ? -9.970 2.784 10.673 1.00 87.62 315 GLY A N 1
ATOM 2549 C CA . GLY A 1 315 ? -10.570 2.755 9.345 1.00 87.62 315 GLY A CA 1
ATOM 2550 C C . GLY A 1 315 ? -9.537 2.648 8.225 1.00 87.62 315 GLY A C 1
ATOM 2551 O O . GLY A 1 315 ? -8.338 2.489 8.451 1.00 87.62 315 GLY A O 1
ATOM 2552 N N . GLU A 1 316 ? -10.017 2.781 6.990 1.00 88.56 316 GLU A N 1
ATOM 2553 C CA . GLU A 1 316 ? -9.169 2.765 5.799 1.00 88.56 316 GLU A CA 1
ATOM 2554 C C . GLU A 1 316 ? -8.838 4.189 5.323 1.00 88.56 316 GLU A C 1
ATOM 2556 O O . GLU A 1 316 ? -9.752 5.012 5.204 1.00 88.56 316 GLU A O 1
ATOM 2561 N N . PRO A 1 317 ? -7.571 4.484 4.979 1.00 94.44 317 PRO A N 1
ATOM 2562 C CA . PRO A 1 317 ? -6.404 3.600 5.052 1.00 94.44 317 PRO A CA 1
ATOM 2563 C C . PRO A 1 317 ? -5.821 3.453 6.470 1.00 94.44 317 PRO A C 1
ATOM 2565 O O . PRO A 1 317 ? -5.564 4.438 7.167 1.00 94.44 317 PRO A O 1
ATOM 2568 N N . SER A 1 318 ? -5.529 2.208 6.858 1.00 91.69 318 SER A N 1
ATOM 2569 C CA . SER A 1 318 ? -4.850 1.865 8.123 1.00 91.69 318 SER A CA 1
ATOM 2570 C C . SER A 1 318 ? -3.317 1.948 8.039 1.00 91.69 318 SER A C 1
ATOM 2572 O O . SER A 1 318 ? -2.622 1.970 9.061 1.00 91.69 318 SER A O 1
ATOM 2574 N N . ALA A 1 319 ? -2.784 2.027 6.817 1.00 94.00 319 ALA A N 1
ATOM 2575 C CA . ALA A 1 319 ? -1.363 2.132 6.530 1.00 94.00 319 ALA A CA 1
ATOM 2576 C C . ALA A 1 319 ? -1.086 3.079 5.353 1.00 94.00 319 ALA A C 1
ATOM 2578 O O . ALA A 1 319 ? -1.878 3.160 4.415 1.00 94.00 319 ALA A O 1
ATOM 2579 N N . ALA A 1 320 ? 0.070 3.741 5.385 1.00 94.75 320 ALA A N 1
ATOM 2580 C CA . ALA A 1 320 ? 0.589 4.548 4.284 1.00 94.75 320 ALA A CA 1
ATOM 2581 C C . ALA A 1 320 ? 1.952 4.027 3.824 1.00 94.75 320 ALA A C 1
ATOM 2583 O O . ALA A 1 320 ? 2.800 3.670 4.644 1.00 94.75 320 ALA A O 1
ATOM 2584 N N . ILE A 1 321 ? 2.185 4.019 2.515 1.00 93.56 321 ILE A N 1
ATOM 2585 C CA . ILE A 1 321 ? 3.477 3.693 1.908 1.00 93.56 321 ILE A CA 1
ATOM 2586 C C . ILE A 1 321 ? 4.284 4.981 1.744 1.00 93.56 321 ILE A C 1
ATOM 2588 O O . ILE A 1 321 ? 3.794 5.976 1.215 1.00 93.56 321 ILE A O 1
ATOM 2592 N N . ILE A 1 322 ? 5.539 4.956 2.179 1.00 92.50 322 ILE A N 1
ATOM 2593 C CA . ILE A 1 322 ? 6.510 6.018 1.944 1.00 92.50 322 ILE A CA 1
ATOM 2594 C C . ILE A 1 322 ? 7.511 5.525 0.905 1.00 92.50 322 ILE A C 1
ATOM 2596 O O . ILE A 1 322 ? 8.292 4.606 1.171 1.00 92.50 322 ILE A O 1
ATOM 2600 N N . GLU A 1 323 ? 7.506 6.160 -0.265 1.00 89.56 323 GLU A N 1
ATOM 2601 C CA . GLU A 1 323 ? 8.529 5.941 -1.283 1.00 89.56 323 GLU A CA 1
ATOM 2602 C C . GLU A 1 323 ? 9.635 6.979 -1.146 1.00 89.56 323 GLU A C 1
ATOM 2604 O O . GLU A 1 323 ? 9.421 8.182 -1.321 1.00 89.56 323 GLU A O 1
ATOM 2609 N N . VAL A 1 324 ? 10.845 6.500 -0.858 1.00 86.88 324 VAL A N 1
ATOM 2610 C CA . VAL A 1 324 ? 12.042 7.330 -0.830 1.00 86.88 324 VAL A CA 1
ATOM 2611 C C . VAL A 1 324 ? 12.614 7.424 -2.237 1.00 86.88 324 VAL A C 1
ATOM 2613 O O . VAL A 1 324 ? 13.239 6.489 -2.747 1.00 86.88 324 VAL A O 1
ATOM 2616 N N . VAL A 1 325 ? 12.403 8.579 -2.863 1.00 80.75 325 VAL A N 1
ATOM 2617 C CA . VAL A 1 325 ? 12.869 8.864 -4.217 1.00 80.75 325 VAL A CA 1
ATOM 2618 C C . VAL A 1 325 ? 14.336 9.276 -4.169 1.00 80.75 325 VAL A C 1
ATOM 2620 O O . VAL A 1 325 ? 14.710 10.248 -3.505 1.00 80.75 325 VAL A O 1
ATOM 2623 N N . ASN A 1 326 ? 15.166 8.559 -4.925 1.00 74.31 326 ASN A N 1
ATOM 2624 C CA . ASN A 1 326 ? 16.581 8.873 -5.073 1.00 74.31 326 ASN A CA 1
ATOM 2625 C C . ASN A 1 326 ? 16.750 10.232 -5.783 1.00 74.31 326 ASN A C 1
ATOM 2627 O O . ASN A 1 326 ? 16.357 10.419 -6.941 1.00 74.31 326 ASN A O 1
ATOM 2631 N N . LYS A 1 327 ? 17.363 11.193 -5.089 1.00 64.75 327 LYS A N 1
ATOM 2632 C CA . LYS A 1 327 ? 17.625 12.551 -5.585 1.00 64.75 327 LYS A CA 1
ATOM 2633 C C . LYS A 1 327 ? 18.723 12.548 -6.647 1.00 64.75 327 LYS A C 1
ATOM 2635 O O . LYS A 1 327 ? 18.772 13.433 -7.499 1.00 64.75 327 LYS A O 1
ATOM 2640 N N . ASN A 1 328 ? 19.560 11.517 -6.646 1.00 60.16 328 ASN A N 1
ATOM 2641 C CA . ASN A 1 328 ? 20.551 11.237 -7.671 1.00 60.16 328 ASN A CA 1
ATOM 2642 C C . ASN A 1 328 ? 19.954 10.576 -8.924 1.00 60.16 328 ASN A C 1
ATOM 2644 O O . ASN A 1 328 ? 20.703 9.965 -9.669 1.00 60.16 328 ASN A O 1
ATOM 2648 N N . ASN A 1 329 ? 18.652 10.649 -9.205 1.00 59.00 329 ASN A N 1
ATOM 2649 C CA . ASN A 1 329 ? 18.135 10.210 -10.511 1.00 59.00 329 ASN A CA 1
ATOM 2650 C C . ASN A 1 329 ? 18.222 11.302 -11.594 1.00 59.00 329 ASN A C 1
ATOM 2652 O O . ASN A 1 329 ? 17.944 11.030 -12.761 1.00 59.00 329 ASN A O 1
ATOM 2656 N N . PHE A 1 330 ? 18.667 12.516 -11.239 1.00 55.19 330 PHE A N 1
ATOM 2657 C CA . PHE A 1 330 ? 18.800 13.641 -12.167 1.00 55.19 330 PHE A CA 1
ATOM 2658 C C . PHE A 1 330 ? 20.121 14.411 -11.979 1.00 55.19 330 PHE A C 1
ATOM 2660 O O . PHE A 1 330 ? 20.612 14.534 -10.854 1.00 55.19 330 PHE A O 1
ATOM 2667 N N . PRO A 1 331 ? 20.712 14.967 -13.057 1.00 60.34 331 PRO A N 1
ATOM 2668 C CA . PRO A 1 331 ? 21.901 15.812 -12.962 1.00 60.34 331 PRO A CA 1
ATOM 2669 C C . PRO A 1 331 ? 21.615 17.073 -12.133 1.00 60.34 331 PRO A C 1
ATOM 2671 O O . PRO A 1 331 ? 20.790 17.907 -12.498 1.00 60.34 331 PRO A O 1
ATOM 2674 N N . THR A 1 332 ? 22.355 17.249 -11.039 1.00 57.31 332 THR A N 1
ATOM 2675 C CA . THR A 1 332 ? 22.209 18.358 -10.077 1.00 57.31 332 THR A CA 1
ATOM 2676 C C . THR A 1 332 ? 22.604 19.737 -10.618 1.00 57.31 332 THR A C 1
ATOM 2678 O O . THR A 1 332 ? 22.325 20.744 -9.974 1.00 57.31 332 THR A O 1
ATOM 2681 N N . ASN A 1 333 ? 23.217 19.803 -11.804 1.00 59.62 333 ASN A N 1
ATOM 2682 C CA . ASN A 1 333 ? 23.765 21.033 -12.385 1.00 59.62 333 ASN A CA 1
ATOM 2683 C C . ASN A 1 333 ? 22.871 21.683 -13.458 1.00 59.62 333 ASN A C 1
ATOM 2685 O O . ASN A 1 333 ? 23.316 22.612 -14.132 1.00 59.62 333 ASN A O 1
ATOM 2689 N N . LEU A 1 334 ? 21.631 21.218 -13.647 1.00 57.62 334 LEU A N 1
ATOM 2690 C CA . LEU A 1 334 ? 20.721 21.837 -14.612 1.00 57.62 334 LEU A CA 1
ATOM 2691 C C . LEU A 1 334 ? 20.221 23.191 -14.099 1.00 57.62 334 LEU A C 1
ATOM 2693 O O . LEU A 1 334 ? 19.613 23.293 -13.032 1.00 57.62 334 LEU A O 1
ATOM 2697 N N . LYS A 1 335 ? 20.461 24.250 -14.879 1.00 62.62 335 LYS A N 1
ATOM 2698 C CA . LYS A 1 335 ? 19.846 25.559 -14.636 1.00 62.62 335 LYS A CA 1
ATOM 2699 C C . LYS A 1 335 ? 18.333 25.443 -14.852 1.00 62.62 335 LYS A C 1
ATOM 2701 O O . LYS A 1 335 ? 17.886 24.711 -15.728 1.00 62.62 335 LYS A O 1
ATOM 2706 N N . LYS A 1 336 ? 17.547 26.204 -14.081 1.00 53.72 336 LYS A N 1
ATOM 2707 C CA . LYS A 1 336 ? 16.066 26.192 -14.102 1.00 53.72 336 LYS A CA 1
ATOM 2708 C C . LYS A 1 336 ? 15.453 26.503 -15.486 1.00 53.72 336 LYS A C 1
ATOM 2710 O O . LYS A 1 336 ? 14.291 26.193 -15.708 1.00 53.72 336 LYS A O 1
ATOM 2715 N N . GLU A 1 337 ? 16.243 27.071 -16.399 1.00 59.38 337 GLU A N 1
ATOM 2716 C CA . GLU A 1 337 ? 15.896 27.407 -17.789 1.00 59.38 337 GLU A CA 1
ATOM 2717 C C . GLU A 1 337 ? 16.938 26.839 -18.778 1.00 59.38 337 GLU A C 1
ATOM 2719 O O . GLU A 1 337 ? 17.441 27.540 -19.653 1.00 59.38 337 GLU A O 1
ATOM 2724 N N . ALA A 1 338 ? 17.349 25.582 -18.599 1.00 64.62 338 ALA A N 1
ATOM 2725 C CA . ALA A 1 338 ? 18.235 24.912 -19.551 1.00 64.62 338 ALA A CA 1
ATOM 2726 C C . ALA A 1 338 ? 17.497 24.617 -20.872 1.00 64.62 338 ALA A C 1
ATOM 2728 O O . ALA A 1 338 ? 16.327 24.230 -20.868 1.00 64.62 338 ALA A O 1
ATOM 2729 N N . GLY A 1 339 ? 18.186 24.774 -22.006 1.00 76.19 339 GLY A N 1
ATOM 2730 C CA . GLY A 1 339 ? 17.638 24.380 -23.308 1.00 76.19 339 GLY A CA 1
ATOM 2731 C C . GLY A 1 339 ? 17.444 22.861 -23.410 1.00 76.19 339 GLY A C 1
ATOM 2732 O O . GLY A 1 339 ? 18.150 22.102 -22.747 1.00 76.19 339 GLY A O 1
ATOM 2733 N N . GLU A 1 340 ? 16.533 22.400 -24.276 1.00 74.25 340 GLU A N 1
ATOM 2734 C CA . GLU A 1 340 ? 16.197 20.969 -24.438 1.00 74.25 340 GLU A CA 1
ATOM 2735 C C . GLU A 1 340 ? 17.442 20.083 -24.632 1.00 74.25 340 GLU A C 1
ATOM 2737 O O . GLU A 1 340 ? 17.587 19.045 -23.989 1.00 74.25 340 GLU A O 1
ATOM 2742 N N . TRP A 1 341 ? 18.401 20.535 -25.445 1.00 74.81 341 TRP A N 1
ATOM 2743 C CA . TRP A 1 341 ? 19.660 19.822 -25.675 1.00 74.81 341 TRP A CA 1
ATOM 2744 C C . TRP A 1 341 ? 20.568 19.761 -24.445 1.00 74.81 341 TRP A C 1
ATOM 2746 O O . TRP A 1 341 ? 21.214 18.742 -24.213 1.00 74.81 341 TRP A O 1
ATOM 2756 N N . GLU A 1 342 ? 20.618 20.819 -23.639 1.00 75.50 342 GLU A N 1
ATOM 2757 C CA . GLU A 1 342 ? 21.417 20.853 -22.410 1.00 75.50 342 GLU A CA 1
ATOM 2758 C C . GLU A 1 342 ? 20.847 19.886 -21.364 1.00 75.50 342 GLU A C 1
ATOM 2760 O O . GLU A 1 342 ? 21.608 19.187 -20.689 1.00 75.50 342 GLU A O 1
ATOM 2765 N N . VAL A 1 343 ? 19.517 19.761 -21.305 1.00 70.81 343 VAL A N 1
ATOM 2766 C CA . VAL A 1 343 ? 18.820 18.752 -20.495 1.00 70.81 343 VAL A CA 1
ATOM 2767 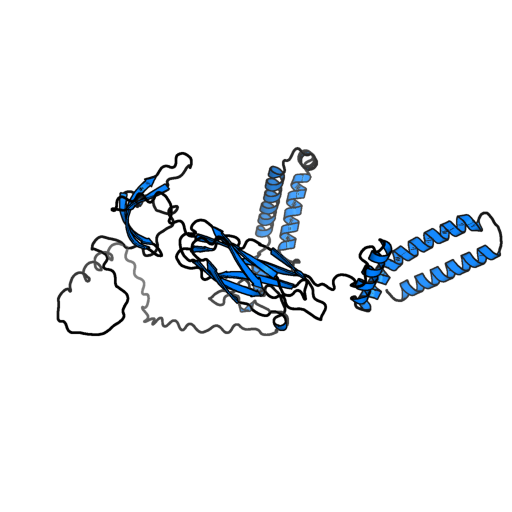C C . VAL A 1 343 ? 19.162 17.342 -20.976 1.00 70.81 343 VAL A C 1
ATOM 2769 O O . VAL A 1 343 ? 19.595 16.513 -20.173 1.00 70.81 343 VAL A O 1
ATOM 2772 N N . ILE A 1 344 ? 19.048 17.082 -22.283 1.00 72.62 344 ILE A N 1
ATOM 2773 C CA . ILE A 1 344 ? 19.328 15.767 -22.881 1.00 72.62 344 ILE A CA 1
ATOM 2774 C C . ILE A 1 344 ? 20.788 15.351 -22.656 1.00 72.62 344 ILE A C 1
ATOM 2776 O O . ILE A 1 344 ? 21.043 14.236 -22.200 1.00 72.62 344 ILE A O 1
ATOM 2780 N N . PHE A 1 345 ? 21.758 16.232 -22.924 1.00 74.56 345 PHE A N 1
ATOM 2781 C CA . PHE A 1 345 ? 23.177 15.916 -22.735 1.00 74.56 345 PHE A CA 1
ATOM 2782 C C . PHE A 1 345 ? 23.548 15.756 -21.265 1.00 74.56 345 PHE A C 1
ATOM 2784 O O . PHE A 1 345 ? 24.314 14.851 -20.929 1.00 74.56 345 PHE A O 1
ATOM 2791 N N . SER A 1 346 ? 22.991 16.580 -20.376 1.00 69.88 346 SER A N 1
ATOM 2792 C CA . SER A 1 346 ? 23.231 16.432 -18.940 1.00 69.88 346 SER A CA 1
ATOM 2793 C C . SER A 1 346 ? 22.670 15.112 -18.425 1.00 69.88 346 SER A C 1
ATOM 2795 O O . SER A 1 346 ? 23.349 14.425 -17.666 1.00 69.88 346 SER A O 1
ATOM 2797 N N . PHE A 1 347 ? 21.474 14.717 -18.869 1.00 70.62 347 PHE A N 1
ATOM 2798 C CA . PHE A 1 347 ? 20.874 13.433 -18.516 1.00 70.62 347 PHE A CA 1
ATOM 2799 C C . PHE A 1 347 ? 21.681 12.255 -19.076 1.00 70.62 347 PHE A C 1
ATOM 2801 O O . PHE A 1 347 ? 22.027 11.338 -18.335 1.00 70.62 347 PHE A O 1
ATOM 2808 N N . ALA A 1 348 ? 22.066 12.294 -20.354 1.00 73.06 348 ALA A N 1
ATOM 2809 C CA . ALA A 1 348 ? 22.867 11.240 -20.975 1.00 73.06 348 ALA A CA 1
ATOM 2810 C C . ALA A 1 348 ? 24.254 11.099 -20.322 1.00 73.06 348 ALA A C 1
ATOM 2812 O O . ALA A 1 348 ? 24.711 9.985 -20.060 1.00 73.06 348 ALA A O 1
ATOM 2813 N N . SER A 1 349 ? 24.909 12.221 -20.008 1.00 75.00 349 SER A N 1
ATOM 2814 C CA . SER A 1 349 ? 26.185 12.251 -19.285 1.00 75.00 349 SER A CA 1
ATOM 2815 C C . SER A 1 349 ? 26.035 11.698 -17.867 1.00 75.00 349 SER A C 1
ATOM 2817 O O . SER A 1 349 ? 26.834 10.868 -17.429 1.00 75.00 349 SER A O 1
ATOM 2819 N N . PHE A 1 350 ? 24.956 12.077 -17.179 1.00 76.31 350 PHE A N 1
ATOM 2820 C CA . PHE A 1 350 ? 24.623 11.575 -15.855 1.00 76.31 350 PHE A CA 1
ATOM 2821 C C . PHE A 1 350 ? 24.408 10.057 -15.855 1.00 76.31 350 PHE A C 1
ATOM 2823 O O . PHE A 1 350 ? 25.091 9.341 -15.121 1.00 76.31 350 PHE A O 1
ATOM 2830 N N . MET A 1 351 ? 23.553 9.548 -16.743 1.00 71.06 351 MET A N 1
ATOM 2831 C CA . MET A 1 351 ? 23.311 8.112 -16.909 1.00 71.06 351 MET A CA 1
ATOM 2832 C C . MET A 1 351 ? 24.598 7.369 -17.282 1.00 71.06 351 MET A C 1
ATOM 2834 O O . MET A 1 351 ? 24.911 6.329 -16.704 1.00 71.06 351 MET A O 1
ATOM 2838 N N . SER A 1 352 ? 25.409 7.936 -18.182 1.00 74.56 352 SER A N 1
ATOM 2839 C CA . SER A 1 352 ? 26.723 7.389 -18.527 1.00 74.56 352 SER A CA 1
ATOM 2840 C C . SER A 1 352 ? 27.658 7.331 -17.324 1.00 74.56 352 SER A C 1
ATOM 2842 O O . SER A 1 352 ? 28.356 6.337 -17.158 1.00 74.56 352 SER A O 1
ATOM 2844 N N . SER A 1 353 ? 27.659 8.323 -16.433 1.00 77.38 353 SER A N 1
ATOM 2845 C CA . SER A 1 353 ? 28.492 8.300 -15.222 1.00 77.38 353 SER A CA 1
ATOM 2846 C C . SER A 1 353 ? 28.139 7.149 -14.270 1.00 77.38 353 SER A C 1
ATOM 2848 O O . SER A 1 353 ? 29.023 6.642 -13.582 1.00 77.38 353 SER A O 1
ATOM 2850 N N . LYS A 1 354 ? 26.877 6.701 -14.269 1.00 71.56 354 LYS A N 1
ATOM 2851 C CA . LYS A 1 354 ? 26.370 5.638 -13.389 1.00 71.56 354 LYS A CA 1
ATOM 2852 C C . LYS A 1 354 ? 26.478 4.231 -13.984 1.00 71.56 354 LYS A C 1
ATOM 2854 O O . LYS A 1 354 ? 26.387 3.254 -13.247 1.00 71.56 354 LYS A O 1
ATOM 2859 N N . MET A 1 355 ? 26.700 4.101 -15.293 1.00 72.81 355 MET A N 1
ATOM 2860 C CA . MET A 1 355 ? 26.880 2.802 -15.952 1.00 72.81 355 MET A CA 1
ATOM 2861 C C . MET A 1 355 ? 28.286 2.220 -15.732 1.00 72.81 355 MET A C 1
ATOM 2863 O O . MET A 1 355 ? 29.285 2.942 -15.759 1.00 72.81 355 MET A O 1
ATOM 2867 N N . SER A 1 356 ? 28.380 0.892 -15.594 1.00 79.50 356 SER A N 1
ATOM 2868 C CA . SER A 1 356 ? 29.671 0.185 -15.575 1.00 79.50 356 SER A CA 1
ATOM 2869 C C . SER A 1 356 ? 30.382 0.285 -16.933 1.00 79.50 356 SER A C 1
ATOM 2871 O O . SER A 1 356 ? 29.728 0.444 -17.967 1.00 79.50 356 SER A O 1
ATOM 2873 N N . TYR A 1 357 ? 31.714 0.159 -16.958 1.00 78.31 357 TYR A N 1
ATOM 2874 C CA . TYR A 1 357 ? 32.502 0.197 -18.201 1.00 78.31 357 TYR A CA 1
ATOM 2875 C C . TYR A 1 357 ? 31.991 -0.806 -19.253 1.00 78.31 357 TYR A C 1
ATOM 2877 O O . TYR A 1 357 ? 31.760 -0.434 -20.403 1.00 78.31 357 TYR A O 1
ATOM 2885 N N . ASN A 1 358 ? 31.693 -2.040 -18.833 1.00 77.19 358 ASN A N 1
ATOM 2886 C CA . ASN A 1 358 ? 31.175 -3.091 -19.713 1.00 77.19 358 ASN A CA 1
ATOM 2887 C C . ASN A 1 358 ? 29.776 -2.759 -20.256 1.00 77.19 358 ASN A C 1
ATOM 2889 O O . ASN A 1 358 ? 29.488 -3.008 -21.424 1.00 77.19 358 ASN A O 1
ATOM 2893 N N . THR A 1 359 ? 28.915 -2.145 -19.439 1.00 78.19 359 THR A N 1
ATOM 2894 C CA . THR A 1 359 ? 27.579 -1.698 -19.868 1.00 78.19 359 THR A CA 1
ATOM 2895 C C . THR A 1 359 ? 27.670 -0.579 -20.906 1.00 78.19 359 THR A C 1
ATOM 2897 O O . THR A 1 359 ? 26.923 -0.602 -21.882 1.00 78.19 359 THR A O 1
ATOM 2900 N N . LYS A 1 360 ? 28.604 0.371 -20.741 1.00 79.50 360 LYS A N 1
ATOM 2901 C CA . LYS A 1 360 ? 28.825 1.455 -21.715 1.00 79.50 360 LYS A CA 1
ATOM 2902 C C . LYS A 1 360 ? 29.281 0.913 -23.063 1.00 79.50 360 LYS A C 1
ATOM 2904 O O . LYS A 1 360 ? 28.744 1.327 -24.085 1.00 79.50 360 LYS A O 1
ATOM 2909 N N . ILE A 1 361 ? 30.226 -0.029 -23.059 1.00 78.31 361 ILE A N 1
ATOM 2910 C CA . ILE A 1 361 ? 30.680 -0.697 -24.284 1.00 78.31 361 ILE A CA 1
ATOM 2911 C C . ILE A 1 361 ? 29.525 -1.467 -24.923 1.00 78.31 361 ILE A C 1
ATOM 2913 O O . ILE A 1 361 ? 29.264 -1.284 -26.104 1.00 78.31 361 ILE A O 1
ATOM 2917 N N . GLY A 1 362 ? 28.769 -2.251 -24.150 1.00 76.19 362 GLY A N 1
ATOM 2918 C CA . GLY A 1 362 ? 27.625 -3.001 -24.674 1.00 76.19 362 GLY A CA 1
ATOM 2919 C C . GLY A 1 362 ? 26.539 -2.111 -25.293 1.00 76.19 362 GLY A C 1
ATOM 2920 O O . GLY A 1 362 ? 25.987 -2.451 -26.338 1.00 76.19 362 GLY A O 1
ATOM 2921 N N . LEU A 1 363 ? 26.248 -0.953 -24.690 1.00 79.06 363 LEU A N 1
ATOM 2922 C CA . LEU A 1 363 ? 25.329 0.038 -25.256 1.00 79.06 363 LEU A CA 1
ATOM 2923 C C . LEU A 1 363 ? 25.897 0.650 -26.545 1.00 79.06 363 LEU A C 1
ATOM 2925 O O . LEU A 1 363 ? 25.188 0.720 -27.547 1.00 79.06 363 LEU A O 1
ATOM 2929 N N . LEU A 1 364 ? 27.174 1.048 -26.536 1.00 78.06 364 LEU A N 1
ATOM 2930 C CA . LEU A 1 364 ? 27.858 1.593 -27.708 1.00 78.06 364 LEU A CA 1
ATOM 2931 C C . LEU A 1 364 ? 27.806 0.603 -28.877 1.00 78.06 364 LEU A C 1
ATOM 2933 O O . LEU A 1 364 ? 27.425 0.993 -29.973 1.00 78.06 364 LEU A O 1
ATOM 2937 N N . CYS A 1 365 ? 28.083 -0.677 -28.631 1.00 72.62 365 CYS A N 1
ATOM 2938 C CA . CYS A 1 365 ? 28.017 -1.734 -29.640 1.00 72.62 365 CYS A CA 1
ATOM 2939 C C . CYS A 1 365 ? 26.603 -1.942 -30.203 1.00 72.62 365 CYS A C 1
ATOM 2941 O O . CYS A 1 365 ? 26.465 -2.270 -31.375 1.00 72.62 365 CYS A O 1
ATOM 2943 N N . LYS A 1 366 ? 25.544 -1.734 -29.411 1.00 75.06 366 LYS A N 1
ATOM 2944 C CA . LYS A 1 366 ? 24.154 -1.856 -29.891 1.00 75.06 366 LYS A CA 1
ATOM 2945 C C . LYS A 1 366 ? 23.705 -0.669 -30.739 1.00 75.06 366 LYS A C 1
ATOM 2947 O O . LYS A 1 366 ? 22.908 -0.842 -31.654 1.00 75.06 366 LYS A O 1
ATOM 2952 N N . VAL A 1 367 ? 24.187 0.531 -30.424 1.00 76.31 367 VAL A N 1
ATOM 2953 C CA . VAL A 1 367 ? 23.785 1.770 -31.110 1.00 76.31 367 VAL A CA 1
ATOM 2954 C C . VAL A 1 367 ? 24.689 2.065 -32.315 1.00 76.31 367 VAL A C 1
ATOM 2956 O O . VAL A 1 367 ? 24.243 2.663 -33.295 1.00 76.31 367 VAL A O 1
ATOM 2959 N N . TYR A 1 368 ? 25.941 1.599 -32.282 1.00 78.50 368 TYR A N 1
ATOM 2960 C CA . TYR A 1 368 ? 26.936 1.806 -33.333 1.00 78.50 368 TYR A CA 1
ATOM 2961 C C . TYR A 1 368 ? 26.454 1.403 -34.740 1.00 78.50 368 TYR A C 1
ATOM 2963 O O . TYR A 1 368 ? 26.591 2.239 -35.630 1.00 78.50 368 TYR A O 1
ATOM 2971 N N . PRO A 1 369 ? 25.820 0.234 -34.977 1.00 76.81 369 PRO A N 1
ATOM 2972 C CA . PRO A 1 369 ? 25.351 -0.139 -36.314 1.00 76.81 369 PRO A CA 1
ATOM 2973 C C . PRO A 1 369 ? 24.348 0.865 -36.895 1.00 76.81 369 PRO A C 1
ATOM 2975 O O . PRO A 1 369 ? 24.414 1.209 -38.072 1.00 76.81 369 PRO A O 1
ATOM 2978 N N . MET A 1 370 ? 23.452 1.396 -36.055 1.00 75.12 370 MET A N 1
ATOM 2979 C CA . MET A 1 370 ? 22.467 2.395 -36.471 1.00 75.12 370 MET A CA 1
ATOM 2980 C C . MET A 1 370 ? 23.127 3.742 -36.791 1.00 75.12 370 MET A C 1
ATOM 2982 O O . MET A 1 370 ? 22.816 4.353 -37.813 1.00 75.12 370 MET A O 1
ATOM 2986 N N . ILE A 1 371 ? 24.053 4.205 -35.943 1.00 75.12 371 ILE A N 1
ATOM 2987 C CA . ILE A 1 371 ? 24.788 5.457 -36.178 1.00 75.12 371 ILE A CA 1
ATOM 2988 C C . ILE A 1 371 ? 25.673 5.332 -37.421 1.00 75.12 371 ILE A C 1
ATOM 2990 O O . ILE A 1 371 ? 25.653 6.228 -38.262 1.00 75.12 371 ILE A O 1
ATOM 2994 N N . SER A 1 372 ? 26.401 4.223 -37.568 1.00 73.81 372 SER A N 1
ATOM 2995 C CA . SER A 1 372 ? 27.242 3.941 -38.735 1.00 73.81 372 SER A CA 1
ATOM 2996 C C . SER A 1 372 ? 26.418 3.965 -40.018 1.00 73.81 372 SER A C 1
ATOM 2998 O O . SER A 1 372 ? 26.780 4.653 -40.974 1.00 73.81 372 SER A O 1
ATOM 3000 N N . PHE A 1 373 ? 25.247 3.316 -40.018 1.00 76.56 373 PHE A N 1
ATOM 3001 C CA . PHE A 1 373 ? 24.334 3.346 -41.155 1.00 76.56 373 PHE A CA 1
ATOM 3002 C C . PHE A 1 373 ? 23.903 4.776 -41.504 1.00 76.56 373 PHE A C 1
ATOM 3004 O O . PHE A 1 373 ? 24.034 5.186 -42.653 1.00 76.56 373 PHE A O 1
ATOM 3011 N N . LEU A 1 374 ? 23.444 5.566 -40.528 1.00 75.25 374 LEU A N 1
ATOM 3012 C CA . LEU A 1 374 ? 22.996 6.943 -40.769 1.00 75.25 374 LEU A CA 1
ATOM 3013 C C . LEU A 1 374 ? 24.123 7.854 -41.270 1.00 75.25 374 LEU A C 1
ATOM 3015 O O . LEU A 1 374 ? 23.913 8.622 -42.209 1.00 75.25 374 LEU A O 1
ATOM 3019 N N . VAL A 1 375 ? 25.320 7.748 -40.685 1.00 77.00 375 VAL A N 1
ATOM 3020 C CA . VAL A 1 375 ? 26.507 8.489 -41.136 1.00 77.00 375 VAL A CA 1
ATOM 3021 C C . VAL A 1 375 ? 26.863 8.084 -42.562 1.00 77.00 375 VAL A C 1
ATOM 3023 O O . VAL A 1 375 ? 27.091 8.952 -43.400 1.00 77.00 375 VAL A O 1
ATOM 3026 N N . THR A 1 376 ? 26.835 6.789 -42.872 1.00 72.81 376 THR A N 1
ATOM 3027 C CA . THR A 1 376 ? 27.115 6.275 -44.217 1.00 72.81 376 THR A CA 1
ATOM 3028 C C . THR A 1 376 ? 26.090 6.782 -45.229 1.00 72.81 376 THR A C 1
ATOM 3030 O O . THR A 1 376 ? 26.475 7.272 -46.287 1.00 72.81 376 THR A O 1
ATOM 3033 N N . GLN A 1 377 ? 24.794 6.755 -44.904 1.00 75.62 377 GLN A N 1
ATOM 3034 C CA . GLN A 1 377 ? 23.736 7.286 -45.772 1.00 75.62 377 GLN A CA 1
ATOM 3035 C C . GLN A 1 377 ? 23.874 8.799 -45.993 1.00 75.62 377 GLN A C 1
ATOM 3037 O O . GLN A 1 377 ? 23.748 9.278 -47.121 1.00 75.62 377 GLN A O 1
ATOM 3042 N N . TYR A 1 378 ? 24.175 9.562 -44.938 1.00 78.50 378 TYR A N 1
ATOM 3043 C CA . TYR A 1 378 ? 24.397 11.004 -45.042 1.00 78.50 378 TYR A CA 1
ATOM 3044 C C . TYR A 1 378 ? 25.630 11.330 -45.893 1.00 78.50 378 TYR A C 1
ATOM 3046 O O . TYR A 1 378 ? 25.566 12.188 -46.771 1.00 78.50 378 TYR A O 1
ATOM 3054 N N . MET A 1 379 ? 26.733 10.608 -45.685 1.00 70.00 379 MET A N 1
ATOM 3055 C CA . MET A 1 379 ? 27.963 10.775 -46.458 1.00 70.00 379 MET A CA 1
ATOM 3056 C C . MET A 1 379 ? 27.774 10.381 -47.924 1.00 70.00 379 MET A C 1
ATOM 3058 O O . MET A 1 379 ? 28.216 11.117 -48.799 1.00 70.00 379 MET A O 1
ATOM 3062 N N . MET A 1 380 ? 27.067 9.283 -48.210 1.00 69.75 380 MET A N 1
ATOM 3063 C CA . MET A 1 380 ? 26.694 8.891 -49.575 1.00 69.75 380 MET A CA 1
ATOM 3064 C C . MET A 1 380 ? 25.912 10.000 -50.273 1.00 69.75 380 MET A C 1
ATOM 3066 O O . MET A 1 380 ? 26.248 10.379 -51.391 1.00 69.75 380 MET A O 1
ATOM 3070 N N . ARG A 1 381 ? 24.908 10.564 -49.596 1.00 74.06 381 ARG A N 1
ATOM 3071 C CA . ARG A 1 381 ? 24.125 11.680 -50.130 1.00 74.06 381 ARG A CA 1
ATOM 3072 C C . ARG A 1 381 ? 24.986 12.918 -50.374 1.00 74.06 381 ARG A C 1
ATOM 3074 O O . ARG A 1 381 ? 24.924 13.490 -51.454 1.00 74.06 381 ARG A O 1
ATOM 3081 N N . TYR A 1 382 ? 25.833 13.292 -49.417 1.00 74.25 382 TYR A N 1
ATOM 3082 C CA . TYR A 1 382 ? 26.755 14.415 -49.577 1.00 74.25 382 TYR A CA 1
ATOM 3083 C C . TYR A 1 382 ? 27.707 14.212 -50.764 1.00 74.25 382 TYR A C 1
ATOM 3085 O O . TYR A 1 382 ? 27.935 15.142 -51.533 1.00 74.25 382 TYR A O 1
ATOM 3093 N N . LEU A 1 383 ? 28.245 13.004 -50.947 1.00 66.12 383 LEU A N 1
ATOM 3094 C CA . LEU A 1 383 ? 29.130 12.668 -52.064 1.00 66.12 383 LEU A CA 1
ATOM 3095 C C . LEU A 1 383 ? 28.404 12.711 -53.414 1.00 66.12 383 LEU A C 1
ATOM 3097 O O . LEU A 1 383 ? 28.948 13.245 -54.377 1.00 66.12 383 LEU A O 1
ATOM 3101 N N . VAL A 1 384 ? 27.171 12.206 -53.481 1.00 68.38 384 VAL A N 1
ATOM 3102 C CA . VAL A 1 384 ? 26.309 12.299 -54.670 1.00 68.38 384 VAL A CA 1
ATOM 3103 C C . VAL A 1 384 ? 26.056 13.763 -55.038 1.00 68.38 384 VAL A C 1
ATOM 3105 O O . VAL A 1 384 ? 26.232 14.139 -56.194 1.00 68.38 384 VAL A O 1
ATOM 3108 N N . ASP A 1 385 ? 25.731 14.599 -54.052 1.00 68.44 385 ASP A N 1
ATOM 3109 C CA . ASP A 1 385 ? 25.392 16.007 -54.274 1.00 68.44 385 ASP A CA 1
ATOM 3110 C C . ASP A 1 385 ? 26.626 16.885 -54.586 1.00 68.44 385 ASP A C 1
ATOM 3112 O O . ASP A 1 385 ? 26.504 17.899 -55.273 1.00 68.44 385 ASP A O 1
ATOM 3116 N N . SER A 1 386 ? 27.823 16.514 -54.106 1.00 66.56 386 SER A N 1
ATOM 3117 C CA . SER A 1 386 ? 29.048 17.328 -54.236 1.00 66.56 386 SER A CA 1
ATOM 3118 C C . SER A 1 386 ? 30.026 16.878 -55.326 1.00 66.56 386 SER A C 1
ATOM 3120 O O . SER A 1 386 ? 30.669 17.737 -55.929 1.00 66.56 386 SER A O 1
ATOM 3122 N N . VAL A 1 387 ? 30.140 15.569 -55.593 1.00 62.00 387 VAL A N 1
ATOM 3123 C CA . VAL A 1 387 ? 31.170 14.987 -56.482 1.00 62.00 387 VAL A CA 1
ATOM 3124 C C . VAL A 1 387 ? 30.633 14.675 -57.878 1.00 62.00 387 VAL A C 1
ATOM 3126 O O . VAL A 1 387 ? 31.328 14.899 -58.862 1.00 62.00 387 VAL A O 1
ATOM 3129 N N . ILE A 1 388 ? 29.391 14.199 -58.004 1.00 58.62 388 ILE A N 1
ATOM 3130 C CA . ILE A 1 388 ? 28.804 13.877 -59.319 1.00 58.62 388 ILE A CA 1
ATOM 3131 C C . ILE A 1 388 ? 28.726 15.094 -60.267 1.00 58.62 388 ILE A C 1
ATOM 3133 O O . ILE A 1 388 ? 28.942 14.903 -61.463 1.00 58.62 388 ILE A O 1
ATOM 3137 N N . PRO A 1 389 ? 28.482 16.340 -59.806 1.00 60.28 389 PRO A N 1
ATOM 3138 C CA . PRO A 1 389 ? 28.484 17.492 -60.707 1.00 60.28 389 PRO A CA 1
ATOM 3139 C C . PRO A 1 389 ? 29.874 18.095 -60.988 1.00 60.28 389 PRO A C 1
ATOM 3141 O O . PRO A 1 389 ? 29.979 18.934 -61.878 1.00 60.28 389 PRO A O 1
ATOM 3144 N N . ASN A 1 390 ? 30.937 17.706 -60.274 1.00 59.44 390 ASN A N 1
ATOM 3145 C CA . ASN A 1 390 ? 32.291 18.232 -60.471 1.00 59.44 390 ASN A CA 1
ATOM 3146 C C . ASN A 1 390 ? 33.294 17.072 -60.524 1.00 59.44 390 ASN A C 1
ATOM 3148 O O . ASN A 1 390 ? 33.701 16.556 -59.488 1.00 59.44 390 ASN A O 1
ATOM 3152 N N . GLU A 1 391 ? 33.755 16.703 -61.725 1.00 57.50 391 GLU A N 1
ATOM 3153 C CA . GLU A 1 391 ? 34.779 15.668 -61.990 1.00 57.50 391 GLU A CA 1
ATOM 3154 C C . GLU A 1 391 ? 36.192 16.036 -61.457 1.00 57.50 391 GLU A C 1
ATOM 3156 O O . GLU A 1 391 ? 37.223 15.741 -62.063 1.00 57.50 391 GLU A O 1
ATOM 3161 N N . ALA A 1 392 ? 36.283 16.717 -60.314 1.00 60.66 392 ALA A N 1
ATOM 3162 C CA . ALA A 1 392 ? 37.534 17.095 -59.685 1.00 60.66 392 ALA A CA 1
ATOM 3163 C C . ALA A 1 392 ? 38.153 15.877 -58.981 1.00 60.66 392 ALA A C 1
ATOM 3165 O O . ALA A 1 392 ? 37.692 15.423 -57.932 1.00 60.66 392 ALA A O 1
ATOM 3166 N N . THR A 1 393 ? 39.262 15.383 -59.533 1.00 58.94 393 THR A N 1
ATOM 3167 C CA . THR A 1 393 ? 39.994 14.174 -59.110 1.00 58.94 393 THR A CA 1
ATOM 3168 C C . THR A 1 393 ? 40.302 14.128 -57.603 1.00 58.94 393 THR A C 1
ATOM 3170 O O . THR A 1 393 ? 40.354 13.051 -57.019 1.00 58.94 393 THR A O 1
ATOM 3173 N N . GLY A 1 394 ? 40.457 15.283 -56.941 1.00 61.81 394 GLY A N 1
ATOM 3174 C CA . GLY A 1 394 ? 40.712 15.374 -55.497 1.00 61.81 394 GLY A CA 1
ATOM 3175 C C . GLY A 1 394 ? 39.528 14.977 -54.604 1.00 61.81 394 GLY A C 1
ATOM 3176 O O . GLY A 1 394 ? 39.744 14.418 -53.532 1.00 61.81 394 GLY A O 1
ATOM 3177 N N . GLN A 1 395 ? 38.284 15.200 -55.038 1.00 61.59 395 GLN A N 1
ATOM 3178 C CA . GLN A 1 395 ? 37.094 14.840 -54.253 1.00 61.59 395 GLN A CA 1
ATOM 3179 C C . GLN A 1 395 ? 36.828 13.325 -54.275 1.00 61.59 395 GLN A C 1
ATOM 3181 O O . GLN A 1 395 ? 36.384 12.757 -53.278 1.00 61.59 395 GLN A O 1
ATOM 3186 N N . LEU A 1 396 ? 37.207 12.651 -55.367 1.00 61.91 396 LEU A N 1
ATOM 3187 C CA . LEU A 1 396 ? 37.204 11.189 -55.486 1.00 61.91 396 LEU A CA 1
ATOM 3188 C C . LEU A 1 396 ? 38.178 10.516 -54.508 1.00 61.91 396 LEU A C 1
ATOM 3190 O O . LEU A 1 396 ? 37.820 9.519 -53.883 1.00 61.91 396 LEU A O 1
ATOM 3194 N N . PHE A 1 397 ? 39.377 11.075 -54.310 1.00 63.72 397 PHE A N 1
ATOM 3195 C CA . PHE A 1 397 ? 40.331 10.548 -53.325 1.00 63.72 397 PHE A CA 1
ATOM 3196 C C . PHE A 1 397 ? 39.818 10.672 -51.888 1.00 63.72 397 PHE A C 1
ATOM 3198 O O . PHE A 1 397 ? 39.985 9.741 -51.102 1.00 63.72 397 PHE A O 1
ATOM 3205 N N . VAL A 1 398 ? 39.162 11.786 -51.549 1.00 64.94 398 VAL A N 1
ATOM 3206 C CA . VAL A 1 398 ? 38.547 11.971 -50.225 1.00 64.94 398 VAL A CA 1
ATOM 3207 C C . VAL A 1 398 ? 37.409 10.971 -50.018 1.00 64.94 398 VAL A C 1
ATOM 3209 O O . VAL A 1 398 ? 37.343 10.341 -48.966 1.00 64.94 398 VAL A O 1
ATOM 3212 N N . ALA A 1 399 ? 36.569 10.756 -51.034 1.00 63.31 399 ALA A N 1
ATOM 3213 C CA . ALA A 1 399 ? 35.517 9.746 -50.988 1.00 63.31 399 ALA A CA 1
ATOM 3214 C C . ALA A 1 399 ? 36.095 8.340 -50.756 1.00 63.31 399 ALA A C 1
ATOM 3216 O O . ALA A 1 399 ? 35.703 7.661 -49.809 1.00 63.31 399 ALA A O 1
ATOM 3217 N N . MET A 1 400 ? 37.081 7.925 -51.561 1.00 66.12 400 MET A N 1
ATOM 3218 C CA . MET A 1 400 ? 37.745 6.622 -51.427 1.00 66.12 400 MET A CA 1
ATOM 3219 C C . MET A 1 400 ? 38.417 6.436 -50.064 1.00 66.12 400 MET A C 1
ATOM 3221 O O . MET A 1 400 ? 38.329 5.355 -49.484 1.00 66.12 400 MET A O 1
ATOM 3225 N N . PHE A 1 401 ? 39.061 7.478 -49.534 1.00 69.50 401 PHE A N 1
ATOM 3226 C CA . PHE A 1 401 ? 39.675 7.440 -48.209 1.00 69.50 401 PHE A CA 1
ATOM 3227 C C . PHE A 1 401 ? 38.628 7.227 -47.110 1.00 69.50 401 PHE A C 1
ATOM 3229 O O . PHE A 1 401 ? 38.819 6.388 -46.235 1.00 69.50 401 PHE A O 1
ATOM 3236 N N . VAL A 1 402 ? 37.490 7.923 -47.183 1.00 65.31 402 VAL A N 1
ATOM 3237 C CA . VAL A 1 402 ? 36.395 7.762 -46.216 1.00 65.31 402 VAL A CA 1
ATOM 3238 C C . VAL A 1 402 ? 35.769 6.367 -46.300 1.00 65.31 402 VAL A C 1
ATOM 3240 O O . VAL A 1 402 ? 35.546 5.758 -45.257 1.00 65.31 402 VAL A O 1
ATOM 3243 N N . PHE A 1 403 ? 35.551 5.813 -47.500 1.00 68.81 403 PHE A N 1
ATOM 3244 C CA . PHE A 1 403 ? 35.078 4.427 -47.646 1.00 68.81 403 PHE A CA 1
ATOM 3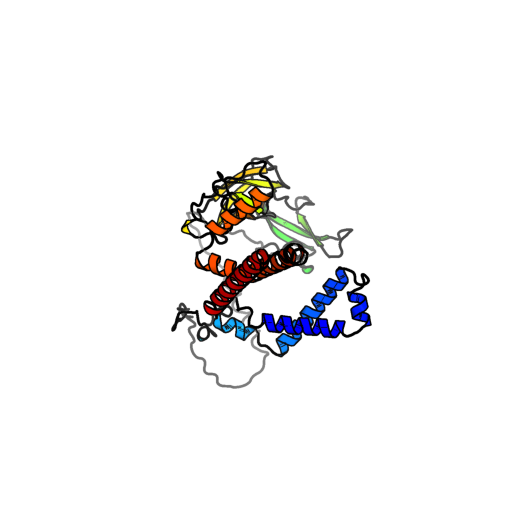245 C C . PHE A 1 403 ? 36.071 3.411 -47.090 1.00 68.81 403 PHE A C 1
ATOM 3247 O O . PHE A 1 403 ? 35.657 2.471 -46.418 1.00 68.81 403 PHE A O 1
ATOM 3254 N N . ALA A 1 404 ? 37.370 3.601 -47.332 1.00 69.81 404 ALA A N 1
ATOM 3255 C CA . ALA A 1 404 ? 38.401 2.720 -46.799 1.00 69.81 404 ALA A CA 1
ATOM 3256 C C . ALA A 1 404 ? 38.429 2.755 -45.264 1.00 69.81 404 ALA A C 1
ATOM 3258 O O . ALA A 1 404 ? 38.491 1.705 -44.632 1.00 69.81 404 ALA A O 1
ATOM 3259 N N . VAL A 1 405 ? 38.319 3.942 -44.657 1.00 71.56 405 VAL A N 1
ATOM 3260 C CA . VAL A 1 405 ? 38.228 4.081 -43.197 1.00 71.56 405 VAL A CA 1
ATOM 3261 C C . VAL A 1 405 ? 36.950 3.431 -42.671 1.00 71.56 405 VAL A C 1
ATOM 3263 O O . VAL A 1 405 ? 37.032 2.662 -41.719 1.00 71.56 405 VAL A O 1
ATOM 3266 N N . ASN A 1 406 ? 35.793 3.667 -43.298 1.00 68.44 406 ASN A N 1
ATOM 3267 C CA . ASN A 1 406 ? 34.532 3.067 -42.859 1.00 68.44 406 ASN A CA 1
ATOM 3268 C C . ASN A 1 406 ? 34.578 1.534 -42.935 1.00 68.44 406 ASN A C 1
ATOM 3270 O O . ASN A 1 406 ? 34.245 0.862 -41.969 1.00 68.44 406 ASN A O 1
ATOM 3274 N N . PHE A 1 407 ? 35.110 0.985 -44.031 1.00 70.75 407 PHE A N 1
ATOM 3275 C CA . PHE A 1 407 ? 35.298 -0.454 -44.206 1.00 70.75 407 PHE A CA 1
ATOM 3276 C C . PHE A 1 407 ? 36.254 -1.052 -43.166 1.00 70.75 407 PHE A C 1
ATOM 3278 O O . PHE A 1 407 ? 35.977 -2.113 -42.612 1.00 70.75 407 PHE A O 1
ATOM 3285 N N . ILE A 1 408 ? 37.371 -0.380 -42.863 1.00 71.12 408 ILE A N 1
ATOM 3286 C CA . ILE A 1 408 ? 38.315 -0.827 -41.828 1.00 71.12 408 ILE A CA 1
ATOM 3287 C C . ILE A 1 408 ? 37.648 -0.819 -40.452 1.00 71.12 408 ILE A C 1
ATOM 3289 O O . ILE A 1 408 ? 37.837 -1.756 -39.682 1.00 71.12 408 ILE A O 1
ATOM 3293 N N . VAL A 1 409 ? 36.868 0.218 -40.145 1.00 66.38 409 VAL A N 1
ATOM 3294 C CA . VAL A 1 409 ? 36.174 0.350 -38.863 1.00 66.38 409 VAL A CA 1
ATOM 3295 C C . VAL A 1 409 ? 35.080 -0.717 -38.735 1.00 66.38 409 VAL A C 1
ATOM 3297 O O . VAL A 1 409 ? 35.063 -1.422 -37.729 1.00 66.38 409 VAL A O 1
ATOM 3300 N N . GLU A 1 410 ? 34.245 -0.918 -39.758 1.00 66.44 410 GLU A N 1
ATOM 3301 C CA . GLU A 1 410 ? 33.238 -1.991 -39.789 1.00 66.44 410 GLU A CA 1
ATOM 3302 C C . GLU A 1 410 ? 33.886 -3.371 -39.648 1.00 66.44 410 GLU A C 1
ATOM 3304 O O . GLU A 1 410 ? 33.479 -4.156 -38.797 1.00 66.44 410 GLU A O 1
ATOM 3309 N N . THR A 1 411 ? 34.964 -3.639 -40.391 1.00 66.38 411 THR A N 1
ATOM 3310 C CA . THR A 1 411 ? 35.687 -4.918 -40.317 1.00 66.38 411 THR A CA 1
ATOM 3311 C C . THR A 1 411 ? 36.325 -5.128 -38.942 1.00 66.38 411 THR A C 1
ATOM 3313 O O . THR A 1 411 ? 36.309 -6.237 -38.417 1.00 66.38 411 THR A O 1
ATOM 3316 N N . PHE A 1 412 ? 36.882 -4.081 -38.328 1.00 65.81 412 PHE A N 1
ATOM 3317 C CA . PHE A 1 412 ? 37.484 -4.159 -36.996 1.00 65.81 412 PHE A CA 1
ATOM 3318 C C . PHE A 1 412 ? 36.437 -4.449 -35.910 1.00 65.81 412 PHE A C 1
ATOM 3320 O O . PHE A 1 412 ? 36.681 -5.284 -35.036 1.00 65.81 412 PHE A O 1
ATOM 3327 N N . PHE A 1 413 ? 35.268 -3.805 -35.979 1.00 62.12 413 PHE A N 1
ATOM 3328 C CA . PHE A 1 413 ? 34.169 -4.059 -35.047 1.00 62.12 413 PHE A CA 1
ATOM 3329 C C . PHE A 1 413 ? 33.491 -5.418 -35.289 1.00 62.12 413 PHE A C 1
ATOM 3331 O O . PHE A 1 413 ? 33.168 -6.095 -34.318 1.00 62.12 413 PHE A O 1
ATOM 3338 N N . ASP A 1 414 ? 33.367 -5.890 -36.531 1.00 61.56 414 ASP A N 1
ATOM 3339 C CA . ASP A 1 414 ? 32.860 -7.242 -36.819 1.00 61.56 414 ASP A CA 1
ATOM 3340 C C . ASP A 1 414 ? 33.808 -8.352 -36.323 1.00 61.56 414 ASP A C 1
ATOM 3342 O O . ASP A 1 414 ? 33.356 -9.430 -35.934 1.00 61.56 414 ASP A O 1
ATOM 3346 N N . PHE A 1 415 ? 35.127 -8.115 -36.320 1.00 53.97 415 PHE A N 1
ATOM 3347 C CA . PHE A 1 415 ? 36.125 -9.126 -35.939 1.00 53.97 415 PHE A CA 1
ATOM 3348 C C . PHE A 1 415 ? 36.338 -9.245 -34.424 1.00 53.97 415 PHE A C 1
ATOM 3350 O O . PHE A 1 415 ? 36.672 -10.319 -33.930 1.00 53.97 415 PHE A O 1
ATOM 3357 N N . GLN A 1 416 ? 36.172 -8.153 -33.678 1.00 55.19 416 GLN A N 1
ATOM 3358 C CA . GLN A 1 416 ? 36.368 -8.134 -32.223 1.00 55.19 416 GLN A CA 1
ATOM 3359 C C . GLN A 1 416 ? 35.184 -8.727 -31.438 1.00 55.19 416 GLN A C 1
ATOM 3361 O O . GLN A 1 416 ? 35.341 -9.013 -30.253 1.00 55.19 416 GLN A O 1
ATOM 3366 N N . PHE A 1 417 ? 34.014 -8.907 -32.063 1.00 54.56 417 PHE A N 1
ATOM 3367 C CA . PHE A 1 417 ? 32.761 -9.166 -31.340 1.00 54.56 417 PHE A CA 1
ATOM 3368 C C . PHE A 1 417 ? 31.907 -10.321 -31.908 1.00 54.56 417 PHE A C 1
ATOM 3370 O O . PHE A 1 417 ? 30.697 -10.352 -31.675 1.00 54.56 417 PHE A O 1
ATOM 3377 N N . LYS A 1 418 ? 32.535 -11.277 -32.610 1.00 45.44 418 LYS A N 1
ATOM 3378 C CA . LYS A 1 418 ? 31.953 -12.592 -32.945 1.00 45.44 418 LYS A CA 1
ATOM 3379 C C . LYS A 1 418 ? 32.166 -13.632 -31.853 1.00 45.44 418 LYS A C 1
ATOM 3381 O O . LYS A 1 418 ? 33.266 -13.634 -31.256 1.00 45.44 418 LYS A O 1
#

Sequence (418 aa):
MPVDQGAGREVKRDIDYEQNEWLEVLENLEKWENTELSASDRRILMTWWAGNGYKRTCGRVDFNRYFEKTGCLLDVNGEGDDKITPEGLSSFTFDRPIISAVLSTTPVQENLQSTSHAELEESVLREELAEEEELSDEDEGTDEAEKWFIPTGYLAELTAPPANQLNHSLVGWHLMFKWNGVGWCHGWVNKFYPKHRRGYNFEVVYEDGAQQRQPLKFAVVALTEVEVLVPEGSKGTKLRVTRSEDLTTQVDLDWETQNVGIRPSRFQRQAGRISFSPGEASQEFWVKVPEYTEFHNSELFSVVLFNVSENAEIGEPSAAIIEVVNKNNFPTNLKKEAGEWEVIFSFASFMSSKMSYNTKIGLLCKVYPMISFLVTQYMMRYLVDSVIPNEATGQLFVAMFVFAVNFIVETFFDFQFK

InterPro domains:
  IPR003644 Na-Ca exchanger/integrin-beta4 [PF03160] (220-327)
  IPR038081 CalX-like domain superfamily [G3DSA:2.60.40.2030] (217-331)
  IPR038081 CalX-like domain superfamily [SSF141072] (220-330)

Foldseek 3Di:
DLPCVPLVVQLVVLLVVLVVVQCVPVVSVCCVVDPVQDPVNVVVSSVVSSVVSVVVSVVPDDPVVSCLQVCPPDDLVCPSQVSHDDPPDPDDDDDRPPPPPPPPDDDDDDDDDDDDPDPDPPPVPPDPPDDDDDDDDDDDDDDDDPPDDDPPPADDDPDDDPQQPDDPVQAQPWHWDQDQPPGIFIFHKHWDDDPPDPDTTIATQGPVRPRCVDDLFFWEKEKPAQEDEDEAPPQFDKTKIFTDRAQAAKKKWKKKKAFPDDDPVQDDIDMDMDIRHRPRGMDMDTDGHHHDPDDDQWGKMKMAIGDMDRSHDYDPPRMHMYTHDYPLQAQPPDDPDDDPVRRVVRNVVSVVVPDDPVRVVVVCLVCVVVVLVVVVVVVVVVCCVPCVVPVDPVSVVVVVVVVVVSVVVVVVSVVVPD

Solvent-accessible surface area (backbone atoms only — not comparable to full-atom values): 25967 Å² total; per-residue (Å²): 125,76,62,77,85,42,70,63,47,52,30,50,52,35,23,54,46,45,49,46,65,51,46,70,39,64,74,48,35,52,39,65,77,39,84,77,53,46,78,65,56,49,51,54,50,54,50,47,27,47,52,51,10,42,53,57,35,59,76,77,46,72,67,65,70,66,32,41,42,71,56,78,60,72,56,96,85,56,64,60,58,86,54,36,58,60,88,96,54,97,81,75,78,83,87,71,84,82,78,77,74,86,68,86,76,78,87,78,83,89,72,94,76,92,81,78,96,80,81,75,81,75,71,75,81,71,74,88,84,77,87,87,85,90,89,87,90,86,88,88,87,88,91,74,78,86,80,77,82,74,61,92,94,65,86,86,68,96,66,78,68,58,68,92,66,63,58,80,86,48,57,76,39,79,46,73,44,73,43,85,90,77,44,78,46,55,29,36,30,40,82,39,77,58,97,85,55,96,62,92,41,60,43,70,41,37,80,87,68,54,71,67,87,56,74,86,66,45,19,34,35,22,41,74,54,55,66,45,84,39,57,46,62,39,88,41,51,78,48,45,40,36,44,40,88,42,38,80,58,73,46,41,31,33,39,36,47,47,84,62,77,48,58,74,95,72,57,77,82,49,68,54,76,49,76,34,55,59,70,47,47,66,51,76,50,79,46,74,45,68,63,72,95,65,95,64,72,73,38,36,33,34,39,38,62,45,79,56,36,80,71,36,46,81,36,83,38,49,46,27,40,38,38,34,37,54,66,83,78,54,55,90,82,68,57,100,82,57,54,74,67,57,50,52,50,42,44,52,52,44,55,55,71,74,47,54,75,69,56,51,52,55,50,47,64,68,48,42,62,58,51,51,49,52,52,49,54,52,49,51,50,50,44,55,73,61,41,73,84,44,94,50,70,70,58,54,52,52,51,53,50,52,51,51,50,50,51,50,50,52,51,50,56,58,66,76,72,114

Organism: NCBI:txid36881